Protein AF-A5DNJ7-F1 (afdb_monomer)

Organism: Meyerozyma guilliermondii (strain ATCC 6260 / CBS 566 / DSM 6381 / JCM 1539 / NBRC 10279 / NRRL Y-324) (NCBI:txid294746)

Nearest PDB structures (foldseek):
  6gys-assembly1_C  TM=4.554E-01  e=2.025E-01  Saccharomyces cerevisiae
  6xr1-assembly1_A  TM=2.935E-01  e=6.142E-01  synthetic construct
  8qai-assembly1_A  TM=3.473E-01  e=1.590E+00  synthetic construct
  5a7d-assembly2_E  TM=2.047E-01  e=3.653E+00  Drosophila melanogaster

Radius of gyration: 25.36 Å; Cα contacts (8 Å, |Δi|>4): 643; chains: 1; bounding box: 65×76×76 Å

Secondary structure (DSSP, 8-state):
-------GGGGTS-TTSHHHHHHH-HHHHHHTHHHHHHHHHHHHHHHSS---S----S------GGGTTTTBPPHHHHHHHHHHIIIIIGGG---S-HHHHHHHHHHHEEEETTEEEE-TTGGG-HHHHHHHHHHHHHHHTT--HHHHHTT---HHHHHHHHHHHHTT----THHHHHHHHHHHSHHHHHS--HHHHHHHHHHHHHHHH-TT--TTSHHHHHHHHHHHHHHHHHTTTS-GGGS-TTTS-HHHHHHHHHHHHHHHHHHHHHHHHHTPPPS----TT-TT-SPP-GGG-S-HHHHHHHHHHHHHHHHHHHHHHHHHSSS---HHHHHHHHHHHHHHHHHTS--HHHHH------TT-PPPHHHHHHHHHHHHHHHHHHHHHHHHHHHHHH--SHHHHHHHHHHHHHHHHHHHHHHHHHHH-THHHH-TTTHHHHHHHHHHHHHHHHHHHTTHHHHHHTTS--HHHHHTT---GGGTTHHHHTT-BTTBHHHHHHHHHHHHHHHHHHHHHHTTT-HHHHHHHHHHHHHHHHHHHH-TTTS-HHHHHHHHHHHHHSHHHHHHHHHHHTTS-----HHHHHHHTGGGSSSS---

Foldseek 3Di:
DDDDPDPLVCPQFALLALVNLQVLDPLLCVLCVVVLVVVLVVLCVVVVPPPPPDDPPPPPPLPPLVVLFPAAFAVVLLVVLLVLCVQPVCLLQVQDDDPVLVVVVVQQWDDDPRGIDGDPSVVLVLLSLLVSLLSNVLSVLQQPVVCLVVVLADDPSNVSSVVCVVSVPDSDCVSLVSSVSSLPPVVCLVDLDSSSLSSLVSSLSSQLFFQAHDNQDPVSVVSLLSSVVSLVVVVLLPQLVVDDCVVPPPVRNVSSLLSVLVSLLSQLLNCSNRVHAGPDPDPPDNRLCDPDPPVVDPCNLSSLLSNLSSQVSVLSNVVSVLSPPPDDRPLVSLVVSLVSLLCSCVPRADALCVLFADPDDPSNPRQDPVLVSSLSSNLVSLSSLLSLLSSLSSSLSPDPDLVSNLLSVLSNLLSLLLLLVQLLVCLVPQQSGRHSSCSSRSNSSSLVSNLSRVSSSLSVLVCVVVVVHQPLVSLVSDDHPSSPCVCVQLVDDNVDSLSSSLSVLVSLVSLLVSLLVCCVPGVSSVSSNVSSVSSNVSCCVPPVVSQDPVNVVVVVVVCVVCVVVCVVVVVVPVPDDPPPCVSVNVSVVPVPPPPDDDD

Sequence (599 aa):
MVSQSRNSFSHTMGPTSYMSVFMNDSYSRRMFHQYTQSQLQGYREQWEMPYSKTPCSDSAPTQDESKVVSDLPPLRIVTFLVETFFETLYPFAPFINKSPFMEEMKLALAQTGNRTVVTPQGKQLHSTIALVLIMMRFSFLTLPFQQYYSNSLSGKIQMMMKEIVENQVDIRPSYIGRANILVSAAGCFSNISLRAIQAALLLRTYKSFCPEGNDGGTESSILIGSLIQMARFHGLHRNPDFYKSTIVDVETKHLWRKIWAQLLYLDASQSFNLGSQLMIYEEENFPFSEVPNFAITDEPLIVNNFAVKAQVAQILRNLIKLTTKDGHTKKSMLLESANTIESLMCNKIRVFEQLYIAEFNDVNGAISSDVCDRALEFCLRLDLTYKLYIIYFLLYSSSDDLASKENYFSAAVESGLIILRIGIAFCDTPHLFFGAQLEKVIAQNIFLAVYRTVVSLTSIVPRIIDGTFSLNNAVKKFTSPDSAGLVTWLNVDFDNEQAGLHSLLTKFQSLYFSTTNLASTYFLCYRVSWGMKYVLDYVAENYPSVIEDKMREEQILFSDEFSDIYSTLGEMWNSESVINFDYIFASLGVENLGTGLET

InterPro domains:
  IPR007219 Xylanolytic transcriptional activator, regulatory domain [PF04082] (83-284)

Mean predicted aligned error: 9.53 Å

Solvent-accessible surface area (backbone atoms only — not comparable to full-atom values): 33514 Å² total; per-residue (Å²): 144,77,86,83,79,72,74,71,72,66,76,76,39,24,79,57,10,53,64,33,53,30,71,70,32,72,55,27,42,60,56,42,39,68,58,56,50,52,54,44,48,55,50,48,59,68,68,68,52,78,76,73,92,61,81,82,71,89,71,71,74,72,78,58,74,78,63,65,59,72,79,44,60,37,49,68,56,50,50,49,26,43,49,44,20,64,72,62,47,27,83,81,58,70,59,72,65,64,71,70,47,54,56,52,48,59,56,24,42,42,74,56,90,80,29,28,40,72,30,85,65,18,76,75,38,43,32,58,53,22,38,51,37,44,33,33,39,59,28,58,58,37,53,58,60,70,42,54,76,68,66,70,53,64,68,71,61,38,55,51,52,49,51,37,60,75,67,66,66,72,79,52,74,65,41,48,56,39,20,47,48,41,53,65,35,69,62,35,76,73,52,67,40,74,54,35,51,41,26,49,48,50,51,55,50,46,43,56,25,36,28,82,48,73,66,86,45,71,66,52,55,51,52,51,55,51,48,53,51,46,36,51,75,67,46,43,73,49,71,57,82,80,50,54,63,93,81,47,44,71,68,59,41,52,41,35,40,47,48,42,40,50,50,51,29,50,41,24,53,48,16,40,55,53,25,46,76,68,85,73,81,79,78,75,80,63,48,48,74,57,86,76,70,60,92,79,50,101,50,55,68,57,53,50,53,46,32,52,44,35,54,50,23,52,54,41,45,54,50,46,57,47,71,70,44,99,56,86,60,56,65,67,59,56,50,52,50,47,54,50,52,51,50,45,48,70,75,78,39,82,54,63,72,76,42,35,63,65,88,78,84,63,94,79,79,69,80,54,72,67,55,53,50,31,52,52,51,44,51,49,51,49,52,49,37,49,49,44,22,49,51,24,44,50,52,24,73,69,44,85,52,66,72,62,20,53,51,26,41,30,53,14,50,48,34,41,51,43,43,45,51,51,43,44,51,39,61,78,43,46,44,53,41,68,34,69,37,42,29,47,44,50,46,29,50,46,36,50,48,29,44,56,39,49,65,44,55,57,32,52,57,62,31,42,76,72,65,78,40,56,68,65,63,30,62,75,66,65,78,58,79,68,50,67,63,46,59,68,75,33,52,58,38,85,92,37,68,62,48,27,51,48,40,48,52,51,51,49,48,52,40,27,54,46,20,53,74,39,25,87,68,26,42,42,24,39,57,37,19,54,57,38,47,48,52,52,52,42,43,54,75,75,43,54,89,73,56,54,72,68,62,54,53,52,55,55,59,46,59,65,71,39,45,62,58,51,46,54,50,46,57,68,49,75,72,52,93,81,74,86,47,66,73,65,43,67,61,67,61,62,76,76,74,77,85,80,85,89,131

pLDDT: mean 81.33, std 18.84, range [22.23, 98.44]

Structure (mmCIF, N/CA/C/O backbone):
data_AF-A5DNJ7-F1
#
_entry.id   AF-A5DNJ7-F1
#
loop_
_atom_site.group_PDB
_atom_site.id
_atom_site.type_symbol
_atom_site.label_atom_id
_atom_site.label_alt_id
_atom_site.label_comp_id
_atom_site.label_asym_id
_atom_site.label_entity_id
_atom_site.label_seq_id
_atom_site.pdbx_PDB_ins_code
_atom_site.Cartn_x
_atom_site.Cartn_y
_atom_site.Cartn_z
_atom_site.occupancy
_atom_site.B_iso_or_equiv
_atom_site.auth_seq_id
_atom_site.auth_comp_id
_atom_site.auth_asym_id
_atom_site.auth_atom_id
_atom_site.pdbx_PDB_model_num
ATOM 1 N N . MET A 1 1 ? 30.756 28.419 -23.421 1.00 27.27 1 MET A N 1
ATOM 2 C CA . MET A 1 1 ? 29.364 28.914 -23.442 1.00 27.27 1 MET A CA 1
ATOM 3 C C . MET A 1 1 ? 28.518 27.847 -24.111 1.00 27.27 1 MET A C 1
ATOM 5 O O . MET A 1 1 ? 28.441 27.808 -25.327 1.00 27.27 1 MET A O 1
ATOM 9 N N . VAL A 1 2 ? 28.022 26.903 -23.313 1.00 22.84 2 VAL A N 1
ATOM 10 C CA . VAL A 1 2 ? 27.203 25.760 -23.738 1.00 22.84 2 VAL A CA 1
ATOM 11 C C . VAL A 1 2 ? 25.932 25.824 -22.898 1.00 22.84 2 VAL A C 1
ATOM 13 O O . VAL A 1 2 ? 25.992 26.127 -21.707 1.00 22.84 2 VAL A O 1
ATOM 16 N N . SER A 1 3 ? 24.804 25.654 -23.573 1.00 22.23 3 SER A N 1
ATOM 17 C CA . SER A 1 3 ? 23.439 25.924 -23.136 1.00 22.23 3 SER A CA 1
ATOM 18 C C . SER A 1 3 ? 23.068 25.266 -21.806 1.00 22.23 3 SER A C 1
ATOM 20 O O . SER A 1 3 ? 22.913 24.050 -21.713 1.00 22.23 3 SER A O 1
ATOM 22 N N . GLN A 1 4 ? 22.830 26.108 -20.801 1.00 26.59 4 GLN A N 1
ATOM 23 C CA . GLN A 1 4 ? 21.949 25.807 -19.680 1.00 26.59 4 GLN A CA 1
ATOM 24 C C . GLN A 1 4 ? 20.501 25.738 -20.197 1.00 26.59 4 GLN A C 1
ATOM 26 O O . GLN A 1 4 ? 19.790 26.736 -20.166 1.00 26.59 4 GLN A O 1
ATOM 31 N N . SER A 1 5 ? 20.037 24.574 -20.656 1.00 26.14 5 SER A N 1
ATOM 32 C CA . SER A 1 5 ? 18.604 24.265 -20.588 1.00 26.14 5 SER A CA 1
ATOM 33 C C . SER A 1 5 ? 18.355 23.649 -19.214 1.00 26.14 5 SER A C 1
ATOM 35 O O . SER A 1 5 ? 18.496 22.442 -19.016 1.00 26.14 5 SER A O 1
ATOM 37 N N . ARG A 1 6 ? 18.104 24.509 -18.223 1.00 31.50 6 ARG A N 1
ATOM 38 C CA . ARG A 1 6 ? 17.687 24.096 -16.880 1.00 31.50 6 ARG A CA 1
ATOM 39 C C . ARG A 1 6 ? 16.420 23.244 -17.003 1.00 31.50 6 ARG A C 1
ATOM 41 O O . ARG A 1 6 ? 15.418 23.719 -17.523 1.00 31.50 6 ARG A O 1
ATOM 48 N N . ASN A 1 7 ? 16.476 22.015 -16.493 1.00 33.00 7 ASN A N 1
ATOM 49 C CA . ASN A 1 7 ? 15.302 21.210 -16.169 1.00 33.00 7 ASN A CA 1
ATOM 50 C C . ASN A 1 7 ? 14.519 21.928 -15.059 1.00 33.00 7 ASN A C 1
ATOM 52 O O . ASN A 1 7 ? 14.781 21.727 -13.879 1.00 33.00 7 ASN A O 1
ATOM 56 N N . SER A 1 8 ? 13.581 22.794 -15.426 1.00 31.31 8 SER A N 1
ATOM 57 C CA . SER A 1 8 ? 12.688 23.499 -14.497 1.00 31.31 8 SER A CA 1
ATOM 58 C C . SER A 1 8 ? 11.695 22.566 -13.785 1.00 31.31 8 SER A C 1
ATOM 60 O O . SER A 1 8 ? 11.209 22.884 -12.701 1.00 31.31 8 SER A O 1
ATOM 62 N N . PHE A 1 9 ? 11.462 21.368 -14.329 1.00 33.66 9 PHE A N 1
ATOM 63 C CA . PHE A 1 9 ? 10.543 20.367 -13.777 1.00 33.66 9 PHE A CA 1
ATOM 64 C C . PHE A 1 9 ? 11.023 19.694 -12.481 1.00 33.66 9 PHE A C 1
ATOM 66 O O . PHE A 1 9 ? 10.198 19.179 -11.729 1.00 33.66 9 PHE A O 1
ATOM 73 N N . SER A 1 10 ? 12.326 19.717 -12.168 1.00 33.81 10 SER A N 1
ATOM 74 C CA . SER A 1 10 ? 12.857 19.064 -10.959 1.00 33.81 10 SER A CA 1
ATOM 75 C C . SER A 1 10 ? 12.529 19.800 -9.656 1.00 33.81 10 SER A C 1
ATOM 77 O O . SER A 1 10 ? 12.867 19.309 -8.584 1.00 33.81 10 SER A O 1
ATOM 79 N N . HIS A 1 11 ? 11.924 20.990 -9.722 1.00 36.69 11 HIS A N 1
ATOM 80 C CA . HIS A 1 11 ? 11.698 21.830 -8.545 1.00 36.69 11 HIS A CA 1
ATOM 81 C C . HIS A 1 11 ? 10.353 21.610 -7.838 1.00 36.69 11 HIS A C 1
ATOM 83 O O . HIS A 1 11 ? 10.192 22.097 -6.724 1.00 36.69 11 HIS A O 1
ATOM 89 N N . THR A 1 12 ? 9.394 20.893 -8.434 1.00 48.06 12 THR A N 1
ATOM 90 C CA . THR A 1 12 ? 8.020 20.800 -7.886 1.00 48.06 12 THR A CA 1
ATOM 91 C C . THR A 1 12 ? 7.604 19.430 -7.385 1.00 48.06 12 THR A C 1
ATOM 93 O O . THR A 1 12 ? 6.728 19.343 -6.529 1.00 48.06 12 THR A O 1
ATOM 96 N N . MET A 1 13 ? 8.272 18.373 -7.836 1.00 60.88 13 MET A N 1
ATOM 97 C CA . MET A 1 13 ? 8.133 17.026 -7.292 1.00 60.88 13 MET A CA 1
ATOM 98 C C . MET A 1 13 ? 9.499 16.566 -6.826 1.00 60.88 13 MET A C 1
ATOM 100 O O . MET A 1 13 ? 10.477 16.688 -7.566 1.00 60.88 13 MET A O 1
ATOM 104 N N . GLY A 1 14 ? 9.582 16.024 -5.613 1.00 73.62 14 GLY A N 1
ATOM 105 C CA . GLY A 1 14 ? 10.857 15.495 -5.163 1.00 73.62 14 GLY A CA 1
ATOM 106 C C . GLY A 1 14 ? 11.309 14.306 -6.009 1.00 73.62 14 GLY A C 1
ATOM 107 O O . GLY A 1 14 ? 10.486 13.613 -6.619 1.00 73.62 14 GLY A O 1
ATOM 108 N N . PRO A 1 15 ? 12.623 14.045 -6.047 1.00 81.75 15 PRO A N 1
ATOM 109 C CA . PRO A 1 15 ? 13.228 13.102 -6.983 1.00 81.75 15 PRO A CA 1
ATOM 110 C C . PRO A 1 15 ? 12.655 11.683 -6.867 1.00 81.75 15 PRO A C 1
ATOM 112 O O . PRO A 1 15 ? 12.516 11.005 -7.873 1.00 81.75 15 PRO A O 1
ATOM 115 N N . THR A 1 16 ? 12.250 11.237 -5.678 1.00 87.88 16 THR A N 1
ATOM 116 C CA . THR A 1 16 ? 11.745 9.870 -5.452 1.00 87.88 16 THR A CA 1
ATOM 117 C C . THR A 1 16 ? 10.257 9.677 -5.763 1.00 87.88 16 THR A C 1
ATOM 119 O O . THR A 1 16 ? 9.741 8.570 -5.626 1.00 87.88 16 THR A O 1
ATOM 122 N N . SER A 1 17 ? 9.539 10.720 -6.187 1.00 88.94 17 SER A N 1
ATOM 123 C CA . SER A 1 17 ? 8.137 10.580 -6.592 1.00 88.94 17 SER A CA 1
ATOM 124 C C . SER A 1 17 ? 8.013 9.819 -7.915 1.00 88.94 17 SER A C 1
ATOM 126 O O . SER A 1 17 ? 8.740 10.107 -8.867 1.00 88.94 17 SER A O 1
ATOM 128 N N . TYR A 1 18 ? 7.032 8.916 -8.039 1.00 87.25 18 TYR A N 1
ATOM 129 C CA . TYR A 1 18 ? 6.734 8.258 -9.325 1.00 87.25 18 TYR A CA 1
ATOM 130 C C . TYR A 1 18 ? 6.394 9.271 -10.429 1.00 87.25 18 TYR A C 1
ATOM 132 O O . TYR A 1 18 ? 6.703 9.047 -11.597 1.00 87.25 18 TYR A O 1
ATOM 140 N N . MET A 1 19 ? 5.812 10.417 -10.055 1.00 85.62 19 MET A N 1
ATOM 141 C CA . MET A 1 19 ? 5.542 11.503 -10.991 1.00 85.62 19 MET A CA 1
ATOM 142 C C . MET A 1 19 ? 6.841 12.139 -11.497 1.00 85.62 19 MET A C 1
ATOM 144 O O . MET A 1 19 ? 6.926 12.519 -12.657 1.00 85.62 19 MET A O 1
ATOM 148 N N . SER A 1 20 ? 7.874 12.218 -10.654 1.00 85.00 20 SER A N 1
ATOM 149 C CA . SER A 1 20 ? 9.195 12.697 -11.069 1.00 85.00 20 SER A CA 1
ATOM 150 C C . SER A 1 20 ? 9.829 11.745 -12.083 1.00 85.00 20 SER A C 1
ATOM 152 O O . SER A 1 20 ? 10.338 12.193 -13.107 1.00 85.00 20 SER A O 1
ATOM 154 N N . VAL A 1 21 ? 9.731 10.431 -11.859 1.00 86.44 21 VAL A N 1
ATOM 155 C CA . VAL A 1 21 ? 10.171 9.410 -12.826 1.00 86.44 21 VAL A CA 1
ATOM 156 C C . VAL A 1 21 ? 9.439 9.567 -14.161 1.00 86.44 21 VAL A C 1
ATOM 158 O O . VAL A 1 21 ? 10.077 9.662 -15.207 1.00 86.44 21 VAL A O 1
ATOM 161 N N . PHE A 1 22 ? 8.113 9.685 -14.119 1.00 86.50 22 PHE A N 1
ATOM 162 C CA . PHE A 1 22 ? 7.280 9.904 -15.299 1.00 86.50 22 PHE A CA 1
ATOM 163 C C . PHE A 1 22 ? 7.642 11.191 -16.065 1.00 86.50 22 PHE A C 1
ATOM 165 O O . PHE A 1 22 ? 7.834 11.155 -17.279 1.00 86.50 22 PHE A O 1
ATOM 172 N N . MET A 1 23 ? 7.786 12.321 -15.368 1.00 83.06 23 MET A N 1
ATOM 173 C CA . MET A 1 23 ? 8.052 13.627 -15.986 1.00 83.06 23 MET A CA 1
ATOM 174 C C . MET A 1 23 ? 9.502 13.803 -16.449 1.00 83.06 23 MET A C 1
ATOM 176 O O . MET A 1 23 ? 9.767 14.632 -17.320 1.00 83.06 23 MET A O 1
ATOM 180 N N . ASN A 1 24 ? 10.454 13.053 -15.894 1.00 84.62 24 ASN A N 1
ATOM 181 C CA . ASN A 1 24 ? 11.846 13.082 -16.347 1.00 84.62 24 ASN A CA 1
ATOM 182 C C . ASN A 1 24 ? 12.123 12.079 -17.475 1.00 84.62 24 ASN A C 1
ATOM 184 O O . ASN A 1 24 ? 13.156 12.178 -18.140 1.00 84.62 24 ASN A O 1
ATOM 188 N N . ASP A 1 25 ? 11.203 11.152 -17.745 1.00 89.69 25 ASP A N 1
ATOM 189 C CA . ASP A 1 25 ? 11.321 10.239 -18.870 1.00 89.69 25 ASP A CA 1
ATOM 190 C C . ASP A 1 25 ? 10.784 10.847 -20.173 1.00 89.69 25 ASP A C 1
ATOM 192 O O . ASP A 1 25 ? 9.586 11.079 -20.347 1.00 89.69 25 ASP A O 1
ATOM 196 N N . SER A 1 26 ? 11.679 11.068 -21.137 1.00 90.69 26 SER A N 1
ATOM 197 C CA . SER A 1 26 ? 11.318 11.664 -22.431 1.00 90.69 26 SER A CA 1
ATOM 198 C C . SER A 1 26 ? 10.292 10.847 -23.231 1.00 90.69 26 SER A C 1
ATOM 200 O O . SER A 1 26 ? 9.462 11.437 -23.924 1.00 90.69 26 SER A O 1
ATOM 202 N N . TYR A 1 27 ? 10.317 9.515 -23.118 1.00 92.19 27 TYR A N 1
ATOM 203 C CA . TYR A 1 27 ? 9.394 8.624 -23.824 1.00 92.19 27 TYR A CA 1
ATOM 204 C C . TYR A 1 27 ? 8.007 8.635 -23.178 1.00 92.19 27 TYR A C 1
ATOM 206 O O . TYR A 1 27 ? 7.017 8.858 -23.873 1.00 92.19 27 TYR A O 1
ATOM 214 N N . SER A 1 28 ? 7.935 8.495 -21.851 1.00 90.12 28 SER A N 1
ATOM 215 C CA . SER A 1 28 ? 6.679 8.592 -21.097 1.00 90.12 28 SER A CA 1
ATOM 216 C C . SER A 1 28 ? 5.996 9.942 -21.319 1.00 90.12 28 SER A C 1
ATOM 218 O O . SER A 1 28 ? 4.810 9.999 -21.634 1.00 90.12 28 SER A O 1
ATOM 220 N N . ARG A 1 29 ? 6.750 11.048 -21.265 1.00 88.50 29 ARG A N 1
ATOM 221 C CA . ARG A 1 29 ? 6.215 12.385 -21.567 1.00 88.50 29 ARG A CA 1
ATOM 222 C C . ARG A 1 29 ? 5.607 12.503 -22.958 1.00 88.50 29 ARG A C 1
ATOM 224 O O . ARG A 1 29 ? 4.615 13.207 -23.119 1.00 88.50 29 ARG A O 1
ATOM 231 N N . ARG A 1 30 ? 6.232 11.886 -23.965 1.00 90.12 30 ARG A N 1
ATOM 232 C CA . ARG A 1 30 ? 5.739 11.909 -25.348 1.00 90.12 30 ARG A CA 1
ATOM 233 C C . ARG A 1 30 ? 4.425 11.139 -25.458 1.00 90.12 30 ARG A C 1
ATOM 235 O O . ARG A 1 30 ? 3.471 11.661 -26.020 1.00 90.12 30 ARG A O 1
ATOM 242 N N . MET A 1 31 ? 4.381 9.947 -24.868 1.00 88.56 31 MET A N 1
ATOM 243 C CA . MET A 1 31 ? 3.216 9.061 -24.869 1.00 88.56 31 MET A CA 1
ATOM 244 C C . MET A 1 31 ? 1.999 9.694 -24.183 1.00 88.56 31 MET A C 1
ATOM 246 O O . MET A 1 31 ? 0.885 9.611 -24.683 1.00 88.56 31 MET A O 1
ATOM 250 N N . PHE A 1 32 ? 2.218 10.405 -23.079 1.00 86.81 32 PHE A N 1
ATOM 251 C CA . PHE A 1 32 ? 1.155 11.036 -22.293 1.00 86.81 32 PHE A CA 1
ATOM 252 C C . PHE A 1 32 ? 1.045 12.553 -22.521 1.00 86.81 32 PHE A C 1
ATOM 254 O O . PHE A 1 32 ? 0.513 13.278 -21.674 1.00 86.81 32 PHE A O 1
ATOM 261 N N . HIS A 1 33 ? 1.549 13.062 -23.649 1.00 86.38 33 HIS A N 1
ATOM 262 C CA . HIS A 1 33 ? 1.593 14.501 -23.916 1.00 86.38 33 HIS A CA 1
ATOM 263 C C . HIS A 1 33 ? 0.193 15.123 -23.974 1.00 86.38 33 HIS A C 1
ATOM 265 O O . HIS A 1 33 ? -0.077 16.092 -23.262 1.00 86.38 33 HIS A O 1
ATOM 271 N N . GLN A 1 34 ? -0.703 14.528 -24.768 1.00 80.06 34 GLN A N 1
ATOM 272 C CA . GLN A 1 34 ? -2.084 14.994 -24.927 1.00 80.06 34 GLN A CA 1
ATOM 273 C C . GLN A 1 34 ? -2.839 14.973 -23.594 1.00 80.06 34 GLN A C 1
ATOM 275 O O . GLN A 1 34 ? -3.479 15.954 -23.221 1.00 80.06 34 GLN A O 1
ATOM 280 N N . TYR A 1 35 ? -2.694 13.883 -22.836 1.00 81.00 35 TYR A N 1
ATOM 281 C CA . TYR A 1 35 ? -3.261 13.763 -21.497 1.00 81.00 35 TYR A CA 1
ATOM 282 C C . TYR A 1 35 ? -2.786 14.892 -20.574 1.00 81.00 35 TYR A C 1
ATOM 284 O O . TYR A 1 35 ? -3.595 15.606 -19.984 1.00 81.00 35 TYR A O 1
ATOM 292 N N . THR A 1 36 ? -1.469 15.090 -20.485 1.00 80.00 36 THR A N 1
ATOM 293 C CA . THR A 1 36 ? -0.874 16.113 -19.615 1.00 80.00 36 THR A CA 1
ATOM 294 C C . THR A 1 36 ? -1.352 17.517 -20.000 1.00 80.00 36 THR A C 1
ATOM 296 O O . THR A 1 36 ? -1.623 18.330 -19.119 1.00 80.00 36 THR A O 1
ATOM 299 N N . GLN A 1 37 ? -1.510 17.801 -21.299 1.00 79.38 37 GLN A N 1
ATOM 300 C CA . GLN A 1 37 ? -2.059 19.070 -21.789 1.00 79.38 37 GLN A CA 1
ATOM 301 C C . GLN A 1 37 ? -3.542 19.257 -21.446 1.00 79.38 37 GLN A C 1
ATOM 303 O O . GLN A 1 37 ? -3.926 20.333 -20.995 1.00 79.38 37 GLN A O 1
ATOM 308 N N . SER A 1 38 ? -4.367 18.224 -21.622 1.00 74.88 38 SER A N 1
ATOM 309 C CA . SER A 1 38 ? -5.796 18.277 -21.286 1.00 74.88 38 SER A CA 1
ATOM 310 C C . SER A 1 38 ? -6.010 18.548 -19.796 1.00 74.88 38 SER A C 1
ATOM 312 O O . SER A 1 38 ? -6.807 19.406 -19.420 1.00 74.88 38 SER A O 1
ATOM 314 N N . GLN A 1 39 ? -5.251 17.872 -18.937 1.00 73.50 39 GLN A N 1
ATOM 315 C CA . GLN A 1 39 ? -5.339 18.075 -17.496 1.00 73.50 39 GLN A CA 1
ATOM 316 C C . GLN A 1 39 ? -4.837 19.462 -17.062 1.00 73.50 39 GLN A C 1
ATOM 318 O O . GLN A 1 39 ? -5.455 20.106 -16.216 1.00 73.50 39 GLN A O 1
ATOM 323 N N . LEU A 1 40 ? -3.762 19.956 -17.689 1.00 73.81 40 LEU A N 1
ATOM 324 C CA . LEU A 1 40 ? -3.292 21.335 -17.535 1.00 73.81 40 LEU A CA 1
ATOM 325 C C . LEU A 1 40 ? -4.381 22.359 -17.848 1.00 73.81 40 LEU A C 1
ATOM 327 O O . LEU A 1 40 ? -4.541 23.341 -17.126 1.00 73.81 40 LEU A O 1
ATOM 331 N N . GLN A 1 41 ? -5.091 22.145 -18.953 1.00 74.56 41 GLN A N 1
ATOM 332 C CA . GLN A 1 41 ? -6.150 23.031 -19.402 1.00 74.56 41 GLN A CA 1
ATOM 333 C C . GLN A 1 41 ? -7.336 23.005 -18.434 1.00 74.56 41 GLN A C 1
ATOM 335 O O . GLN A 1 41 ? -7.749 24.068 -17.980 1.00 74.56 41 GLN A O 1
ATOM 340 N N . GLY A 1 42 ? -7.814 21.820 -18.041 1.00 73.00 42 GLY A N 1
ATOM 341 C CA . GLY A 1 42 ? -8.898 21.695 -17.062 1.00 73.00 42 GLY A CA 1
ATOM 342 C C . GLY A 1 42 ? -8.553 22.339 -15.715 1.00 73.00 42 GLY A C 1
ATOM 343 O O . GLY A 1 42 ? -9.393 22.998 -15.105 1.00 73.00 42 GLY A O 1
ATOM 344 N N . TYR A 1 43 ? -7.291 22.236 -15.284 1.00 67.75 43 TYR A N 1
ATOM 345 C CA . TYR A 1 43 ? -6.810 22.957 -14.108 1.00 67.75 43 TYR A CA 1
ATOM 346 C C . TYR A 1 43 ? -6.885 24.480 -14.292 1.00 67.75 43 TYR A C 1
ATOM 348 O O . TYR A 1 43 ? -7.399 25.177 -13.422 1.00 67.75 43 TYR A O 1
ATOM 356 N N . ARG A 1 44 ? -6.411 25.021 -15.423 1.00 69.62 44 ARG A N 1
ATOM 357 C CA . ARG A 1 44 ? -6.499 26.469 -15.695 1.00 69.62 44 ARG A CA 1
ATOM 358 C C . ARG A 1 44 ? -7.945 26.954 -15.694 1.00 69.62 44 ARG A C 1
ATOM 360 O O . ARG A 1 44 ? -8.238 27.950 -15.048 1.00 69.62 44 ARG A O 1
ATOM 367 N N . GLU A 1 45 ? -8.847 26.216 -16.329 1.00 73.31 45 GLU A N 1
ATOM 368 C CA . GLU A 1 45 ? -10.271 26.557 -16.401 1.00 73.31 45 GLU A CA 1
ATOM 369 C C . GLU A 1 45 ? -10.937 26.593 -15.012 1.00 73.31 45 GLU A C 1
ATOM 371 O O . GLU A 1 45 ? -11.747 27.479 -14.743 1.00 73.31 45 GLU A O 1
ATOM 376 N N . GLN A 1 46 ? -10.557 25.697 -14.093 1.00 65.06 46 GLN A N 1
ATOM 377 C CA . GLN A 1 46 ? -11.049 25.713 -12.709 1.00 65.06 46 GLN A CA 1
ATOM 378 C C . GLN A 1 46 ? -10.529 26.907 -11.889 1.00 65.06 46 GLN A C 1
ATOM 380 O O . GLN A 1 46 ? -11.256 27.418 -11.037 1.00 65.06 46 GLN A O 1
ATOM 385 N N . TRP A 1 47 ? -9.302 27.371 -12.144 1.00 58.06 47 TRP A N 1
ATOM 386 C CA . TRP A 1 47 ? -8.663 28.464 -11.392 1.00 58.06 47 TRP A CA 1
ATOM 387 C C . TRP A 1 47 ? -8.860 29.860 -12.006 1.00 58.06 47 TRP A C 1
ATOM 389 O O . TRP A 1 47 ? -8.741 30.858 -11.295 1.00 58.06 47 TRP A O 1
ATOM 399 N N . GLU A 1 48 ? -9.184 29.951 -13.297 1.00 51.72 48 GLU A N 1
ATOM 400 C CA . GLU A 1 48 ? -9.496 31.205 -14.003 1.00 51.72 48 GLU A CA 1
ATOM 401 C C . GLU A 1 48 ? -10.977 31.614 -13.889 1.00 51.72 48 GLU A C 1
ATOM 403 O O . GLU A 1 48 ? -11.359 32.702 -14.330 1.00 51.72 48 GLU A O 1
ATOM 408 N N . MET A 1 49 ? -11.818 30.797 -13.242 1.00 42.84 49 MET A N 1
ATOM 409 C CA . MET A 1 49 ? -13.173 31.194 -12.854 1.00 42.84 49 MET A CA 1
ATOM 410 C C . MET A 1 49 ? -13.101 32.451 -11.967 1.00 42.84 49 MET A C 1
ATOM 412 O O . MET A 1 49 ? -12.455 32.421 -10.914 1.00 42.84 49 MET A O 1
ATOM 416 N N . PRO A 1 50 ? -13.744 33.576 -12.343 1.00 41.41 50 PRO A N 1
ATOM 417 C CA . PRO A 1 50 ? -13.724 34.775 -11.523 1.00 41.41 50 PRO A CA 1
ATOM 418 C C . PRO A 1 50 ? -14.338 34.431 -10.171 1.00 41.41 50 PRO A C 1
ATOM 420 O O . PRO A 1 50 ? -15.515 34.078 -10.109 1.00 41.41 50 PRO A O 1
ATOM 423 N N . TYR A 1 51 ? -13.534 34.533 -9.106 1.00 41.25 51 TYR A N 1
ATOM 424 C CA . TYR A 1 51 ? -13.984 34.408 -7.723 1.00 41.25 51 TYR A CA 1
ATOM 425 C C . TYR A 1 51 ? -15.330 35.119 -7.580 1.00 41.25 51 TYR A C 1
ATOM 427 O O . TYR A 1 51 ? -15.398 36.355 -7.601 1.00 41.25 51 TYR A O 1
ATOM 435 N N . SER A 1 52 ? -16.416 34.356 -7.442 1.00 36.16 52 SER A N 1
ATOM 436 C CA . SER A 1 52 ? -17.669 34.928 -6.983 1.00 36.16 52 SER A CA 1
ATOM 437 C C . SER A 1 52 ? -17.352 35.538 -5.625 1.00 36.16 52 SER A C 1
ATOM 439 O O . SER A 1 52 ? -16.962 34.827 -4.698 1.00 36.16 52 SER A O 1
ATOM 441 N N . LYS A 1 53 ? -17.429 36.870 -5.543 1.00 35.47 53 LYS A N 1
ATOM 442 C CA . LYS A 1 53 ? -17.237 37.662 -4.327 1.00 35.47 53 LYS A CA 1
ATOM 443 C C . LYS A 1 53 ? -18.328 37.318 -3.316 1.00 35.47 53 LYS A C 1
ATOM 445 O O . LYS A 1 53 ? -19.246 38.094 -3.082 1.00 35.47 53 LYS A O 1
ATOM 450 N N . THR A 1 54 ? -18.212 36.164 -2.698 1.00 32.28 54 THR A N 1
ATOM 451 C CA . THR A 1 54 ? -18.848 35.854 -1.433 1.00 32.28 54 THR A CA 1
ATOM 452 C C . THR A 1 54 ? -17.707 35.459 -0.519 1.00 32.28 54 THR A C 1
ATOM 454 O O . THR A 1 54 ? -17.131 34.389 -0.706 1.00 32.28 54 THR A O 1
ATOM 457 N N . PRO A 1 55 ? -17.317 36.330 0.429 1.00 34.69 55 PRO A N 1
ATOM 458 C CA . PRO A 1 55 ? -16.518 35.886 1.556 1.00 34.69 55 PRO A CA 1
ATOM 459 C C . PRO A 1 55 ? -17.244 34.678 2.144 1.00 34.69 55 PRO A C 1
ATOM 461 O O . PRO A 1 55 ? -18.449 34.774 2.389 1.00 34.69 55 PRO A O 1
ATOM 464 N N . CYS A 1 56 ? -16.546 33.556 2.324 1.00 33.97 56 CYS A N 1
ATOM 465 C CA . CYS A 1 56 ? -17.038 32.474 3.165 1.00 33.97 56 CYS A CA 1
ATOM 466 C C . CYS A 1 56 ? -17.488 33.090 4.490 1.00 33.97 56 CYS A C 1
ATOM 468 O O . CYS A 1 56 ? -16.668 33.481 5.320 1.00 33.97 56 CYS A O 1
ATOM 470 N N . SER A 1 57 ? -18.800 33.220 4.686 1.00 31.03 57 SER A N 1
ATOM 471 C CA . SER A 1 57 ? -19.334 33.262 6.031 1.00 31.03 57 SER A CA 1
ATOM 472 C C . SER A 1 57 ? -19.207 31.832 6.538 1.00 31.03 57 SER A C 1
ATOM 474 O O . SER A 1 57 ? -20.063 30.994 6.251 1.00 31.03 57 SER A O 1
ATOM 476 N N . ASP A 1 58 ? -18.111 31.541 7.235 1.00 34.31 58 ASP A N 1
ATOM 477 C CA . ASP A 1 58 ? -17.914 30.288 7.961 1.00 34.31 58 ASP A CA 1
ATOM 478 C C . ASP A 1 58 ? -18.909 30.224 9.125 1.00 34.31 58 ASP A C 1
ATOM 480 O O . ASP A 1 58 ? -18.631 30.512 10.283 1.00 34.31 58 ASP A O 1
ATOM 484 N N . SER A 1 59 ? -20.140 29.901 8.760 1.00 34.72 59 SER A N 1
ATOM 485 C CA . SER A 1 59 ? -21.178 29.334 9.607 1.00 34.72 59 SER A CA 1
ATOM 486 C C . SER A 1 59 ? -22.079 28.477 8.720 1.00 34.72 59 SER A C 1
ATOM 488 O O . SER A 1 59 ? -23.304 28.530 8.793 1.00 34.72 59 SER A O 1
ATOM 490 N N . ALA A 1 60 ? -21.467 27.663 7.852 1.00 30.77 60 ALA A N 1
ATOM 491 C CA . ALA A 1 60 ? -22.153 26.458 7.420 1.00 30.77 60 ALA A CA 1
ATOM 492 C C . ALA A 1 60 ? -22.432 25.657 8.703 1.00 30.77 60 ALA A C 1
ATOM 494 O O . ALA A 1 60 ? -21.491 25.417 9.468 1.00 30.77 60 ALA A O 1
ATOM 495 N N . PRO A 1 61 ? -23.694 25.312 9.008 1.00 33.34 61 PRO A N 1
ATOM 496 C CA . PRO A 1 61 ? -23.985 24.519 10.188 1.00 33.34 61 PRO A CA 1
ATOM 497 C C . PRO A 1 61 ? -23.163 23.238 10.078 1.00 33.34 61 PRO A C 1
ATOM 499 O O . PRO A 1 61 ? -23.200 22.572 9.039 1.00 33.34 61 PRO A O 1
ATOM 502 N N . THR A 1 62 ? -22.395 22.930 11.126 1.00 40.72 62 THR A N 1
ATOM 503 C CA . THR A 1 62 ? -21.801 21.610 11.339 1.00 40.72 62 THR A CA 1
ATOM 504 C C . THR A 1 62 ? -22.838 20.586 10.908 1.00 40.72 62 THR A C 1
ATOM 506 O O . THR A 1 62 ? -23.949 20.593 11.445 1.00 40.72 62 THR A O 1
ATOM 509 N N . GLN A 1 63 ? -22.536 19.786 9.876 1.00 45.16 63 GLN A N 1
ATOM 510 C CA . GLN A 1 63 ? -23.434 18.706 9.482 1.00 45.16 63 GLN A CA 1
ATOM 511 C C . GLN A 1 63 ? -23.764 17.932 10.753 1.00 45.16 63 GLN A C 1
ATOM 513 O O . GLN A 1 63 ? -22.864 17.452 11.437 1.00 45.16 63 GLN A O 1
ATOM 518 N N . ASP A 1 64 ? -25.047 17.947 11.096 1.00 45.56 64 ASP A N 1
ATOM 519 C CA . ASP A 1 64 ? -25.550 17.598 12.413 1.00 45.56 64 ASP A CA 1
ATOM 520 C C . ASP A 1 64 ? -24.966 16.249 12.864 1.00 45.56 64 ASP A C 1
ATOM 522 O O . ASP A 1 64 ? -25.255 15.211 12.260 1.00 45.56 64 ASP A O 1
ATOM 526 N N . GLU A 1 65 ? -24.121 16.262 13.907 1.00 50.12 65 GLU A N 1
ATOM 527 C CA . GLU A 1 65 ? -23.502 15.068 14.509 1.00 50.12 65 GLU A CA 1
ATOM 528 C C . GLU A 1 65 ? -24.566 13.996 14.824 1.00 50.12 65 GLU A C 1
ATOM 530 O O . GLU A 1 65 ? -24.286 12.795 14.810 1.00 50.12 65 GLU A O 1
ATOM 535 N N . SER A 1 66 ? -25.824 14.420 15.017 1.00 48.66 66 SER A N 1
ATOM 536 C CA . SER A 1 66 ? -26.987 13.558 15.229 1.00 48.66 66 SER A CA 1
ATOM 537 C C . SER A 1 66 ? -27.310 12.617 14.053 1.00 48.66 66 SER A C 1
ATOM 539 O O . SER A 1 66 ? -27.861 11.536 14.275 1.00 48.66 66 SER A O 1
ATOM 541 N N . LYS A 1 67 ? -26.929 12.957 12.810 1.00 56.53 67 LYS A N 1
ATOM 542 C CA . LYS A 1 67 ? -27.148 12.112 11.618 1.00 56.53 67 LYS A CA 1
ATOM 543 C C . LYS A 1 67 ? -26.070 11.046 11.420 1.00 56.53 67 LYS A C 1
ATOM 545 O O . LYS A 1 67 ? -26.334 10.043 10.755 1.00 56.53 67 LYS A O 1
ATOM 550 N N . VAL A 1 68 ? -24.890 11.216 12.022 1.00 60.69 68 VAL A N 1
ATOM 551 C CA . VAL A 1 68 ? -23.693 10.389 11.777 1.00 60.69 68 VAL A CA 1
ATOM 552 C C . VAL A 1 68 ? -23.894 8.923 12.193 1.00 60.69 68 VAL A C 1
ATOM 554 O O . VAL A 1 68 ? -23.325 8.026 11.574 1.00 60.69 68 VAL A O 1
ATOM 557 N N . VAL A 1 69 ? -24.754 8.647 13.182 1.00 63.44 69 VAL A N 1
ATOM 558 C CA . VAL A 1 69 ? -24.920 7.297 13.769 1.00 63.44 69 VAL A CA 1
ATOM 559 C C . VAL A 1 69 ? -26.352 6.748 13.652 1.00 63.44 69 VAL A C 1
ATOM 561 O O . VAL A 1 69 ? -26.724 5.789 14.319 1.00 63.44 69 VAL A O 1
ATOM 564 N N . SER A 1 70 ? -27.173 7.332 12.779 1.00 63.34 70 SER A N 1
ATOM 565 C CA . SER A 1 70 ? -28.604 6.998 12.668 1.00 63.34 70 SER A CA 1
ATOM 566 C C . SER A 1 70 ? -28.919 5.627 12.026 1.00 63.34 70 SER A C 1
ATOM 568 O O . SER A 1 70 ? -30.045 5.146 12.161 1.00 63.34 70 SER A O 1
ATOM 570 N N . ASP A 1 71 ? -27.920 4.951 11.437 1.00 73.25 71 ASP A N 1
ATOM 571 C CA . ASP A 1 71 ? -28.089 3.717 10.643 1.00 73.25 71 ASP A CA 1
ATOM 572 C C . ASP A 1 71 ? -27.159 2.563 11.074 1.00 73.25 71 ASP A C 1
ATOM 574 O O . ASP A 1 71 ? -26.571 1.876 10.238 1.00 73.25 71 ASP A O 1
ATOM 578 N N . LEU A 1 72 ? -26.936 2.344 12.371 1.00 88.44 72 LEU A N 1
ATOM 579 C CA . LEU A 1 72 ? -26.140 1.183 12.786 1.00 88.44 72 LEU A CA 1
ATOM 580 C C . LEU A 1 72 ? -26.947 -0.132 12.671 1.00 88.44 72 LEU A C 1
ATOM 582 O O . LEU A 1 72 ? -28.111 -0.165 13.090 1.00 88.44 72 LEU A O 1
ATOM 586 N N . PRO A 1 73 ? -26.333 -1.231 12.178 1.00 92.25 73 PRO A N 1
ATOM 587 C CA . PRO A 1 73 ? -26.934 -2.567 12.205 1.00 92.25 73 PRO A CA 1
ATOM 588 C C . PRO A 1 73 ? -27.301 -3.017 13.630 1.00 92.25 73 PRO A C 1
ATOM 590 O O . PRO A 1 73 ? -26.852 -2.398 14.600 1.00 92.25 73 PRO A O 1
ATOM 593 N N . PRO A 1 74 ? -28.057 -4.118 13.797 1.00 93.19 74 PRO A N 1
ATOM 594 C CA . PRO A 1 74 ? -28.232 -4.768 15.096 1.00 93.19 74 PRO A CA 1
ATOM 595 C C . PRO A 1 74 ? -26.899 -4.956 15.840 1.00 93.19 74 PRO A C 1
ATOM 597 O O . PRO A 1 74 ? -25.896 -5.350 15.243 1.00 93.19 74 PRO A O 1
ATOM 600 N N . LEU A 1 75 ? -26.884 -4.715 17.155 1.00 93.69 75 LEU A N 1
ATOM 601 C CA . LEU A 1 75 ? -25.673 -4.693 17.987 1.00 93.69 75 LEU A CA 1
ATOM 602 C C . LEU A 1 75 ? -24.926 -6.024 17.946 1.00 93.69 75 LEU A C 1
ATOM 604 O O . LEU A 1 75 ? -23.703 -6.060 18.058 1.00 93.69 75 LEU A O 1
ATOM 608 N N . ARG A 1 76 ? -25.652 -7.123 17.734 1.00 94.06 76 ARG A N 1
ATOM 609 C CA . ARG A 1 76 ? -25.075 -8.449 17.517 1.00 94.06 76 ARG A CA 1
ATOM 610 C C . ARG A 1 76 ? -24.198 -8.500 16.263 1.00 94.06 76 ARG A C 1
ATOM 612 O O . ARG A 1 76 ? -23.097 -9.038 16.329 1.00 94.06 76 ARG A O 1
ATOM 619 N N . ILE A 1 77 ? -24.649 -7.910 15.154 1.00 94.94 77 ILE A N 1
ATOM 620 C CA . ILE A 1 77 ? -23.883 -7.818 13.903 1.00 94.94 77 ILE A CA 1
ATOM 621 C C . ILE A 1 77 ? -22.698 -6.864 14.082 1.00 94.94 77 ILE A C 1
ATOM 623 O O . ILE A 1 77 ? -21.586 -7.204 13.690 1.00 94.94 77 ILE A O 1
ATOM 627 N N . VAL A 1 78 ? -22.902 -5.718 14.743 1.00 95.69 78 VAL A N 1
ATOM 628 C CA . VAL A 1 78 ? -21.814 -4.778 15.081 1.00 95.69 78 VAL A CA 1
ATOM 629 C C . VAL A 1 78 ? -20.719 -5.487 15.883 1.00 95.69 78 VAL A C 1
ATOM 631 O O . VAL A 1 78 ? -19.547 -5.436 15.518 1.00 95.69 78 VAL A O 1
ATOM 634 N N . THR A 1 79 ? -21.109 -6.207 16.938 1.00 96.75 79 THR A N 1
ATOM 635 C CA . THR A 1 79 ? -20.190 -6.956 17.806 1.00 96.75 79 THR A CA 1
ATOM 636 C C . THR A 1 79 ? -19.458 -8.036 17.019 1.00 96.75 79 THR A C 1
ATOM 638 O O . THR A 1 79 ? -18.244 -8.141 17.135 1.00 96.75 79 THR A O 1
ATOM 641 N N . PHE A 1 80 ? -20.160 -8.788 16.166 1.00 96.19 80 PHE A N 1
ATOM 642 C CA . PHE A 1 80 ? -19.550 -9.806 15.310 1.00 96.19 80 PHE A CA 1
ATOM 643 C C . PHE A 1 80 ? -18.504 -9.229 14.350 1.00 96.19 80 PHE A C 1
ATOM 645 O O . PHE A 1 80 ? -17.419 -9.791 14.225 1.00 96.19 80 PHE A O 1
ATOM 652 N N . LEU A 1 81 ? -18.787 -8.103 13.692 1.00 96.88 81 LEU A N 1
ATOM 653 C CA . LEU A 1 81 ? -17.828 -7.471 12.782 1.00 96.88 81 LEU A CA 1
ATOM 654 C C . LEU A 1 81 ? -16.602 -6.932 13.532 1.00 96.88 81 LEU A C 1
ATOM 656 O O . LEU A 1 81 ? -15.480 -7.047 13.044 1.00 96.88 81 LEU A O 1
ATOM 660 N N . VAL A 1 82 ? -16.793 -6.383 14.733 1.00 97.81 82 VAL A N 1
ATOM 661 C CA . VAL A 1 82 ? -15.685 -5.950 15.597 1.00 97.81 82 VAL A CA 1
ATOM 662 C C . VAL A 1 82 ? -14.864 -7.149 16.092 1.00 97.81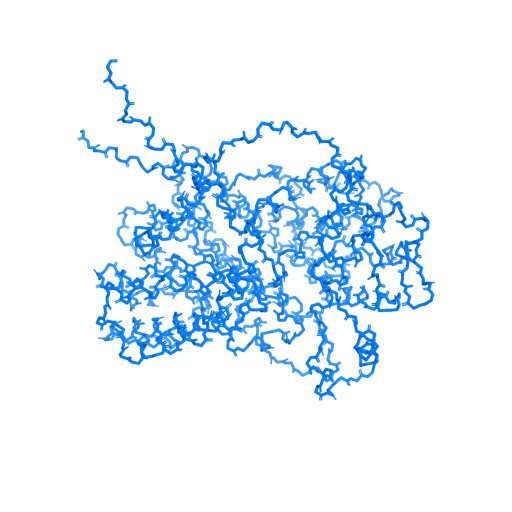 82 VAL A C 1
ATOM 664 O O . VAL A 1 82 ? -13.638 -7.094 16.081 1.00 97.81 82 VAL A O 1
ATOM 667 N N . GLU A 1 83 ? -15.500 -8.257 16.478 1.00 96.44 83 GLU A N 1
ATOM 668 C CA . GLU A 1 83 ? -14.803 -9.506 16.820 1.00 96.44 83 GLU A CA 1
ATOM 669 C C . GLU A 1 83 ? -13.989 -10.028 15.631 1.00 96.44 83 GLU A C 1
ATOM 671 O O . GLU A 1 83 ? -12.802 -10.314 15.787 1.00 96.44 83 GLU A O 1
ATOM 676 N N . THR A 1 84 ? -14.592 -10.032 14.439 1.00 94.19 84 THR A N 1
ATOM 677 C CA . THR A 1 84 ? -13.947 -10.427 13.176 1.00 94.19 84 THR A CA 1
ATOM 678 C C . THR A 1 84 ? -12.714 -9.570 12.889 1.00 94.19 84 THR A C 1
ATOM 680 O O . THR A 1 84 ? -11.692 -10.095 12.449 1.00 94.19 84 THR A O 1
ATOM 683 N N . PHE A 1 85 ? -12.758 -8.268 13.201 1.00 96.81 85 PHE A N 1
ATOM 684 C CA . PHE A 1 85 ? -11.595 -7.389 13.058 1.00 96.81 85 PHE A CA 1
ATOM 685 C C . PHE A 1 85 ? -10.439 -7.885 13.929 1.00 96.81 85 PHE A C 1
ATOM 687 O O . PHE A 1 85 ? -9.329 -8.061 13.434 1.00 96.81 85 PHE A O 1
ATOM 694 N N . PHE A 1 86 ? -10.695 -8.142 15.215 1.00 95.44 86 PHE A N 1
ATOM 695 C CA . PHE A 1 86 ? -9.651 -8.596 16.134 1.00 95.44 86 PHE A CA 1
ATOM 696 C C . PHE A 1 86 ? -9.110 -9.988 15.798 1.00 95.44 86 PHE A C 1
ATOM 698 O O . PHE A 1 86 ? -7.948 -10.267 16.073 1.00 95.44 86 PHE A O 1
ATOM 705 N N . GLU A 1 87 ? -9.942 -10.852 15.222 1.00 91.38 87 GLU A N 1
ATOM 706 C CA . GLU A 1 87 ? -9.567 -12.219 14.855 1.00 91.38 87 GLU A CA 1
ATOM 707 C C . GLU A 1 87 ? -8.780 -12.276 13.539 1.00 91.38 87 GLU A C 1
ATOM 709 O O . GLU A 1 87 ? -7.823 -13.035 13.435 1.00 91.38 87 GLU A O 1
ATOM 714 N N . THR A 1 88 ? -9.151 -11.454 12.552 1.00 89.81 88 THR A N 1
ATOM 715 C CA . THR A 1 88 ? -8.621 -11.553 11.180 1.00 89.81 88 THR A CA 1
ATOM 716 C C . THR A 1 88 ? -7.708 -10.386 10.803 1.00 89.81 88 THR A C 1
ATOM 718 O O . THR A 1 88 ? -6.625 -10.583 10.256 1.00 89.81 88 THR A O 1
ATOM 721 N N . LEU A 1 89 ? -8.136 -9.153 11.079 1.00 94.06 89 LEU A N 1
ATOM 722 C CA . LEU A 1 89 ? -7.513 -7.929 10.557 1.00 94.06 89 LEU A CA 1
ATOM 723 C C . LEU A 1 89 ? -6.572 -7.240 11.545 1.00 94.06 89 LEU A C 1
ATOM 725 O O . LEU A 1 89 ? -5.819 -6.347 11.156 1.00 94.06 89 LEU A O 1
ATOM 729 N N . TYR A 1 90 ? -6.563 -7.655 12.808 1.00 94.69 90 TYR A N 1
ATOM 730 C CA . TYR A 1 90 ? -5.682 -7.089 13.822 1.00 94.69 90 TYR A CA 1
ATOM 731 C C . TYR A 1 90 ? -4.192 -7.089 13.438 1.00 94.69 90 TYR A C 1
ATOM 733 O O . TYR A 1 90 ? -3.552 -6.067 13.689 1.00 94.69 90 TYR A O 1
ATOM 741 N N . PRO A 1 91 ? -3.630 -8.115 12.756 1.00 93.31 91 PRO A N 1
ATOM 742 C CA . PRO A 1 91 ? -2.251 -8.050 12.264 1.00 93.31 91 PRO A CA 1
ATOM 743 C C . PRO A 1 91 ? -1.968 -6.839 11.358 1.00 93.31 91 PRO A C 1
ATOM 745 O O . PRO A 1 91 ? -0.857 -6.312 11.369 1.00 93.31 91 PRO A O 1
ATOM 748 N N . PHE A 1 92 ? -2.966 -6.358 10.604 1.00 94.38 92 PHE A N 1
ATOM 749 C CA . PHE A 1 92 ? -2.840 -5.192 9.722 1.00 94.38 92 PHE A CA 1
ATOM 750 C C . PHE A 1 92 ? -2.884 -3.864 10.484 1.00 94.38 92 PHE A C 1
ATOM 752 O O . PHE A 1 92 ? -2.327 -2.869 10.018 1.00 94.38 92 PHE A O 1
ATOM 759 N N . ALA A 1 93 ? -3.527 -3.838 11.653 1.00 95.31 93 ALA A N 1
ATOM 760 C CA . ALA A 1 93 ? -3.676 -2.644 12.477 1.00 95.31 93 ALA A CA 1
ATOM 761 C C . ALA A 1 93 ? -3.567 -2.943 13.991 1.00 95.31 93 ALA A C 1
ATOM 763 O O . ALA A 1 93 ? -4.536 -2.746 14.735 1.00 95.31 93 ALA A O 1
ATOM 764 N N . PRO A 1 94 ? -2.388 -3.376 14.483 1.00 94.75 94 PRO A N 1
ATOM 765 C CA . PRO A 1 94 ? -2.198 -3.889 15.841 1.00 94.75 94 PRO A CA 1
ATOM 766 C C . PRO A 1 94 ? -2.015 -2.765 16.875 1.00 94.75 94 PRO A C 1
ATOM 768 O O . PRO A 1 94 ? -1.064 -2.749 17.660 1.00 94.75 94 PRO A O 1
ATOM 771 N N . PHE A 1 95 ? -2.914 -1.781 16.848 1.00 93.88 95 PHE A N 1
ATOM 772 C CA . PHE A 1 95 ? -2.796 -0.524 17.594 1.00 93.88 95 PHE A CA 1
ATOM 773 C C . PHE A 1 95 ? -3.838 -0.377 18.704 1.00 93.88 95 PHE A C 1
ATOM 775 O O . PHE A 1 95 ? -3.924 0.692 19.309 1.00 93.88 95 PHE A O 1
ATOM 782 N N . ILE A 1 96 ? -4.654 -1.405 18.963 1.00 95.44 96 ILE A N 1
ATOM 783 C CA . ILE A 1 96 ? -5.825 -1.328 19.847 1.00 95.44 96 ILE A CA 1
ATOM 784 C C . ILE A 1 96 ? -5.931 -2.599 20.689 1.00 95.44 96 ILE A C 1
ATOM 786 O O . ILE A 1 96 ? -6.022 -3.691 20.144 1.00 95.44 96 ILE A O 1
ATOM 790 N N . ASN A 1 97 ? -6.009 -2.465 22.011 1.00 92.62 97 ASN A N 1
ATOM 791 C CA . ASN A 1 97 ? -6.208 -3.620 22.889 1.00 92.62 97 ASN A CA 1
ATOM 792 C C . ASN A 1 97 ? -7.691 -4.021 22.905 1.00 92.62 97 ASN A C 1
ATOM 794 O O . ASN A 1 97 ? -8.561 -3.181 23.169 1.00 92.62 97 ASN A O 1
ATOM 798 N N . LYS A 1 98 ? -7.978 -5.307 22.650 1.00 94.62 98 LYS A N 1
ATOM 799 C CA . LYS A 1 98 ? -9.347 -5.839 22.505 1.00 94.62 98 LYS A CA 1
ATOM 800 C C . LYS A 1 98 ? -10.187 -5.623 23.760 1.00 94.62 98 LYS A C 1
ATOM 802 O O . LYS A 1 98 ? -11.241 -5.003 23.679 1.00 94.62 98 LYS A O 1
ATOM 807 N N . SER A 1 99 ? -9.730 -6.103 24.920 1.00 94.31 99 SER A N 1
ATOM 808 C CA . SER A 1 99 ? -10.554 -6.104 26.140 1.00 94.31 99 SER A CA 1
ATOM 809 C C . SER A 1 99 ? -10.990 -4.692 26.568 1.00 94.31 99 SER A C 1
ATOM 811 O O . SER A 1 99 ? -12.196 -4.468 26.686 1.00 94.31 99 SER A O 1
ATOM 813 N N . PRO A 1 100 ? -10.085 -3.699 26.709 1.00 94.44 100 PRO A N 1
ATOM 814 C CA . PRO A 1 100 ? -10.496 -2.339 27.066 1.00 94.44 100 PRO A CA 1
ATOM 815 C C . PRO A 1 100 ? -11.398 -1.688 26.011 1.00 94.44 100 PRO A C 1
ATOM 817 O O . PRO A 1 100 ? -12.287 -0.911 26.344 1.00 94.44 100 PRO A O 1
ATOM 820 N N . PHE A 1 101 ? -11.179 -1.983 24.725 1.00 96.69 101 PHE A N 1
ATOM 821 C CA . PHE A 1 101 ? -12.024 -1.470 23.647 1.00 96.69 101 PHE A CA 1
ATOM 822 C C . PHE A 1 101 ? -13.441 -2.045 23.673 1.00 96.69 101 PHE A C 1
ATOM 824 O O . PHE A 1 101 ? -14.398 -1.288 23.542 1.00 96.69 101 PHE A O 1
ATOM 831 N N . MET A 1 102 ? -13.591 -3.352 23.889 1.00 97.25 102 MET A N 1
ATOM 832 C CA . MET A 1 102 ? -14.907 -3.990 23.946 1.00 97.25 102 MET A CA 1
ATOM 833 C C . MET A 1 102 ? -15.745 -3.467 25.117 1.00 97.25 102 MET A C 1
ATOM 835 O O . MET A 1 102 ? -16.944 -3.252 24.951 1.00 97.25 102 MET A O 1
ATOM 839 N N . GLU A 1 103 ? -15.134 -3.211 26.278 1.00 96.06 103 GLU A N 1
ATOM 840 C CA . GLU A 1 103 ? -15.836 -2.590 27.409 1.00 96.06 103 GLU A CA 1
ATOM 841 C C . GLU A 1 103 ? -16.273 -1.154 27.098 1.00 96.06 103 GLU A C 1
ATOM 843 O O . GLU A 1 103 ? -17.412 -0.776 27.365 1.00 96.06 103 GLU A O 1
ATOM 848 N N . GLU A 1 104 ? -15.421 -0.363 26.447 1.00 95.06 104 GLU A N 1
ATOM 849 C CA . GLU A 1 104 ? -15.779 0.997 26.040 1.00 95.06 104 GLU A CA 1
ATOM 850 C C . GLU A 1 104 ? -16.882 1.021 24.969 1.00 95.06 104 GLU A C 1
ATOM 852 O O . GLU A 1 104 ? -17.789 1.853 25.024 1.00 95.06 104 GLU A O 1
ATOM 857 N N . MET A 1 105 ? -16.869 0.068 24.033 1.00 96.00 105 MET A N 1
ATOM 858 C CA . MET A 1 105 ? -17.926 -0.103 23.034 1.00 96.00 105 MET A CA 1
ATOM 859 C C . MET A 1 105 ? -19.281 -0.403 23.688 1.00 96.00 105 MET A C 1
ATOM 861 O O . MET A 1 105 ? -20.289 0.173 23.277 1.00 96.00 105 MET A O 1
ATOM 865 N N . LYS A 1 106 ? -19.315 -1.256 24.723 1.00 95.50 106 LYS A N 1
ATOM 866 C CA . LYS A 1 106 ? -20.541 -1.558 25.489 1.00 95.50 106 LYS A CA 1
ATOM 867 C C . LYS A 1 106 ? -21.104 -0.327 26.197 1.00 95.50 106 LYS A C 1
ATOM 869 O O . LYS A 1 106 ? -22.315 -0.218 26.354 1.00 95.50 106 LYS A O 1
ATOM 874 N N . LEU A 1 107 ? -20.242 0.596 26.625 1.00 94.69 107 LEU A N 1
ATOM 875 C CA . LEU A 1 107 ? -20.674 1.874 27.192 1.00 94.69 107 LEU A CA 1
ATOM 876 C C . LEU A 1 107 ? -21.199 2.818 26.108 1.00 94.69 107 LEU A C 1
ATOM 878 O O . LEU A 1 107 ? -22.160 3.547 26.346 1.00 94.69 107 LEU A O 1
ATOM 882 N N . ALA A 1 108 ? -20.585 2.813 24.922 1.00 92.69 108 ALA A N 1
ATOM 883 C CA . ALA A 1 108 ? -20.922 3.725 23.834 1.00 92.69 108 ALA A CA 1
ATOM 884 C C . ALA A 1 108 ? -22.214 3.355 23.085 1.00 92.69 108 ALA A C 1
ATOM 886 O O . ALA A 1 108 ? -22.922 4.249 22.615 1.00 92.69 108 ALA A O 1
ATOM 887 N N . LEU A 1 109 ? -22.525 2.062 22.966 1.00 94.06 109 LEU A N 1
ATOM 888 C CA . LEU A 1 109 ? -23.602 1.543 22.121 1.00 94.06 109 LEU A CA 1
ATOM 889 C C . LEU A 1 109 ? -24.593 0.689 22.917 1.00 94.06 109 LEU A C 1
ATOM 891 O O . LEU A 1 109 ? -24.206 -0.116 23.758 1.00 94.06 109 LEU A O 1
ATOM 895 N N . ALA A 1 110 ? -25.880 0.821 22.601 1.00 92.81 110 ALA A N 1
ATOM 896 C CA . ALA A 1 110 ? -26.941 -0.013 23.157 1.00 92.81 110 ALA A CA 1
ATOM 897 C C . ALA A 1 110 ? -27.911 -0.484 22.069 1.00 92.81 110 ALA A C 1
ATOM 899 O O . ALA A 1 110 ? -28.103 0.179 21.048 1.00 92.81 110 ALA A O 1
ATOM 900 N N . GLN A 1 111 ? -28.557 -1.625 22.305 1.00 91.56 111 GLN A N 1
ATOM 901 C CA . GLN A 1 111 ? -29.613 -2.134 21.435 1.00 91.56 111 GLN A CA 1
ATOM 902 C C . GLN A 1 111 ? -30.954 -1.491 21.809 1.00 91.56 111 GLN A C 1
ATOM 904 O O . GLN A 1 111 ? -31.386 -1.588 22.956 1.00 91.56 111 GLN A O 1
ATOM 909 N N . THR A 1 112 ? -31.643 -0.901 20.829 1.00 85.69 112 THR A N 1
ATOM 910 C CA . THR A 1 112 ? -33.033 -0.440 20.966 1.00 85.69 112 THR A CA 1
ATOM 911 C C . THR A 1 112 ? -33.867 -1.024 19.824 1.00 85.69 112 THR A C 1
ATOM 913 O O . THR A 1 112 ? -33.726 -0.630 18.667 1.00 85.69 112 THR A O 1
ATOM 916 N N . GLY A 1 113 ? -34.740 -1.989 20.126 1.00 84.44 113 GLY A N 1
ATOM 917 C CA . GLY A 1 113 ? -35.507 -2.705 19.097 1.00 84.44 113 GLY A CA 1
ATOM 918 C C . GLY A 1 113 ? -34.592 -3.546 18.201 1.00 84.44 113 GLY A C 1
ATOM 919 O O . GLY A 1 113 ? -33.816 -4.343 18.719 1.00 84.44 113 GLY A O 1
ATOM 920 N N . ASN A 1 114 ? -34.656 -3.354 16.877 1.00 81.31 114 ASN A N 1
ATOM 921 C CA . ASN A 1 114 ? -33.764 -4.010 15.902 1.00 81.31 114 ASN A CA 1
ATOM 922 C C . ASN A 1 114 ? -32.597 -3.115 15.431 1.00 81.31 114 ASN A C 1
ATOM 924 O O . ASN A 1 114 ? -31.987 -3.377 14.401 1.00 81.31 114 ASN A O 1
ATOM 928 N N . ARG A 1 115 ? -32.297 -2.021 16.141 1.00 81.62 115 ARG A N 1
ATOM 929 C CA . ARG A 1 115 ? -31.227 -1.087 15.765 1.00 81.62 115 ARG A CA 1
ATOM 930 C C . ARG A 1 115 ? -30.273 -0.840 16.922 1.00 81.62 115 ARG A C 1
ATOM 932 O O . ARG A 1 115 ? -30.668 -0.885 18.090 1.00 81.62 115 ARG A O 1
ATOM 939 N N . THR A 1 116 ? -29.029 -0.531 16.580 1.00 89.81 116 THR A N 1
ATOM 940 C CA . THR A 1 116 ? -28.059 -0.019 17.549 1.00 89.81 116 THR A CA 1
ATOM 941 C C . THR A 1 116 ? -28.180 1.495 17.633 1.00 89.81 116 THR A C 1
ATOM 943 O O . THR A 1 116 ? -28.267 2.177 16.614 1.00 89.81 116 THR A O 1
ATOM 946 N N . VAL A 1 117 ? -28.171 2.023 18.852 1.00 89.88 117 VAL A N 1
ATOM 947 C CA . VAL A 1 117 ? -28.188 3.461 19.127 1.00 89.88 117 VAL A CA 1
ATOM 948 C C . VAL A 1 117 ? -26.987 3.850 19.980 1.00 89.88 117 VAL A C 1
ATOM 950 O O . VAL A 1 117 ? -26.474 3.049 20.764 1.00 89.88 117 VAL A O 1
ATOM 953 N N . VAL A 1 118 ? -26.555 5.101 19.846 1.00 90.38 118 VAL A N 1
ATOM 954 C CA . VAL A 1 118 ? -25.522 5.686 20.708 1.00 90.38 118 VAL A CA 1
ATOM 955 C C . VAL A 1 118 ? -26.131 6.024 22.063 1.00 90.38 118 VAL A C 1
ATOM 957 O O . VAL A 1 118 ? -27.163 6.695 22.139 1.00 90.38 118 VAL A O 1
ATOM 960 N N . THR A 1 119 ? -25.493 5.577 23.140 1.00 91.25 119 THR A N 1
ATOM 961 C CA . THR A 1 119 ? -25.927 5.894 24.505 1.00 91.25 119 THR A CA 1
ATOM 962 C C . THR A 1 119 ? -25.644 7.367 24.839 1.00 91.25 119 THR A C 1
ATOM 964 O O . THR A 1 119 ? -24.824 8.013 24.182 1.00 91.25 119 THR A O 1
ATOM 967 N N . PRO A 1 120 ? -26.256 7.938 25.894 1.00 87.69 120 PRO A N 1
ATOM 968 C CA . PRO A 1 120 ? -25.908 9.284 26.352 1.00 87.69 120 PRO A CA 1
ATOM 969 C C . PRO A 1 120 ? -24.411 9.460 26.649 1.00 87.69 120 PRO A C 1
ATOM 971 O O . PRO A 1 120 ? -23.856 10.511 26.346 1.00 87.69 120 PRO A O 1
ATOM 974 N N . GLN A 1 121 ? -23.755 8.425 27.185 1.00 87.69 121 GLN A N 1
ATOM 975 C CA . GLN A 1 121 ? -22.310 8.413 27.423 1.00 87.69 121 GLN A CA 1
ATOM 976 C C . GLN A 1 121 ? -21.520 8.297 26.111 1.00 87.69 121 GLN A C 1
ATOM 978 O O . GLN A 1 121 ? -20.522 8.990 25.926 1.00 87.69 121 GLN A O 1
ATOM 983 N N . GLY A 1 122 ? -21.998 7.482 25.168 1.00 85.12 122 GLY A N 1
ATOM 984 C CA . GLY A 1 122 ? -21.403 7.310 23.844 1.00 85.12 122 GLY A CA 1
ATOM 985 C C . GLY A 1 122 ? -21.297 8.602 23.039 1.00 85.12 122 GLY A C 1
ATOM 986 O O . GLY A 1 122 ? -20.348 8.758 22.278 1.00 85.12 122 GLY A O 1
ATOM 987 N N . LYS A 1 123 ? -22.185 9.579 23.272 1.00 84.81 123 LYS A N 1
ATOM 988 C CA . LYS A 1 123 ? -22.104 10.918 22.657 1.00 84.81 123 LYS A CA 1
ATOM 989 C C . LYS A 1 123 ? -20.825 11.687 23.000 1.00 84.81 123 LYS A C 1
ATOM 991 O O . LYS A 1 123 ? -20.533 12.676 22.352 1.00 84.81 123 LYS A O 1
ATOM 996 N N . GLN A 1 124 ? -20.076 11.273 24.021 1.00 85.25 124 GLN A N 1
ATOM 997 C CA . GLN A 1 124 ? -18.770 11.856 24.353 1.00 85.25 124 GLN A CA 1
ATOM 998 C C . GLN A 1 124 ? -17.598 10.990 23.861 1.00 85.25 124 GLN A C 1
ATOM 1000 O O . GLN A 1 124 ? -16.445 11.407 23.928 1.00 85.25 124 GLN A O 1
ATOM 1005 N N . LEU A 1 125 ? -17.877 9.788 23.348 1.00 88.75 125 LEU A N 1
ATOM 1006 C CA . LEU A 1 125 ? -16.894 8.783 22.941 1.00 88.75 125 LEU A CA 1
ATOM 1007 C C . LEU A 1 125 ? -16.740 8.740 21.412 1.00 88.75 125 LEU A C 1
ATOM 1009 O O . LEU A 1 125 ? -16.745 7.670 20.801 1.00 88.75 125 LEU A O 1
ATOM 1013 N N . HIS A 1 126 ? -16.592 9.910 20.780 1.00 88.62 126 HIS A N 1
ATOM 1014 C CA . HIS A 1 126 ? -16.509 10.044 19.318 1.00 88.62 126 HIS A CA 1
ATOM 1015 C C . HIS A 1 126 ? -15.413 9.175 18.694 1.00 88.62 126 HIS A C 1
ATOM 1017 O O . HIS A 1 126 ? -15.677 8.463 17.727 1.00 88.62 126 HIS A O 1
ATOM 1023 N N . SER A 1 127 ? -14.214 9.158 19.285 1.00 91.50 127 SER A N 1
ATOM 1024 C CA . SER A 1 127 ? -13.099 8.326 18.816 1.00 91.50 127 SER A CA 1
ATOM 1025 C C . SER A 1 127 ? -13.440 6.833 18.819 1.00 91.50 127 SER A C 1
ATOM 1027 O O . SER A 1 127 ? -13.057 6.103 17.909 1.00 91.50 127 SER A O 1
ATOM 1029 N N . THR A 1 128 ? -14.190 6.374 19.819 1.00 93.81 128 THR A N 1
ATOM 1030 C CA . THR A 1 128 ? -14.587 4.967 19.952 1.00 93.81 128 THR A CA 1
ATOM 1031 C C . THR A 1 128 ? -15.666 4.604 18.944 1.00 93.81 128 THR A C 1
ATOM 1033 O O . THR A 1 128 ? -15.575 3.558 18.306 1.00 93.81 128 THR A O 1
ATOM 1036 N N . ILE A 1 129 ? -16.632 5.493 18.705 1.00 93.25 129 ILE A N 1
ATOM 1037 C CA . ILE A 1 129 ? -17.620 5.309 17.634 1.00 93.25 129 ILE A CA 1
ATOM 1038 C C . ILE A 1 129 ? -16.925 5.282 16.266 1.00 93.25 129 ILE A C 1
ATOM 1040 O O . ILE A 1 129 ? -17.210 4.399 15.461 1.00 93.25 129 ILE A O 1
ATOM 1044 N N . ALA A 1 130 ? -15.973 6.186 16.013 1.00 93.50 130 ALA A N 1
ATOM 1045 C CA . ALA A 1 130 ? -15.197 6.197 14.775 1.00 93.50 130 ALA A CA 1
ATOM 1046 C C . ALA A 1 130 ? -14.442 4.875 14.563 1.00 93.50 130 ALA A C 1
ATOM 1048 O O . ALA A 1 130 ? -14.514 4.297 13.480 1.00 93.50 130 ALA A O 1
ATOM 1049 N N . LEU A 1 131 ? -13.787 4.355 15.607 1.00 96.12 131 LEU A N 1
ATOM 1050 C CA . LEU A 1 131 ? -13.138 3.043 15.574 1.00 96.12 131 LEU A CA 1
ATOM 1051 C C . LEU A 1 131 ? -14.117 1.925 15.210 1.00 96.12 131 LEU A C 1
ATOM 1053 O O . LEU A 1 131 ? -13.805 1.130 14.328 1.00 96.12 131 LEU A O 1
ATOM 1057 N N . VAL A 1 132 ? -15.304 1.884 15.825 1.00 96.75 132 VAL A N 1
ATOM 1058 C CA . VAL A 1 132 ? -16.333 0.881 15.500 1.00 96.75 132 VAL A CA 1
ATOM 1059 C C . VAL A 1 132 ? -16.749 0.977 14.030 1.00 96.75 132 VAL A C 1
ATOM 1061 O O . VAL A 1 132 ? -16.791 -0.043 13.347 1.00 96.75 132 VAL A O 1
ATOM 1064 N N . LEU A 1 133 ? -17.012 2.182 13.513 1.00 95.56 133 LEU A N 1
ATOM 1065 C CA . LEU A 1 133 ? -17.389 2.384 12.107 1.00 95.56 133 LEU A CA 1
ATOM 1066 C C . LEU A 1 133 ? -16.306 1.878 11.142 1.00 95.56 133 LEU A C 1
ATOM 1068 O O . LEU A 1 133 ? -16.627 1.195 10.168 1.00 95.56 133 LEU A O 1
ATOM 1072 N N . ILE A 1 134 ? -15.034 2.174 11.430 1.00 96.69 134 ILE A N 1
ATOM 1073 C CA . ILE A 1 134 ? -13.908 1.740 10.595 1.00 96.69 134 ILE A CA 1
ATOM 1074 C C . ILE A 1 134 ? -13.717 0.224 10.693 1.00 96.69 134 ILE A C 1
ATOM 1076 O O . ILE A 1 134 ? -13.633 -0.432 9.659 1.00 96.69 134 ILE A O 1
ATOM 1080 N N . MET A 1 135 ? -13.705 -0.349 11.903 1.00 97.94 135 MET A N 1
ATOM 1081 C CA . MET A 1 135 ? -13.569 -1.798 12.112 1.00 97.94 135 MET A CA 1
ATOM 1082 C C . MET A 1 135 ? -14.684 -2.576 11.418 1.00 97.94 135 MET A C 1
ATOM 1084 O O . MET A 1 135 ? -14.405 -3.567 10.753 1.00 97.94 135 MET A O 1
ATOM 1088 N N . MET A 1 136 ? -15.936 -2.114 11.517 1.00 96.94 136 MET A N 1
ATOM 1089 C CA . MET A 1 136 ? -17.058 -2.758 10.836 1.00 96.94 136 MET A CA 1
ATOM 1090 C C . MET A 1 136 ? -16.860 -2.792 9.326 1.00 96.94 136 MET A C 1
ATOM 1092 O O . MET A 1 136 ? -17.033 -3.847 8.724 1.00 96.94 136 MET A O 1
ATOM 1096 N N . ARG A 1 137 ? -16.494 -1.660 8.710 1.00 95.50 137 ARG A N 1
ATOM 1097 C CA . ARG A 1 137 ? -16.257 -1.609 7.264 1.00 95.50 137 ARG A CA 1
ATOM 1098 C C . ARG A 1 137 ? -15.079 -2.492 6.874 1.00 95.50 137 ARG A C 1
ATOM 1100 O O . ARG A 1 137 ? -15.190 -3.236 5.907 1.00 95.50 137 ARG A O 1
ATOM 1107 N N . PHE A 1 138 ? -13.984 -2.435 7.629 1.00 95.50 138 PHE A N 1
ATOM 1108 C CA . PHE A 1 138 ? -12.787 -3.215 7.340 1.00 95.50 138 PHE A CA 1
ATOM 1109 C C . PHE A 1 138 ? -13.091 -4.720 7.389 1.00 95.50 138 PHE A C 1
ATOM 1111 O O . PHE A 1 138 ? -12.807 -5.424 6.426 1.00 95.50 138 PHE A O 1
ATOM 1118 N N . SER A 1 139 ? -13.774 -5.194 8.435 1.00 96.25 139 SER A N 1
ATOM 1119 C CA . SER A 1 139 ? -14.215 -6.593 8.552 1.00 96.25 139 SER A CA 1
ATOM 1120 C C . SER A 1 139 ? -15.256 -6.988 7.515 1.00 96.25 139 SER A C 1
ATOM 1122 O O . SER A 1 139 ? -15.278 -8.126 7.060 1.00 96.25 139 SER A O 1
ATOM 1124 N N . PHE A 1 140 ? -16.135 -6.067 7.119 1.00 95.19 140 PHE A N 1
ATOM 1125 C CA . PHE A 1 140 ? -17.137 -6.354 6.096 1.00 95.19 140 PHE A CA 1
ATOM 1126 C C . PHE A 1 140 ? -16.488 -6.715 4.749 1.00 95.19 140 PHE A C 1
ATOM 1128 O O . PHE A 1 140 ? -17.016 -7.553 4.019 1.00 95.19 140 PHE A O 1
ATOM 1135 N N . LEU A 1 141 ? -15.316 -6.141 4.442 1.00 92.88 141 LEU A N 1
ATOM 1136 C CA . LEU A 1 141 ? -14.545 -6.476 3.240 1.00 92.88 141 LEU A CA 1
ATOM 1137 C C . LEU A 1 141 ? -14.020 -7.916 3.238 1.00 92.88 141 LEU A C 1
ATOM 1139 O O . LEU A 1 141 ? -13.783 -8.444 2.154 1.00 92.88 141 LEU A O 1
ATOM 1143 N N . THR A 1 142 ? -13.868 -8.545 4.408 1.00 92.44 142 THR A N 1
ATOM 1144 C CA . THR A 1 142 ? -13.330 -9.906 4.537 1.00 92.44 142 THR A CA 1
ATOM 1145 C C . THR A 1 142 ? -14.402 -10.979 4.678 1.00 92.44 142 THR A C 1
ATOM 1147 O O . THR A 1 142 ? -14.081 -12.155 4.847 1.00 92.44 142 THR A O 1
ATOM 1150 N N . LEU A 1 143 ? -15.685 -10.609 4.625 1.00 91.12 143 LEU A N 1
ATOM 1151 C CA . LEU A 1 143 ? -16.763 -11.575 4.795 1.00 91.12 143 LEU A CA 1
ATOM 1152 C C . LEU A 1 143 ? -16.842 -12.557 3.614 1.00 91.12 143 LEU A C 1
ATOM 1154 O O . LEU A 1 143 ? -16.839 -12.140 2.451 1.00 91.12 143 LEU A O 1
ATOM 1158 N N . PRO A 1 144 ? -17.011 -13.863 3.883 1.00 88.12 144 PRO A N 1
ATOM 1159 C CA . PRO A 1 144 ? -16.993 -14.904 2.861 1.00 88.12 144 PRO A CA 1
ATOM 1160 C C . PRO A 1 144 ? -18.349 -15.050 2.143 1.00 88.12 144 PRO A C 1
ATOM 1162 O O . PRO A 1 144 ? -18.948 -16.126 2.128 1.00 88.12 144 PRO A O 1
ATOM 1165 N N . PHE A 1 145 ? -18.854 -13.977 1.522 1.00 86.19 145 PHE A N 1
ATOM 1166 C CA . PHE A 1 145 ? -20.145 -13.988 0.814 1.00 86.19 145 PHE A CA 1
ATOM 1167 C C . PHE A 1 145 ? -20.227 -15.076 -0.264 1.00 86.19 145 PHE A C 1
ATOM 1169 O O . PHE A 1 145 ? -21.249 -15.746 -0.380 1.00 86.19 145 PHE A O 1
ATOM 1176 N N . GLN A 1 146 ? -19.150 -15.307 -1.017 1.00 83.38 146 GLN A N 1
ATOM 1177 C CA . GLN A 1 146 ? -19.130 -16.344 -2.051 1.00 83.38 146 GLN A CA 1
ATOM 1178 C C . GLN A 1 146 ? -19.336 -17.748 -1.461 1.00 83.38 146 GLN A C 1
ATOM 1180 O O . GLN A 1 146 ? -20.151 -18.508 -1.974 1.00 83.38 146 GLN A O 1
ATOM 1185 N N . GLN A 1 147 ? -18.660 -18.054 -0.347 1.00 83.25 147 GLN A N 1
ATOM 1186 C CA . GLN A 1 147 ? -18.791 -19.335 0.359 1.00 83.25 147 GLN A CA 1
ATOM 1187 C C . GLN A 1 147 ? -20.179 -19.500 1.001 1.00 83.25 147 GLN A C 1
ATOM 1189 O O . GLN A 1 147 ? -20.693 -20.611 1.134 1.00 83.25 147 GLN A O 1
ATOM 1194 N N . TYR A 1 148 ? -20.801 -18.388 1.407 1.00 86.25 148 TYR A N 1
ATOM 1195 C CA . TYR A 1 148 ? -22.177 -18.387 1.894 1.00 86.25 148 TYR A CA 1
ATOM 1196 C C . TYR A 1 148 ? -23.155 -18.794 0.785 1.00 86.25 148 TYR A C 1
ATOM 1198 O O . TYR A 1 148 ? -23.934 -19.725 0.976 1.00 86.25 148 TYR A O 1
ATOM 1206 N N . TYR A 1 149 ? -23.081 -18.157 -0.389 1.00 86.19 149 TYR A N 1
ATOM 1207 C CA . TYR A 1 149 ? -23.980 -18.462 -1.508 1.00 86.19 149 TYR A CA 1
ATOM 1208 C C . TYR A 1 149 ? -23.728 -19.839 -2.139 1.00 86.19 149 TYR A C 1
ATOM 1210 O O . TYR A 1 149 ? -24.664 -20.447 -2.655 1.00 86.19 149 TYR A O 1
ATOM 1218 N N . SER A 1 150 ? -22.505 -20.372 -2.055 1.00 85.06 150 SER A N 1
ATOM 1219 C CA . SER A 1 150 ? -22.190 -21.745 -2.473 1.00 85.06 150 SER A CA 1
ATOM 1220 C C . SER A 1 150 ? -22.547 -22.812 -1.428 1.00 85.06 150 SER A C 1
ATOM 1222 O O . SER A 1 150 ? -22.279 -23.990 -1.658 1.00 85.06 150 SER A O 1
ATOM 1224 N N . ASN A 1 151 ? -23.150 -22.433 -0.292 1.00 84.69 151 ASN A N 1
ATOM 1225 C CA . ASN A 1 151 ? -23.477 -23.319 0.832 1.00 84.69 151 ASN A CA 1
ATOM 1226 C C . ASN A 1 151 ? -22.271 -24.102 1.389 1.00 84.69 151 ASN A C 1
ATOM 1228 O O . ASN A 1 151 ? -22.437 -25.199 1.918 1.00 84.69 151 ASN A O 1
ATOM 1232 N N . SER A 1 152 ? -21.058 -23.546 1.290 1.00 82.38 152 SER A N 1
ATOM 1233 C CA . SER A 1 152 ? -19.835 -24.184 1.797 1.00 82.38 152 SER A CA 1
ATOM 1234 C C . SER A 1 152 ? -19.454 -23.745 3.216 1.00 82.38 152 SER A C 1
ATOM 1236 O O . SER A 1 152 ? -18.492 -24.261 3.776 1.00 82.38 152 SER A O 1
ATOM 1238 N N . LEU A 1 153 ? -20.184 -22.794 3.809 1.00 83.31 153 LEU A N 1
ATOM 1239 C CA . LEU A 1 153 ? -19.996 -22.369 5.201 1.00 83.31 153 LEU A CA 1
ATOM 1240 C C . LEU A 1 153 ? -20.779 -23.247 6.178 1.00 83.31 153 LEU A C 1
ATOM 1242 O O . LEU A 1 153 ? -21.881 -23.700 5.878 1.00 83.31 153 LEU A O 1
ATOM 1246 N N . SER A 1 154 ? -20.254 -23.391 7.395 1.00 80.75 154 SER A N 1
ATOM 1247 C CA . SER A 1 154 ? -20.934 -24.068 8.502 1.00 80.75 154 SER A CA 1
ATOM 1248 C C . SER A 1 154 ? -20.782 -23.306 9.829 1.00 80.75 154 SER A C 1
ATOM 1250 O O . SER A 1 154 ? -20.000 -22.358 9.950 1.00 80.75 154 SER A O 1
ATOM 1252 N N . GLY A 1 155 ? -21.570 -23.684 10.839 1.00 86.19 155 GLY A N 1
ATOM 1253 C CA . GLY A 1 155 ? -21.416 -23.199 12.216 1.00 86.19 155 GLY A CA 1
ATOM 1254 C C . GLY A 1 155 ? -21.811 -21.731 12.452 1.00 86.19 155 GLY A C 1
ATOM 1255 O O . GLY A 1 155 ? -22.734 -21.201 11.829 1.00 86.19 155 GLY A O 1
ATOM 1256 N N . LYS A 1 156 ? -21.119 -21.069 13.399 1.00 85.25 156 LYS A N 1
ATOM 1257 C CA . LYS A 1 156 ? -21.416 -19.688 13.847 1.00 85.25 156 LYS A CA 1
ATOM 1258 C C . LYS A 1 156 ? -21.354 -18.686 12.689 1.00 85.25 156 LYS A C 1
ATOM 1260 O O . LYS A 1 156 ? -22.209 -17.808 12.609 1.00 85.25 156 LYS A O 1
ATOM 1265 N N . ILE A 1 157 ? -20.379 -18.831 11.789 1.00 85.50 157 ILE A N 1
ATOM 1266 C CA . ILE A 1 157 ? -20.176 -17.917 10.656 1.00 85.50 157 ILE A CA 1
ATOM 1267 C C . ILE A 1 157 ? -21.366 -17.990 9.694 1.00 85.50 157 ILE A C 1
ATOM 1269 O O . ILE A 1 157 ? -21.907 -16.952 9.328 1.00 85.50 157 ILE A O 1
ATOM 1273 N N . GLN A 1 158 ? -21.843 -19.191 9.349 1.00 88.44 158 GLN A N 1
ATOM 1274 C CA . GLN A 1 158 ? -23.013 -19.354 8.479 1.00 88.44 158 GLN A CA 1
ATOM 1275 C C . GLN A 1 158 ? -24.266 -18.686 9.066 1.00 88.44 158 GLN A C 1
ATOM 1277 O O . GLN A 1 158 ? -24.990 -17.994 8.350 1.00 88.44 158 GLN A O 1
ATOM 1282 N N . MET A 1 159 ? -24.507 -18.851 10.373 1.00 89.69 159 MET A N 1
ATOM 1283 C CA . MET A 1 159 ? -25.636 -18.208 11.054 1.00 89.69 159 MET A CA 1
ATOM 1284 C C . MET A 1 159 ? -25.540 -16.679 11.018 1.00 89.69 159 MET A C 1
ATOM 1286 O O . MET A 1 159 ? -26.537 -16.017 10.744 1.00 89.69 159 MET A O 1
ATOM 1290 N N . MET A 1 160 ? -24.353 -16.119 11.267 1.00 92.38 160 MET A N 1
ATOM 1291 C CA . MET A 1 160 ? -24.145 -14.669 11.220 1.00 92.38 160 MET A CA 1
ATOM 1292 C C . MET A 1 160 ? -24.267 -14.119 9.794 1.00 92.38 160 MET A C 1
ATOM 1294 O O . MET A 1 160 ? -24.886 -13.077 9.604 1.00 92.38 160 MET A O 1
ATOM 1298 N N . MET A 1 161 ? -23.748 -14.828 8.785 1.00 92.50 161 MET A N 1
ATOM 1299 C CA . MET A 1 161 ? -23.907 -14.448 7.376 1.00 92.50 161 MET A CA 1
ATOM 1300 C C . MET A 1 161 ? -25.376 -14.451 6.955 1.00 92.50 161 MET A C 1
ATOM 1302 O O . MET A 1 161 ? -25.828 -13.513 6.301 1.00 92.50 161 MET A O 1
ATOM 1306 N N . LYS A 1 162 ? -26.143 -15.457 7.392 1.00 92.25 162 LYS A N 1
ATOM 1307 C CA . LYS A 1 162 ? -27.592 -15.493 7.190 1.00 92.25 162 LYS A CA 1
ATOM 1308 C C . LYS A 1 162 ? -28.272 -14.270 7.808 1.00 92.25 162 LYS A C 1
ATOM 1310 O O . LYS A 1 162 ? -29.041 -13.606 7.125 1.00 92.25 162 LYS A O 1
ATOM 1315 N N . GLU A 1 163 ? -27.940 -13.931 9.054 1.00 92.19 163 GLU A N 1
ATOM 1316 C CA . GLU A 1 163 ? -28.505 -12.763 9.742 1.00 92.19 163 GLU A CA 1
ATOM 1317 C C . GLU A 1 163 ? -28.156 -11.441 9.027 1.00 92.19 163 GLU A C 1
ATOM 1319 O O . GLU A 1 163 ? -29.017 -10.572 8.895 1.00 92.19 163 GLU A O 1
ATOM 1324 N N . ILE A 1 164 ? -26.927 -11.299 8.517 1.00 92.81 164 ILE A N 1
ATOM 1325 C CA . ILE A 1 164 ? -26.482 -10.140 7.721 1.00 92.81 164 ILE A CA 1
ATOM 1326 C C . ILE A 1 164 ? -27.310 -10.003 6.438 1.00 92.81 164 ILE A C 1
ATOM 1328 O O . ILE A 1 164 ? -27.791 -8.910 6.138 1.00 92.81 164 ILE A O 1
ATOM 1332 N N . VAL A 1 165 ? -27.511 -11.103 5.706 1.00 91.56 165 VAL A N 1
ATOM 1333 C CA . VAL A 1 165 ? -28.270 -11.113 4.445 1.00 91.56 165 VAL A CA 1
ATOM 1334 C C . VAL A 1 165 ? -29.762 -10.864 4.687 1.00 91.56 165 VAL A C 1
ATOM 1336 O O . VAL A 1 165 ? -30.360 -10.041 3.998 1.00 91.56 165 VAL A O 1
ATOM 1339 N N . GLU A 1 166 ? -30.364 -11.506 5.691 1.00 91.00 166 GLU A N 1
ATOM 1340 C CA . GLU A 1 166 ? -31.785 -11.332 6.034 1.00 91.00 166 GLU A CA 1
ATOM 1341 C C . GLU A 1 166 ? -32.106 -9.906 6.502 1.00 91.00 166 GLU A C 1
ATOM 1343 O O . GLU A 1 166 ? -33.153 -9.363 6.150 1.00 91.00 166 GLU A O 1
ATOM 1348 N N . ASN A 1 167 ? -31.193 -9.271 7.247 1.00 87.12 167 ASN A N 1
ATOM 1349 C CA . ASN A 1 167 ? -31.332 -7.873 7.664 1.00 87.12 167 ASN A CA 1
ATOM 1350 C C . ASN A 1 167 ? -30.866 -6.867 6.594 1.00 87.12 167 ASN A C 1
ATOM 1352 O O . ASN A 1 167 ? -30.880 -5.667 6.867 1.00 87.12 167 ASN A O 1
ATOM 1356 N N . GLN A 1 168 ? -30.455 -7.329 5.403 1.00 88.50 168 GLN A N 1
ATOM 1357 C CA . GLN A 1 168 ? -29.944 -6.497 4.304 1.00 88.50 168 GLN A CA 1
ATOM 1358 C C . GLN A 1 168 ? -28.839 -5.533 4.765 1.00 88.50 168 GLN A C 1
ATOM 1360 O O . GLN A 1 168 ? -28.805 -4.359 4.393 1.00 88.50 168 GLN A O 1
ATOM 1365 N N . VAL A 1 169 ? -27.951 -6.019 5.635 1.00 89.31 169 VAL A N 1
ATOM 1366 C CA . VAL A 1 169 ? -26.877 -5.200 6.190 1.00 89.31 169 VAL A CA 1
ATOM 1367 C C . VAL A 1 169 ? -25.794 -5.009 5.141 1.00 89.31 169 VAL A C 1
ATOM 1369 O O . VAL A 1 169 ? -25.110 -5.956 4.756 1.00 89.31 169 VAL A O 1
ATOM 1372 N N . ASP A 1 170 ? -25.602 -3.756 4.745 1.00 88.00 170 ASP A N 1
ATOM 1373 C CA . ASP A 1 170 ? -24.520 -3.325 3.871 1.00 88.00 170 ASP A CA 1
ATOM 1374 C C . ASP A 1 170 ? -23.717 -2.203 4.540 1.00 88.00 170 ASP A C 1
ATOM 1376 O O . ASP A 1 170 ? -24.213 -1.093 4.772 1.00 88.00 170 ASP A O 1
ATOM 1380 N N . ILE A 1 171 ? -22.458 -2.497 4.871 1.00 90.81 171 ILE A N 1
ATOM 1381 C CA . ILE A 1 171 ? -21.546 -1.521 5.470 1.00 90.81 171 ILE A CA 1
ATOM 1382 C C . ILE A 1 171 ? -20.850 -0.757 4.346 1.00 90.81 171 ILE A C 1
ATOM 1384 O O . ILE A 1 171 ? -19.744 -1.099 3.923 1.00 90.81 171 ILE A O 1
ATOM 1388 N N . ARG A 1 172 ? -21.515 0.286 3.849 1.00 88.25 172 ARG A N 1
ATOM 1389 C CA . ARG A 1 172 ? -21.052 1.104 2.716 1.00 88.25 172 ARG A CA 1
ATOM 1390 C C . ARG A 1 172 ? -19.826 1.976 3.049 1.00 88.25 172 ARG A C 1
ATOM 1392 O O . ARG A 1 172 ? -19.621 2.321 4.216 1.00 88.25 172 ARG A O 1
ATOM 1399 N N . PRO A 1 173 ? -19.061 2.445 2.040 1.00 86.69 173 PRO A N 1
ATOM 1400 C CA . PRO A 1 173 ? -17.961 3.401 2.238 1.00 86.69 173 PRO A CA 1
ATOM 1401 C C . PRO A 1 173 ? -18.357 4.686 2.987 1.00 86.69 173 PRO A C 1
ATOM 1403 O O . PRO A 1 173 ? -17.531 5.296 3.661 1.00 86.69 173 PRO A O 1
ATOM 1406 N N . SER A 1 174 ? -19.637 5.076 2.968 1.00 85.75 174 SER A N 1
ATOM 1407 C CA . SER A 1 174 ? -20.156 6.217 3.736 1.00 85.75 174 SER A CA 1
ATOM 1408 C C . SER A 1 174 ? -19.918 6.109 5.251 1.00 85.75 174 SER A C 1
ATOM 1410 O O . SER A 1 174 ? -19.868 7.132 5.930 1.00 85.75 174 SER A O 1
ATOM 1412 N N . TYR A 1 175 ? -19.744 4.898 5.798 1.00 90.56 175 TYR A N 1
ATOM 1413 C CA . TYR A 1 175 ? -19.363 4.691 7.204 1.00 90.56 175 TYR A CA 1
ATOM 1414 C C . TYR A 1 175 ? -17.971 5.261 7.501 1.00 90.56 175 TYR A C 1
ATOM 1416 O O . TYR A 1 175 ? -17.744 5.798 8.583 1.00 90.56 175 TYR A O 1
ATOM 1424 N N . ILE A 1 176 ? -17.067 5.219 6.522 1.00 90.81 176 ILE A N 1
ATOM 1425 C CA . ILE A 1 176 ? -15.730 5.809 6.618 1.00 90.81 176 ILE A CA 1
ATOM 1426 C C . ILE A 1 176 ? -15.810 7.330 6.540 1.00 90.81 176 ILE A C 1
ATOM 1428 O O . ILE A 1 176 ? -15.146 8.001 7.321 1.00 90.81 176 ILE A O 1
ATOM 1432 N N . GLY A 1 177 ? -16.671 7.882 5.678 1.00 87.38 177 GLY A N 1
ATOM 1433 C CA . GLY A 1 177 ? -16.948 9.324 5.656 1.00 87.38 177 GLY A CA 1
ATOM 1434 C C . GLY A 1 177 ? -17.464 9.829 7.009 1.00 87.38 177 GLY A C 1
ATOM 1435 O O . GLY A 1 177 ? -16.946 10.799 7.556 1.00 87.38 177 GLY A O 1
ATOM 1436 N N . ARG A 1 178 ? -18.410 9.098 7.612 1.00 88.56 178 ARG A N 1
ATOM 1437 C CA . ARG A 1 178 ? -18.927 9.351 8.970 1.00 88.56 178 ARG A CA 1
ATOM 1438 C C . ARG A 1 178 ? -17.826 9.266 10.035 1.00 88.56 178 ARG A C 1
ATOM 1440 O O . ARG A 1 178 ? -17.729 10.147 10.884 1.00 88.56 178 ARG A O 1
ATOM 1447 N N . ALA A 1 179 ? -16.968 8.248 9.970 1.00 90.44 179 ALA A N 1
ATOM 1448 C CA . ALA A 1 179 ? -15.826 8.121 10.871 1.00 90.44 179 ALA A CA 1
ATOM 1449 C C . ALA A 1 179 ? -14.820 9.270 10.700 1.00 90.44 179 ALA A C 1
ATOM 1451 O O . ALA A 1 179 ? -14.312 9.781 11.693 1.00 90.44 179 ALA A O 1
ATOM 1452 N N . ASN A 1 180 ? -14.569 9.715 9.465 1.00 88.12 180 ASN A N 1
ATOM 1453 C CA . ASN A 1 180 ? -13.678 10.837 9.174 1.00 88.12 180 ASN A CA 1
ATOM 1454 C C . ASN A 1 180 ? -14.206 12.144 9.774 1.00 88.12 180 ASN A C 1
ATOM 1456 O O . ASN A 1 180 ? -13.429 12.894 10.353 1.00 88.12 180 ASN A O 1
ATOM 1460 N N . ILE A 1 181 ? -15.523 12.380 9.710 1.00 86.31 181 ILE A N 1
ATOM 1461 C CA . ILE A 1 181 ? -16.166 13.521 10.379 1.00 86.31 181 ILE A CA 1
ATOM 1462 C C . ILE A 1 181 ? -15.940 13.441 11.890 1.00 86.31 181 ILE A C 1
ATOM 1464 O O . ILE A 1 181 ? -15.536 14.432 12.479 1.00 86.31 181 ILE A O 1
ATOM 1468 N N . LEU A 1 182 ? -16.127 12.275 12.517 1.00 86.94 182 LEU A N 1
ATOM 1469 C CA . LEU A 1 182 ? -15.909 12.112 13.963 1.00 86.94 182 LEU A CA 1
ATOM 1470 C C . LEU A 1 182 ? -14.443 12.298 14.375 1.00 86.94 182 LEU A C 1
ATOM 1472 O O . LEU A 1 182 ? -14.180 12.860 15.433 1.00 86.94 182 LEU A O 1
ATOM 1476 N N . VAL A 1 183 ? -13.501 11.837 13.549 1.00 85.19 183 VAL A N 1
ATOM 1477 C CA . VAL A 1 183 ? -12.056 12.028 13.763 1.00 85.19 183 VAL A CA 1
ATOM 1478 C C . VAL A 1 183 ? -11.644 13.485 13.535 1.00 85.19 183 VAL A C 1
ATOM 1480 O O . VAL A 1 183 ? -10.759 13.982 14.225 1.00 85.19 183 VAL A O 1
ATOM 1483 N N . SER A 1 184 ? -12.274 14.167 12.577 1.00 77.31 184 SER A N 1
ATOM 1484 C CA . SER A 1 184 ? -11.947 15.546 12.196 1.00 77.31 184 SER A CA 1
ATOM 1485 C C . SER A 1 184 ? -12.702 16.596 13.009 1.00 77.31 184 SER A C 1
ATOM 1487 O O . SER A 1 184 ? -12.273 17.749 13.062 1.00 77.31 184 SER A O 1
ATOM 1489 N N . ALA A 1 185 ? -13.816 16.221 13.644 1.00 68.62 185 ALA A N 1
ATOM 1490 C CA . ALA A 1 185 ? -14.578 17.089 14.524 1.00 68.62 185 ALA A CA 1
ATOM 1491 C C . ALA A 1 185 ? -13.642 17.678 15.585 1.00 68.62 185 ALA A C 1
ATOM 1493 O O . ALA A 1 185 ? -12.788 16.980 16.143 1.00 68.62 185 ALA A O 1
ATOM 1494 N N . ALA A 1 186 ? -13.814 18.974 15.865 1.00 45.09 186 ALA A N 1
ATOM 1495 C CA . ALA A 1 186 ? -12.897 19.787 16.667 1.00 45.09 186 ALA A CA 1
ATOM 1496 C C . ALA A 1 186 ? -12.500 19.157 18.023 1.00 45.09 186 ALA A C 1
ATOM 1498 O O . ALA A 1 186 ? -11.431 19.466 18.544 1.00 45.09 186 ALA A O 1
ATOM 1499 N N . GLY A 1 187 ? -13.299 18.223 18.555 1.00 52.00 187 GLY A N 1
ATOM 1500 C CA . GLY A 1 187 ? -13.029 17.471 19.782 1.00 52.00 187 GLY A CA 1
ATOM 1501 C C . GLY A 1 187 ? -11.784 16.567 19.769 1.00 52.00 187 GLY A C 1
ATOM 1502 O O . GLY A 1 187 ? -11.125 16.452 20.804 1.00 52.00 187 GLY A O 1
ATOM 1503 N N . CYS A 1 188 ? -11.417 15.944 18.641 1.00 56.00 188 CYS A N 1
ATOM 1504 C CA . CYS A 1 188 ? -10.242 15.054 18.581 1.00 56.00 188 CYS A CA 1
ATOM 1505 C C . CYS A 1 188 ? -8.913 15.823 18.545 1.00 56.00 188 CYS A C 1
ATOM 1507 O O . CYS A 1 188 ? -7.906 15.334 19.062 1.00 56.00 188 CYS A O 1
ATOM 1509 N N . PHE A 1 189 ? -8.919 17.036 17.983 1.00 63.12 189 PHE A N 1
ATOM 1510 C CA . PHE A 1 189 ? -7.758 17.928 17.965 1.00 63.12 189 PHE A CA 1
ATOM 1511 C C . PHE A 1 189 ? -7.678 18.829 19.201 1.00 63.12 189 PHE A C 1
ATOM 1513 O O . PHE A 1 189 ? -6.578 19.217 19.587 1.00 63.12 189 PHE A O 1
ATOM 1520 N N . SER A 1 190 ? -8.806 19.127 19.861 1.00 63.66 190 SER A N 1
ATOM 1521 C CA . SER A 1 190 ? -8.809 19.905 21.104 1.00 63.66 190 SER A CA 1
ATOM 1522 C C . SER A 1 190 ? -8.409 19.076 22.329 1.00 63.66 190 SER A C 1
ATOM 1524 O O . SER A 1 190 ? -7.750 19.603 23.219 1.00 63.66 190 SER A O 1
ATOM 1526 N N . ASN A 1 191 ? -8.782 17.788 22.380 1.00 71.19 191 ASN A N 1
ATOM 1527 C CA . ASN A 1 191 ? -8.454 16.861 23.469 1.00 71.19 191 ASN A CA 1
ATOM 1528 C C . ASN A 1 191 ? -7.789 15.591 22.919 1.00 71.19 191 ASN A C 1
ATOM 1530 O O . ASN A 1 191 ? -8.439 14.574 22.659 1.00 71.19 191 ASN A O 1
ATOM 1534 N N . ILE A 1 192 ? -6.466 15.650 22.762 1.00 85.00 192 ILE A N 1
ATOM 1535 C CA . ILE A 1 192 ? -5.669 14.557 22.201 1.00 85.00 192 ILE A CA 1
ATOM 1536 C C . ILE A 1 192 ? -5.626 13.388 23.194 1.00 85.00 192 ILE A C 1
ATOM 1538 O O . ILE A 1 192 ? -4.854 13.379 24.151 1.00 85.00 192 ILE A O 1
ATOM 1542 N N . SER A 1 193 ? -6.463 12.382 22.949 1.00 89.75 193 SER A N 1
ATOM 1543 C CA . SER A 1 193 ? -6.488 11.116 23.687 1.00 89.75 193 SER A CA 1
ATOM 1544 C C . SER A 1 193 ? -5.841 9.991 22.880 1.00 89.75 193 SER A C 1
ATOM 1546 O O . SER A 1 193 ? -5.815 10.030 21.647 1.00 89.75 193 SER A O 1
ATOM 1548 N N . LEU A 1 194 ? -5.388 8.931 23.559 1.00 92.19 194 LEU A N 1
ATOM 1549 C CA . LEU A 1 194 ? -4.900 7.722 22.888 1.00 92.19 194 LEU A CA 1
ATOM 1550 C C . LEU A 1 194 ? -5.946 7.144 21.921 1.00 92.19 194 LEU A C 1
ATOM 1552 O O . LEU A 1 194 ? -5.597 6.725 20.822 1.00 92.19 194 LEU A O 1
ATOM 1556 N N . ARG A 1 195 ? -7.236 7.189 22.288 1.00 92.75 195 ARG A N 1
ATOM 1557 C CA . ARG A 1 195 ? -8.339 6.754 21.417 1.00 92.75 195 ARG A CA 1
ATOM 1558 C C . ARG A 1 195 ? -8.442 7.581 20.143 1.00 92.75 195 ARG A C 1
ATOM 1560 O O . ARG A 1 195 ? -8.662 7.010 19.082 1.00 92.75 195 ARG A O 1
ATOM 1567 N N . ALA A 1 196 ? -8.268 8.901 20.228 1.00 92.12 196 ALA A N 1
ATOM 1568 C CA . ALA A 1 196 ? -8.275 9.763 19.047 1.00 92.12 196 ALA A CA 1
ATOM 1569 C C . ALA A 1 196 ? -7.115 9.417 18.096 1.00 92.12 196 ALA A C 1
ATOM 1571 O O . ALA A 1 196 ? -7.323 9.301 16.890 1.00 92.12 196 ALA A O 1
ATOM 1572 N N . ILE A 1 197 ? -5.919 9.160 18.642 1.00 94.88 197 ILE A N 1
ATOM 1573 C CA . ILE A 1 197 ? -4.755 8.710 17.859 1.00 94.88 197 ILE A CA 1
ATOM 1574 C C . ILE A 1 197 ? -5.037 7.355 17.199 1.00 94.88 197 ILE A C 1
ATOM 1576 O O . ILE A 1 197 ? -4.793 7.194 16.006 1.00 94.88 197 ILE A O 1
ATOM 1580 N N . GLN A 1 198 ? -5.586 6.393 17.946 1.00 96.06 198 GLN A N 1
ATOM 1581 C CA . GLN A 1 198 ? -5.961 5.076 17.421 1.00 96.06 198 GLN A CA 1
ATOM 1582 C C . GLN A 1 198 ? -6.998 5.174 16.298 1.00 96.06 198 GLN A C 1
ATOM 1584 O O . GLN A 1 198 ? -6.850 4.496 15.286 1.00 96.06 198 GLN A O 1
ATOM 1589 N N . ALA A 1 199 ? -8.019 6.022 16.451 1.00 95.00 199 ALA A N 1
ATOM 1590 C CA . ALA A 1 199 ? -9.058 6.230 15.445 1.00 95.00 199 ALA A CA 1
ATOM 1591 C C . ALA A 1 199 ? -8.487 6.804 14.144 1.00 95.00 199 ALA A C 1
ATOM 1593 O O . ALA A 1 199 ? -8.711 6.245 13.070 1.00 95.00 199 ALA A O 1
ATOM 1594 N N . ALA A 1 200 ? -7.689 7.868 14.244 1.00 94.06 200 ALA A N 1
ATOM 1595 C CA . ALA A 1 200 ? -7.034 8.478 13.093 1.00 94.06 200 ALA A CA 1
ATOM 1596 C C . ALA A 1 200 ? -6.030 7.521 12.420 1.00 94.06 200 ALA A C 1
ATOM 1598 O O . ALA A 1 200 ? -5.971 7.447 11.191 1.00 94.06 200 ALA A O 1
ATOM 1599 N N . LEU A 1 201 ? -5.278 6.736 13.201 1.00 96.25 201 LEU A N 1
ATOM 1600 C CA . LEU A 1 201 ? -4.315 5.771 12.669 1.00 96.25 201 LEU A CA 1
ATOM 1601 C C . LEU A 1 201 ? -5.015 4.587 11.994 1.00 96.25 201 LEU A C 1
ATOM 1603 O O . LEU A 1 201 ? -4.581 4.150 10.926 1.00 96.25 201 LEU A O 1
ATOM 1607 N N . LEU A 1 202 ? -6.112 4.085 12.567 1.00 96.75 202 LEU A N 1
ATOM 1608 C CA . LEU A 1 202 ? -6.910 3.029 11.949 1.00 96.75 202 LEU A CA 1
ATOM 1609 C C . LEU A 1 202 ? -7.571 3.526 10.658 1.00 96.75 202 LEU A C 1
ATOM 1611 O O . LEU A 1 202 ? -7.562 2.802 9.668 1.00 96.75 202 LEU A O 1
ATOM 1615 N N . LEU A 1 203 ? -8.063 4.770 10.628 1.00 94.31 203 LEU A N 1
ATOM 1616 C CA . LEU A 1 203 ? -8.586 5.398 9.412 1.00 94.31 203 LEU A CA 1
ATOM 1617 C C . LEU A 1 203 ? -7.511 5.486 8.323 1.00 94.31 203 LEU A C 1
ATOM 1619 O O . LEU A 1 203 ? -7.756 5.112 7.176 1.00 94.31 203 LEU A O 1
ATOM 1623 N N . ARG A 1 204 ? -6.302 5.938 8.683 1.00 94.06 204 ARG A N 1
ATOM 1624 C CA . ARG A 1 204 ? -5.161 5.985 7.761 1.00 94.06 204 ARG A CA 1
ATOM 1625 C C . ARG A 1 204 ? -4.803 4.596 7.240 1.00 94.06 204 ARG A C 1
ATOM 1627 O O . ARG A 1 204 ? -4.543 4.458 6.048 1.00 94.06 204 ARG A O 1
ATOM 1634 N N . THR A 1 205 ? -4.798 3.598 8.119 1.00 95.44 205 THR A N 1
ATOM 1635 C CA . THR A 1 205 ? -4.485 2.209 7.768 1.00 95.44 205 THR A CA 1
ATOM 1636 C C . THR A 1 205 ? -5.543 1.646 6.827 1.00 95.44 205 THR A C 1
ATOM 1638 O O . THR A 1 205 ? -5.199 1.127 5.775 1.00 95.44 205 THR A O 1
ATOM 1641 N N . TYR A 1 206 ? -6.828 1.839 7.129 1.00 94.88 206 TYR A N 1
ATOM 1642 C CA . TYR A 1 206 ? -7.929 1.443 6.254 1.00 94.88 206 TYR A CA 1
ATOM 1643 C C . TYR A 1 206 ? -7.774 2.010 4.837 1.00 94.88 206 TYR A C 1
ATOM 1645 O O . TYR A 1 206 ? -7.870 1.265 3.866 1.00 94.88 206 TYR A O 1
ATOM 1653 N N . LYS A 1 207 ? -7.454 3.306 4.707 1.00 91.56 207 LYS A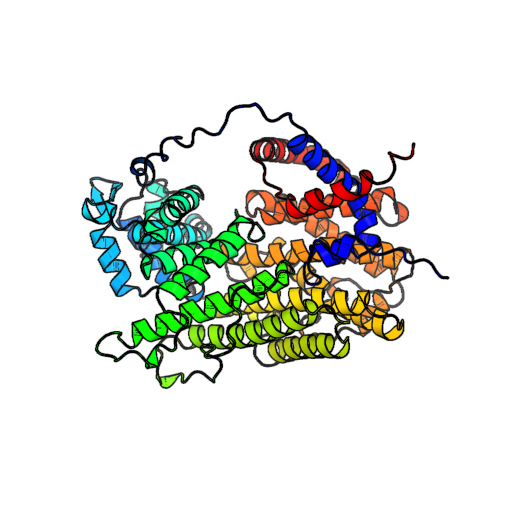 N 1
ATOM 1654 C CA . LYS A 1 207 ? -7.230 3.952 3.401 1.00 91.56 207 LYS A CA 1
ATOM 1655 C C . LYS A 1 207 ? -6.076 3.328 2.592 1.00 91.56 207 LYS A C 1
ATOM 1657 O O . LYS A 1 207 ? -6.095 3.413 1.368 1.00 91.56 207 LYS A O 1
ATOM 1662 N N . SER A 1 208 ? -5.122 2.652 3.247 1.00 91.56 208 SER A N 1
ATOM 1663 C CA . SER A 1 208 ? -4.044 1.903 2.571 1.00 91.56 208 SER A CA 1
ATOM 1664 C C . SER A 1 208 ? -4.504 0.575 1.961 1.00 91.56 208 SER A C 1
ATOM 1666 O O . SER A 1 208 ? -3.810 0.031 1.109 1.00 91.56 208 SER A O 1
ATOM 1668 N N . PHE A 1 209 ? -5.638 0.031 2.410 1.00 93.19 209 PHE A N 1
ATOM 1669 C CA . PHE A 1 209 ? -6.113 -1.306 2.037 1.00 93.19 209 PHE A CA 1
ATOM 1670 C C . PHE A 1 209 ? -7.506 -1.303 1.394 1.00 93.19 209 PHE A C 1
ATOM 1672 O O . PHE A 1 209 ? -7.963 -2.344 0.932 1.00 93.19 209 PHE A O 1
ATOM 1679 N N . CYS A 1 210 ? -8.215 -0.171 1.375 1.00 89.44 210 CYS A N 1
ATOM 1680 C CA . CYS A 1 210 ? -9.585 -0.148 0.884 1.00 89.44 210 CYS A CA 1
ATOM 1681 C C . CYS A 1 210 ? -9.652 -0.209 -0.653 1.00 89.44 210 CYS A C 1
ATOM 1683 O O . CYS A 1 210 ? -8.918 0.517 -1.328 1.00 89.44 210 CYS A O 1
ATOM 1685 N N . PRO A 1 211 ? -10.557 -1.026 -1.220 1.00 87.88 211 PRO A N 1
ATOM 1686 C CA . PRO A 1 211 ? -10.695 -1.165 -2.667 1.00 87.88 211 PRO A CA 1
ATOM 1687 C C . PRO A 1 211 ? -11.334 0.065 -3.331 1.00 87.88 211 PRO A C 1
ATOM 1689 O O . PRO A 1 211 ? -11.127 0.297 -4.518 1.00 87.88 211 PRO A O 1
ATOM 1692 N N . GLU A 1 212 ? -12.096 0.871 -2.588 1.00 83.06 212 GLU A N 1
ATOM 1693 C CA . GLU A 1 212 ? -12.775 2.067 -3.107 1.00 83.06 212 GLU A CA 1
ATOM 1694 C C . GLU A 1 212 ? -11.922 3.350 -3.124 1.00 83.06 212 GLU A C 1
ATOM 1696 O O . GLU A 1 212 ? -12.390 4.386 -3.591 1.00 83.06 212 GLU A O 1
ATOM 1701 N N . GLY A 1 213 ? -10.718 3.333 -2.546 1.00 75.44 213 GLY A N 1
ATOM 1702 C CA . GLY A 1 213 ? -9.973 4.552 -2.228 1.00 75.44 213 GLY A CA 1
ATOM 1703 C C . GLY A 1 213 ? -8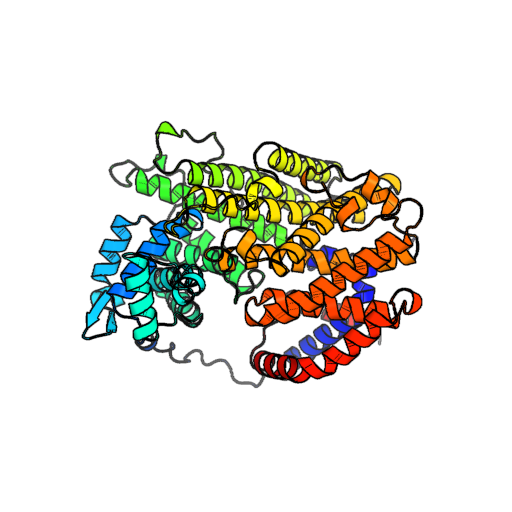.724 4.793 -3.070 1.00 75.44 213 GLY A C 1
ATOM 1704 O O . GLY A 1 213 ? -8.190 3.910 -3.739 1.00 75.44 213 GLY A O 1
ATOM 1705 N N . ASN A 1 214 ? -8.195 6.012 -2.964 1.00 72.88 214 ASN A N 1
ATOM 1706 C CA . ASN A 1 214 ? -6.877 6.387 -3.472 1.00 72.88 214 ASN A CA 1
ATOM 1707 C C . ASN A 1 214 ? -5.975 6.806 -2.304 1.00 72.88 214 ASN A C 1
ATOM 1709 O O . ASN A 1 214 ? -6.185 7.858 -1.704 1.00 72.88 214 ASN A O 1
ATOM 1713 N N . ASP A 1 215 ? -4.944 6.013 -2.005 1.00 66.19 215 ASP A N 1
ATOM 1714 C CA . ASP A 1 215 ? -4.033 6.272 -0.878 1.00 66.19 215 ASP A CA 1
ATOM 1715 C C . ASP A 1 215 ? -3.048 7.442 -1.128 1.00 66.19 215 ASP A C 1
ATOM 1717 O O . ASP A 1 215 ? -2.302 7.850 -0.242 1.00 66.19 215 ASP A O 1
ATOM 1721 N N . GLY A 1 216 ? -3.009 7.995 -2.349 1.00 60.47 216 GLY A N 1
ATOM 1722 C CA . GLY A 1 216 ? -1.997 8.970 -2.781 1.00 60.47 216 GLY A CA 1
ATOM 1723 C C . GLY A 1 216 ? -2.348 10.457 -2.643 1.00 60.47 216 GLY A C 1
ATOM 1724 O O . GLY A 1 216 ? -1.612 11.274 -3.190 1.00 60.47 216 GLY A O 1
ATOM 1725 N N . GLY A 1 217 ? -3.463 10.822 -2.004 1.00 67.69 217 GLY A N 1
ATOM 1726 C CA . GLY A 1 217 ? -3.965 12.206 -1.983 1.00 67.69 217 GLY A CA 1
ATOM 1727 C C . GLY A 1 217 ? -3.425 13.100 -0.855 1.00 67.69 217 GLY A C 1
ATOM 1728 O O . GLY A 1 217 ? -2.964 12.616 0.180 1.00 67.69 217 GLY A O 1
ATOM 1729 N N . THR A 1 218 ? -3.575 14.422 -1.020 1.00 71.19 218 THR A N 1
ATOM 1730 C CA . THR A 1 218 ? -3.244 15.475 -0.032 1.00 71.19 218 THR A CA 1
ATOM 1731 C C . THR A 1 218 ? -3.858 15.215 1.345 1.00 71.19 218 THR A C 1
ATOM 1733 O O . THR A 1 218 ? -3.211 15.431 2.369 1.00 71.19 218 THR A O 1
ATOM 1736 N N . GLU A 1 219 ? -5.078 14.675 1.383 1.00 76.19 219 GLU A N 1
ATOM 1737 C CA . GLU A 1 219 ? -5.773 14.314 2.623 1.00 76.19 219 GLU A CA 1
ATOM 1738 C C . GLU A 1 219 ? -4.969 13.309 3.469 1.00 76.19 219 GLU A C 1
ATOM 1740 O O . GLU A 1 219 ? -4.906 13.436 4.691 1.00 76.19 219 GLU A O 1
ATOM 1745 N N . SER A 1 220 ? -4.288 12.343 2.836 1.00 81.69 220 SER A N 1
ATOM 1746 C CA . SER A 1 220 ? -3.440 11.382 3.550 1.00 81.69 220 SER A CA 1
ATOM 1747 C C . SER A 1 220 ? -2.222 12.061 4.183 1.00 81.69 220 SER A C 1
ATOM 1749 O O . SER A 1 220 ? -1.828 11.698 5.290 1.00 81.69 220 SER A O 1
ATOM 1751 N N . SER A 1 221 ? -1.613 13.035 3.500 1.00 85.38 221 SER A N 1
ATOM 1752 C CA . SER A 1 221 ? -0.484 13.817 4.032 1.00 85.38 221 SER A CA 1
ATOM 1753 C C . SER A 1 221 ? -0.897 14.667 5.223 1.00 85.38 221 SER A C 1
ATOM 1755 O O . SER A 1 221 ? -0.207 14.665 6.240 1.00 85.38 221 SER A O 1
ATOM 1757 N N . ILE A 1 222 ? -2.052 15.332 5.128 1.00 86.81 222 ILE A N 1
ATOM 1758 C CA . ILE A 1 222 ? -2.616 16.107 6.237 1.00 86.81 222 ILE A CA 1
ATOM 1759 C C . ILE A 1 222 ? -2.876 15.185 7.432 1.00 86.81 222 ILE A C 1
ATOM 1761 O O . ILE A 1 222 ? -2.425 15.477 8.537 1.00 86.81 222 ILE A O 1
ATOM 1765 N N . LEU A 1 223 ? -3.520 14.034 7.209 1.00 88.31 223 LEU A N 1
ATOM 1766 C CA . LEU A 1 223 ? -3.829 13.080 8.273 1.00 88.31 223 LEU A CA 1
ATOM 1767 C C . LEU A 1 223 ? -2.567 12.536 8.963 1.00 88.31 223 LEU A C 1
ATOM 1769 O O . LEU A 1 223 ? -2.540 12.468 10.192 1.00 88.31 223 LEU A O 1
ATOM 1773 N N . ILE A 1 224 ? -1.517 12.175 8.212 1.00 91.56 224 ILE A N 1
ATOM 1774 C CA . ILE A 1 224 ? -0.244 11.726 8.803 1.00 91.56 224 ILE A CA 1
ATOM 1775 C C . ILE A 1 224 ? 0.420 12.867 9.587 1.00 91.56 224 ILE A C 1
ATOM 1777 O O . ILE A 1 224 ? 0.843 12.648 10.723 1.00 91.56 224 ILE A O 1
ATOM 1781 N N . GLY A 1 225 ? 0.468 14.085 9.039 1.00 91.75 225 GLY A N 1
ATOM 1782 C CA . GLY A 1 225 ? 1.018 15.248 9.742 1.00 91.75 225 GLY A CA 1
ATOM 1783 C C . GLY A 1 225 ? 0.301 15.517 11.068 1.00 91.75 225 GLY A C 1
ATOM 1784 O O . GLY A 1 225 ? 0.944 15.664 12.110 1.00 91.75 225 GLY A O 1
ATOM 1785 N N . SER A 1 226 ? -1.031 15.482 11.056 1.00 90.56 226 SER A N 1
ATOM 1786 C CA . SER A 1 226 ? -1.863 15.592 12.254 1.00 90.56 226 SER A CA 1
ATOM 1787 C C . SER A 1 226 ? -1.600 14.464 13.256 1.00 90.56 226 SER A C 1
ATOM 1789 O O . SER A 1 226 ? -1.405 14.734 14.440 1.00 90.56 226 SER A O 1
ATOM 1791 N N . LEU A 1 227 ? -1.520 13.211 12.798 1.00 93.12 227 LEU A N 1
ATOM 1792 C CA . LEU A 1 227 ? -1.213 12.046 13.636 1.00 93.12 227 LEU A CA 1
ATOM 1793 C C . LEU A 1 227 ? 0.133 12.173 14.354 1.00 93.12 227 LEU A C 1
ATOM 1795 O O . LEU A 1 227 ? 0.223 11.885 15.549 1.00 93.12 227 LEU A O 1
ATOM 1799 N N . ILE A 1 228 ? 1.171 12.623 13.647 1.00 94.12 228 ILE A N 1
ATOM 1800 C CA . ILE A 1 228 ? 2.507 12.826 14.218 1.00 94.12 228 ILE A CA 1
ATOM 1801 C C . ILE A 1 228 ? 2.453 13.877 15.327 1.00 94.12 228 ILE A C 1
ATOM 1803 O O . ILE A 1 228 ? 3.007 13.659 16.406 1.00 94.12 228 ILE A O 1
ATOM 1807 N N . GLN A 1 229 ? 1.753 14.992 15.103 1.00 92.25 229 GLN A N 1
ATOM 1808 C CA . GLN A 1 229 ? 1.600 16.024 16.130 1.00 92.25 229 GLN A CA 1
ATOM 1809 C C . GLN A 1 229 ? 0.803 15.514 17.332 1.00 92.25 229 GLN A C 1
ATOM 1811 O O . GLN A 1 229 ? 1.232 15.703 18.470 1.00 92.25 229 GLN A O 1
ATOM 1816 N N . MET A 1 230 ? -0.296 14.789 17.108 1.00 92.06 230 MET A N 1
ATOM 1817 C CA . MET A 1 230 ? -1.072 14.171 18.186 1.00 92.06 230 MET A CA 1
ATOM 1818 C C . MET A 1 230 ? -0.217 13.209 19.023 1.00 92.06 230 MET A C 1
ATOM 1820 O O . MET A 1 230 ? -0.214 13.280 20.252 1.00 92.06 230 MET A O 1
ATOM 1824 N N . ALA A 1 231 ? 0.572 12.351 18.374 1.00 93.19 231 ALA A N 1
ATOM 1825 C CA . ALA A 1 231 ? 1.489 11.437 19.047 1.00 93.19 231 ALA A CA 1
ATOM 1826 C C . ALA A 1 231 ? 2.588 12.175 19.832 1.00 93.19 231 ALA A C 1
ATOM 1828 O O . ALA A 1 231 ? 2.951 11.751 20.936 1.00 93.19 231 ALA A O 1
ATOM 1829 N N . ARG A 1 232 ? 3.096 13.301 19.307 1.00 92.38 232 ARG A N 1
ATOM 1830 C CA . ARG A 1 232 ? 4.052 14.161 20.017 1.00 92.38 232 ARG A CA 1
ATOM 1831 C C . ARG A 1 232 ? 3.435 14.783 21.269 1.00 92.38 232 ARG A C 1
ATOM 1833 O O . ARG A 1 232 ? 4.006 14.619 22.346 1.00 92.38 232 ARG A O 1
ATOM 1840 N N . PHE A 1 233 ? 2.258 15.399 21.160 1.00 91.12 233 PHE A N 1
ATOM 1841 C CA . PHE A 1 233 ? 1.548 15.992 22.300 1.00 91.12 233 PHE A CA 1
ATOM 1842 C C . PHE A 1 233 ? 1.185 14.965 23.376 1.00 91.12 233 PHE A C 1
ATOM 1844 O O . PHE A 1 233 ? 1.342 15.240 24.562 1.00 91.12 233 PHE A O 1
ATOM 1851 N N . HIS A 1 234 ? 0.772 13.762 22.974 1.00 90.75 234 HIS A N 1
ATOM 1852 C CA . HIS A 1 234 ? 0.482 12.672 23.905 1.00 90.75 234 HIS A CA 1
ATOM 1853 C C . HIS A 1 234 ? 1.754 12.069 24.542 1.00 90.75 234 HIS A C 1
ATOM 1855 O O . HIS A 1 234 ? 1.684 11.389 25.563 1.00 90.75 234 HIS A O 1
ATOM 1861 N N . GLY A 1 235 ? 2.936 12.299 23.960 1.00 90.81 235 GLY A N 1
ATOM 1862 C CA . GLY A 1 235 ? 4.208 11.780 24.472 1.00 90.81 235 GLY A CA 1
ATOM 1863 C C . GLY A 1 235 ? 4.600 10.389 23.960 1.00 90.81 235 GLY A C 1
ATOM 1864 O O . GLY A 1 235 ? 5.549 9.814 24.485 1.00 90.81 235 GLY A O 1
ATOM 1865 N N . LEU A 1 236 ? 3.937 9.863 22.921 1.00 91.56 236 LEU A N 1
ATOM 1866 C CA . LEU A 1 236 ? 4.211 8.524 22.363 1.00 91.56 236 LEU A CA 1
ATOM 1867 C C . LEU A 1 236 ? 5.604 8.392 21.724 1.00 91.56 236 LEU A C 1
ATOM 1869 O O . LEU A 1 236 ? 6.135 7.294 21.625 1.00 91.56 236 LEU A O 1
ATOM 1873 N N . HIS A 1 237 ? 6.192 9.514 21.307 1.00 90.94 237 HIS A N 1
ATOM 1874 C CA . HIS A 1 237 ? 7.544 9.601 20.746 1.00 90.94 237 HIS A CA 1
ATOM 1875 C C . HIS A 1 237 ? 8.663 9.363 21.772 1.00 90.94 237 HIS A C 1
ATOM 1877 O O . HIS A 1 237 ? 9.822 9.193 21.401 1.00 90.94 237 HIS A O 1
ATOM 1883 N N . ARG A 1 238 ? 8.345 9.406 23.071 1.00 88.94 238 ARG A N 1
ATOM 1884 C CA . ARG A 1 238 ? 9.322 9.226 24.149 1.00 88.94 238 ARG A CA 1
ATOM 1885 C C . ARG A 1 238 ? 9.487 7.747 24.457 1.00 88.94 238 ARG A C 1
ATOM 1887 O O . ARG A 1 238 ? 8.549 6.971 24.301 1.00 88.94 238 ARG A O 1
ATOM 1894 N N . ASN A 1 239 ? 10.654 7.364 24.975 1.00 85.00 239 ASN A N 1
ATOM 1895 C CA . ASN A 1 239 ? 10.849 5.996 25.440 1.00 85.00 239 ASN A CA 1
ATOM 1896 C C . ASN A 1 239 ? 9.861 5.690 26.592 1.00 85.00 239 ASN A C 1
ATOM 1898 O O . ASN A 1 239 ? 9.927 6.341 27.643 1.00 85.00 239 ASN A O 1
ATOM 1902 N N . PRO A 1 240 ? 8.952 4.709 26.429 1.00 86.12 240 PRO A N 1
ATOM 1903 C CA . PRO A 1 240 ? 7.943 4.402 27.436 1.00 86.12 240 PRO A CA 1
ATOM 1904 C C . PRO A 1 240 ? 8.533 3.818 28.732 1.00 86.12 240 PRO A C 1
ATOM 1906 O O . PRO A 1 240 ? 7.855 3.797 29.761 1.00 86.12 240 PRO A O 1
ATOM 1909 N N . ASP A 1 241 ? 9.793 3.375 28.733 1.00 85.25 241 ASP A N 1
ATOM 1910 C CA . ASP A 1 241 ? 10.464 2.873 29.937 1.00 85.25 241 ASP A CA 1
ATOM 1911 C C . ASP A 1 241 ? 10.776 3.972 30.958 1.00 85.25 241 ASP A C 1
ATOM 1913 O O . ASP A 1 241 ? 10.926 3.675 32.142 1.00 85.25 241 ASP A O 1
ATOM 1917 N N . PHE A 1 242 ? 10.764 5.244 30.547 1.00 85.94 242 PHE A N 1
ATOM 1918 C CA . PHE A 1 242 ? 10.881 6.375 31.471 1.00 85.94 242 PHE A CA 1
ATOM 1919 C C . PHE A 1 242 ? 9.656 6.543 32.382 1.00 85.94 242 PHE A C 1
ATOM 1921 O O . PHE A 1 242 ? 9.744 7.193 33.425 1.00 85.94 242 PHE A O 1
ATOM 1928 N N . TYR A 1 243 ? 8.515 5.942 32.031 1.00 85.81 243 TYR A N 1
ATOM 1929 C CA . TYR A 1 243 ? 7.316 5.953 32.864 1.00 85.81 243 TYR A CA 1
ATOM 1930 C C . TYR A 1 243 ? 7.344 4.781 33.845 1.00 85.81 243 TYR A C 1
ATOM 1932 O O . TYR A 1 243 ? 7.604 3.637 33.472 1.00 85.81 243 TYR A O 1
ATOM 1940 N N . LYS A 1 244 ? 7.035 5.032 35.120 1.00 85.50 244 LYS A N 1
ATOM 1941 C CA . LYS A 1 244 ? 6.900 3.956 36.114 1.00 85.50 244 LYS A CA 1
ATOM 1942 C C . LYS A 1 244 ? 5.724 3.045 35.746 1.00 85.50 244 LYS A C 1
ATOM 1944 O O . LYS A 1 244 ? 4.685 3.534 35.305 1.00 85.50 244 LYS A O 1
ATOM 1949 N N . SER A 1 245 ? 5.864 1.739 35.986 1.00 82.12 245 SER A N 1
ATOM 1950 C CA . SER A 1 245 ? 4.812 0.739 35.720 1.00 82.12 245 SER A CA 1
ATOM 1951 C C . SER A 1 245 ? 3.515 0.981 36.499 1.00 82.12 245 SER A C 1
ATOM 1953 O O . SER A 1 245 ? 2.459 0.519 36.092 1.00 82.12 245 SER A O 1
ATOM 1955 N N . THR A 1 246 ? 3.576 1.740 37.594 1.00 81.69 246 THR A N 1
ATOM 1956 C CA . THR A 1 246 ? 2.404 2.177 38.366 1.00 81.69 246 THR A CA 1
ATOM 1957 C C . THR A 1 246 ? 1.559 3.232 37.649 1.00 81.69 246 THR A C 1
ATOM 1959 O O . THR A 1 246 ? 0.433 3.476 38.062 1.00 81.69 246 THR A O 1
ATOM 1962 N N . ILE A 1 247 ? 2.118 3.910 36.640 1.00 83.62 247 ILE A N 1
ATOM 1963 C CA . ILE A 1 247 ? 1.446 4.966 35.865 1.00 83.62 247 ILE A CA 1
ATOM 1964 C C . ILE A 1 247 ? 0.997 4.413 34.513 1.00 83.62 247 ILE A C 1
ATOM 1966 O O . ILE A 1 247 ? -0.119 4.678 34.082 1.00 83.62 247 ILE A O 1
ATOM 1970 N N . VAL A 1 248 ? 1.878 3.662 33.848 1.00 85.19 248 VAL A N 1
ATOM 1971 C CA . VAL A 1 248 ? 1.617 3.053 32.542 1.00 85.19 248 VAL A CA 1
ATOM 1972 C C . VAL A 1 248 ? 2.033 1.592 32.612 1.00 85.19 248 VAL A C 1
ATOM 1974 O O . VAL A 1 248 ? 3.214 1.291 32.811 1.00 85.19 248 VAL A O 1
ATOM 1977 N N . ASP A 1 249 ? 1.066 0.693 32.464 1.00 87.38 249 ASP A N 1
ATOM 1978 C CA . ASP A 1 249 ? 1.296 -0.747 32.475 1.00 87.38 249 ASP A CA 1
ATOM 1979 C C . ASP A 1 249 ? 2.104 -1.209 31.244 1.00 87.38 249 ASP A C 1
ATOM 1981 O O . ASP A 1 249 ? 2.291 -0.481 30.266 1.00 87.38 249 ASP A O 1
ATOM 1985 N N . VAL A 1 250 ? 2.624 -2.436 31.303 1.00 86.19 250 VAL A N 1
ATOM 1986 C CA . VAL A 1 250 ? 3.525 -2.984 30.276 1.00 86.19 250 VAL A CA 1
ATOM 1987 C C . VAL A 1 250 ? 2.839 -3.123 28.911 1.00 86.19 250 VAL A C 1
ATOM 1989 O O . VAL A 1 250 ? 3.474 -2.853 27.889 1.00 86.19 250 VAL A O 1
ATOM 1992 N N . GLU A 1 251 ? 1.557 -3.489 28.882 1.00 85.19 251 GLU A N 1
ATOM 1993 C CA . GLU A 1 251 ? 0.779 -3.662 27.651 1.00 85.19 251 GLU A CA 1
ATOM 1994 C C . GLU A 1 251 ? 0.588 -2.308 26.957 1.00 85.19 251 GLU A C 1
ATOM 1996 O O . GLU A 1 251 ? 0.880 -2.165 25.767 1.00 85.19 251 GLU A O 1
ATOM 2001 N N . THR A 1 252 ? 0.223 -1.274 27.718 1.00 88.06 252 THR A N 1
ATOM 2002 C CA . THR A 1 252 ? 0.098 0.099 27.212 1.00 88.06 252 THR A CA 1
ATOM 2003 C C . THR A 1 252 ? 1.436 0.640 26.701 1.00 88.06 252 THR A C 1
ATOM 2005 O O . THR A 1 252 ? 1.490 1.250 25.632 1.00 88.06 252 THR A O 1
ATOM 2008 N N . LYS A 1 253 ? 2.550 0.373 27.395 1.00 89.12 253 LYS A N 1
ATOM 2009 C CA . LYS A 1 253 ? 3.888 0.746 26.899 1.00 89.12 253 LYS A CA 1
ATOM 2010 C C . LYS A 1 253 ? 4.219 0.072 25.570 1.00 89.12 253 LYS A C 1
ATOM 2012 O O . LYS A 1 253 ? 4.791 0.704 24.683 1.00 89.12 253 LYS A O 1
ATOM 2017 N N . HIS A 1 254 ? 3.894 -1.211 25.423 1.00 88.12 254 HIS A N 1
ATOM 2018 C CA . HIS A 1 254 ? 4.119 -1.942 24.179 1.00 88.12 254 HIS A CA 1
ATOM 2019 C C . HIS A 1 254 ? 3.250 -1.394 23.037 1.00 88.12 254 HIS A C 1
ATOM 2021 O O . HIS A 1 254 ? 3.741 -1.170 21.931 1.00 88.12 254 HIS A O 1
ATOM 2027 N N . LEU A 1 255 ? 1.991 -1.068 23.330 1.00 91.56 255 LEU A N 1
ATOM 2028 C CA . LEU A 1 255 ? 1.076 -0.411 22.405 1.00 91.56 255 LEU A CA 1
ATOM 2029 C C . LEU A 1 255 ? 1.617 0.936 21.901 1.00 91.56 255 LEU A C 1
ATOM 2031 O O . LEU A 1 255 ? 1.571 1.211 20.702 1.00 91.56 255 LEU A O 1
ATOM 2035 N N . TRP A 1 256 ? 2.189 1.754 22.792 1.00 92.69 256 TRP A N 1
ATOM 2036 C CA . TRP A 1 256 ? 2.816 3.029 22.422 1.00 92.69 256 TRP A CA 1
ATOM 2037 C C . TRP A 1 256 ? 3.977 2.829 21.445 1.00 92.69 256 TRP A C 1
ATOM 2039 O O . TRP A 1 256 ? 4.067 3.553 20.453 1.00 92.69 256 TRP A O 1
ATOM 2049 N N . ARG A 1 257 ? 4.817 1.805 21.669 1.00 92.12 257 ARG A N 1
ATOM 2050 C CA . ARG A 1 257 ? 5.904 1.444 20.742 1.00 92.12 257 ARG A CA 1
ATOM 2051 C C . ARG A 1 257 ? 5.365 1.062 19.364 1.00 92.12 257 ARG A C 1
ATOM 2053 O O . ARG A 1 257 ? 5.897 1.554 18.374 1.00 92.12 257 ARG A O 1
ATOM 2060 N N . LYS A 1 258 ? 4.310 0.234 19.292 1.00 93.44 258 LYS A N 1
ATOM 2061 C CA . LYS A 1 258 ? 3.664 -0.167 18.023 1.00 93.44 258 LYS A CA 1
ATOM 2062 C C . LYS A 1 258 ? 3.134 1.047 17.252 1.00 93.44 258 LYS A C 1
ATOM 2064 O O . LYS A 1 258 ? 3.409 1.190 16.063 1.00 93.44 258 LYS A O 1
ATOM 2069 N N . ILE A 1 259 ? 2.432 1.954 17.937 1.00 95.88 259 ILE A N 1
ATOM 2070 C CA . ILE A 1 259 ? 1.889 3.179 17.328 1.00 95.88 259 ILE A CA 1
ATOM 2071 C C . ILE A 1 259 ? 3.016 4.070 16.792 1.00 95.88 259 ILE A C 1
ATOM 2073 O O . ILE A 1 259 ? 2.977 4.472 15.630 1.00 95.88 259 ILE A O 1
ATOM 2077 N N . TRP A 1 260 ? 4.038 4.359 17.603 1.00 95.19 260 TR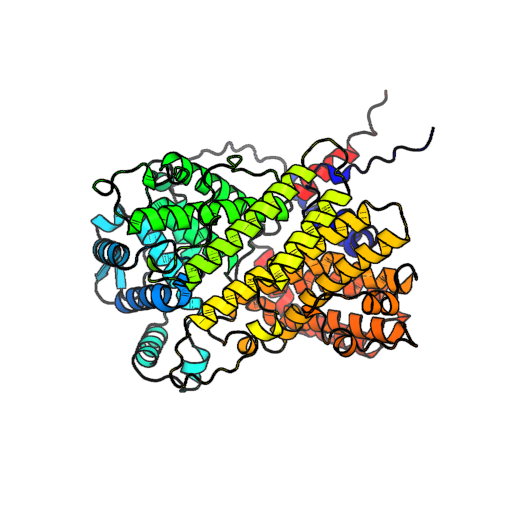P A N 1
ATOM 2078 C CA . TRP A 1 260 ? 5.134 5.233 17.179 1.00 95.19 260 TRP A CA 1
ATOM 2079 C C . TRP A 1 260 ? 5.966 4.626 16.040 1.00 95.19 260 TRP A C 1
ATOM 2081 O O . TRP A 1 260 ? 6.281 5.320 15.074 1.00 95.19 260 TRP A O 1
ATOM 2091 N N . ALA A 1 261 ? 6.250 3.320 16.091 1.00 93.88 261 ALA A N 1
ATOM 2092 C CA . ALA A 1 261 ? 6.938 2.608 15.014 1.00 93.88 261 ALA A CA 1
ATOM 2093 C C . ALA A 1 261 ? 6.160 2.660 13.690 1.00 93.88 261 ALA A C 1
ATOM 2095 O O . ALA A 1 261 ? 6.754 2.886 12.634 1.00 93.88 261 ALA A O 1
ATOM 2096 N N . GLN A 1 262 ? 4.830 2.514 13.734 1.00 96.06 262 GLN A N 1
ATOM 2097 C CA . GLN A 1 262 ? 4.005 2.653 12.536 1.00 96.06 262 GLN A CA 1
ATOM 2098 C C . GLN A 1 262 ? 4.070 4.073 11.965 1.00 96.06 262 GLN A C 1
ATOM 2100 O O . GLN A 1 262 ? 4.176 4.224 10.751 1.00 96.06 262 GLN A O 1
ATOM 2105 N N . LEU A 1 263 ? 4.033 5.111 12.808 1.00 96.12 263 LEU A N 1
ATOM 2106 C CA . LEU A 1 263 ? 4.133 6.502 12.348 1.00 96.12 263 LEU A CA 1
ATOM 2107 C C . LEU A 1 263 ? 5.489 6.799 11.698 1.00 96.12 263 LEU A C 1
ATOM 2109 O O . LEU A 1 263 ? 5.524 7.452 10.660 1.00 96.12 263 LEU A O 1
ATOM 2113 N N . LEU A 1 264 ? 6.583 6.266 12.250 1.00 95.44 264 LEU A N 1
ATOM 2114 C CA . LEU A 1 264 ? 7.918 6.365 11.651 1.00 95.44 264 LEU A CA 1
ATOM 2115 C C . LEU A 1 264 ? 7.977 5.725 10.256 1.00 95.44 264 LEU A C 1
ATOM 2117 O O . LEU A 1 264 ? 8.559 6.306 9.338 1.00 95.44 264 LEU A O 1
ATOM 2121 N N . TYR A 1 265 ? 7.365 4.549 10.086 1.00 95.69 265 TYR A N 1
ATOM 2122 C CA . TYR A 1 265 ? 7.271 3.887 8.784 1.00 95.69 265 TYR A CA 1
ATOM 2123 C C . TYR A 1 265 ? 6.386 4.662 7.799 1.00 95.69 265 TYR A C 1
ATOM 2125 O O . TYR A 1 265 ? 6.780 4.846 6.648 1.00 95.69 265 TYR A O 1
ATOM 2133 N N . LEU A 1 266 ? 5.220 5.144 8.240 1.00 95.44 266 LEU A N 1
ATOM 2134 C CA . LEU A 1 266 ? 4.300 5.909 7.395 1.00 95.44 266 LEU A CA 1
ATOM 2135 C C . LEU A 1 266 ? 4.919 7.227 6.916 1.00 95.44 266 LEU A C 1
ATOM 2137 O O . LEU A 1 266 ? 4.828 7.515 5.727 1.00 95.44 266 LEU A O 1
ATOM 2141 N N . ASP A 1 267 ? 5.586 7.977 7.801 1.00 95.38 267 ASP A N 1
ATOM 2142 C CA . ASP A 1 267 ? 6.333 9.195 7.453 1.00 95.38 267 ASP A CA 1
ATOM 2143 C C . ASP A 1 267 ? 7.399 8.885 6.393 1.00 95.38 267 ASP A C 1
ATOM 2145 O O . ASP A 1 267 ? 7.393 9.454 5.306 1.00 95.38 267 ASP A O 1
ATOM 2149 N N . ALA A 1 268 ? 8.256 7.891 6.650 1.00 95.19 268 ALA A N 1
ATOM 2150 C CA . ALA A 1 268 ? 9.326 7.515 5.731 1.00 95.19 268 ALA A CA 1
ATOM 2151 C C . ALA A 1 268 ? 8.809 7.040 4.360 1.00 95.19 268 ALA A C 1
ATOM 2153 O O . ALA A 1 268 ? 9.319 7.460 3.320 1.00 95.19 268 ALA A O 1
ATOM 2154 N N . SER A 1 269 ? 7.794 6.173 4.340 1.00 95.06 269 SER A N 1
ATOM 2155 C CA . SER A 1 269 ? 7.228 5.653 3.091 1.00 95.06 269 SER A CA 1
ATOM 2156 C C . SER A 1 269 ? 6.501 6.746 2.308 1.00 95.06 269 SER A C 1
ATOM 2158 O O . SER A 1 269 ? 6.675 6.843 1.092 1.00 95.06 269 SER A O 1
ATOM 2160 N N . GLN A 1 270 ? 5.738 7.613 2.979 1.00 92.31 270 GLN A N 1
ATOM 2161 C CA . GLN A 1 270 ? 5.050 8.725 2.328 1.00 92.31 270 GLN A CA 1
ATOM 2162 C C . GLN A 1 270 ? 6.034 9.746 1.756 1.00 92.31 270 GLN A C 1
ATOM 2164 O O . GLN A 1 270 ? 5.904 10.111 0.587 1.00 92.31 270 GLN A O 1
ATOM 2169 N N . SER A 1 271 ? 7.033 10.160 2.536 1.00 91.94 271 SER A N 1
ATOM 2170 C CA . SER A 1 271 ? 8.064 11.091 2.079 1.00 91.94 271 SER A CA 1
ATOM 2171 C C . SER A 1 271 ? 8.823 10.545 0.873 1.00 91.94 271 SER A C 1
ATOM 2173 O O . SER A 1 271 ? 9.043 11.280 -0.085 1.00 91.94 271 SER A O 1
ATOM 2175 N N . PHE A 1 272 ? 9.128 9.242 0.844 1.00 93.50 272 PHE A N 1
ATOM 2176 C CA . PHE A 1 272 ? 9.698 8.611 -0.346 1.00 93.50 272 PHE A CA 1
ATOM 2177 C C . PHE A 1 272 ? 8.729 8.689 -1.533 1.00 93.50 272 PHE A C 1
ATOM 2179 O O . PHE A 1 272 ? 9.095 9.178 -2.599 1.00 93.50 272 PHE A O 1
ATOM 2186 N N . ASN A 1 273 ? 7.480 8.250 -1.351 1.00 90.94 273 ASN A N 1
ATOM 2187 C CA . ASN A 1 273 ? 6.495 8.145 -2.430 1.00 90.94 273 ASN A CA 1
ATOM 2188 C C . ASN A 1 273 ? 6.128 9.500 -3.057 1.00 90.94 273 ASN A C 1
ATOM 2190 O O . ASN A 1 273 ? 5.801 9.548 -4.242 1.00 90.94 273 ASN A O 1
ATOM 2194 N N . LEU A 1 274 ? 6.157 10.578 -2.269 1.00 87.50 274 LEU A N 1
ATOM 2195 C CA . LEU A 1 274 ? 5.857 11.942 -2.716 1.00 87.50 274 LEU A CA 1
ATOM 2196 C C . LEU A 1 274 ? 7.116 12.752 -3.058 1.00 87.50 274 LEU A C 1
ATOM 2198 O O . LEU A 1 274 ? 7.010 13.840 -3.621 1.00 87.50 274 LEU A O 1
ATOM 2202 N N . GLY A 1 275 ? 8.304 12.249 -2.715 1.00 87.50 275 GLY A N 1
ATOM 2203 C CA . GLY A 1 275 ? 9.539 13.030 -2.765 1.00 87.50 275 GLY A CA 1
ATOM 2204 C C . GLY A 1 275 ? 9.549 14.212 -1.788 1.00 87.50 275 GLY A C 1
ATOM 2205 O O . GLY A 1 275 ? 10.248 15.197 -2.006 1.00 87.50 275 GLY A O 1
ATOM 2206 N N . SER A 1 276 ? 8.757 14.167 -0.719 1.00 87.38 276 SER A N 1
ATOM 2207 C CA . SER A 1 276 ? 8.711 15.244 0.268 1.00 87.38 276 SER A CA 1
ATOM 2208 C C . SER A 1 276 ? 9.757 15.052 1.367 1.00 87.38 276 SER A C 1
ATOM 2210 O O . SER A 1 276 ? 10.356 13.988 1.525 1.00 87.38 276 SER A O 1
ATOM 2212 N N . GLN A 1 277 ? 9.970 16.094 2.169 1.00 88.19 277 GLN A N 1
ATOM 2213 C CA . GLN A 1 277 ? 10.786 15.983 3.376 1.00 88.19 277 GLN A CA 1
ATOM 2214 C C . GLN A 1 277 ? 10.107 15.080 4.419 1.00 88.19 277 GLN A C 1
ATOM 2216 O O . GLN A 1 277 ? 8.896 14.848 4.369 1.00 88.19 277 GLN A O 1
ATOM 2221 N N . LEU A 1 278 ? 10.904 14.561 5.353 1.00 91.50 278 LEU A N 1
ATOM 2222 C CA . LEU A 1 278 ? 10.418 13.846 6.537 1.00 91.50 278 LEU A CA 1
ATOM 2223 C C . LEU A 1 278 ? 9.775 14.833 7.517 1.00 91.50 278 LEU A C 1
ATOM 2225 O O . LEU A 1 278 ? 10.318 15.916 7.723 1.00 91.50 278 LEU A O 1
ATOM 2229 N N . MET A 1 279 ? 8.671 14.451 8.160 1.00 91.75 279 MET A N 1
ATOM 2230 C CA . MET A 1 279 ? 8.046 15.241 9.231 1.00 91.75 279 MET A CA 1
ATOM 2231 C C . MET A 1 279 ? 8.603 14.892 10.619 1.00 91.75 279 MET A C 1
ATOM 2233 O O . MET A 1 279 ? 8.614 15.725 11.537 1.00 91.75 279 MET A O 1
ATOM 2237 N N . ILE A 1 280 ? 9.058 13.650 10.796 1.00 92.19 280 ILE A N 1
ATOM 2238 C CA . ILE A 1 280 ? 9.772 13.207 11.993 1.00 92.19 280 ILE A CA 1
ATOM 2239 C C . ILE A 1 280 ? 11.262 13.344 11.699 1.00 92.19 280 ILE A C 1
ATOM 2241 O O . ILE A 1 280 ? 11.780 12.641 10.834 1.00 92.19 280 ILE A O 1
ATOM 2245 N N . TYR A 1 281 ? 11.974 14.216 12.413 1.00 85.88 281 TYR A N 1
ATOM 2246 C CA . TYR A 1 281 ? 13.421 14.416 12.229 1.00 85.88 281 TYR A CA 1
ATOM 2247 C C . TYR A 1 281 ? 14.248 13.663 13.269 1.00 85.88 281 TYR A C 1
ATOM 2249 O O . TYR A 1 281 ? 15.426 13.403 13.046 1.00 85.88 281 TYR A O 1
ATOM 2257 N N . GLU A 1 282 ? 13.620 13.288 14.381 1.00 80.38 282 GLU A N 1
ATOM 2258 C CA . GLU A 1 282 ? 14.233 12.563 15.479 1.00 80.38 282 GLU A CA 1
ATOM 2259 C C . GLU A 1 282 ? 14.773 11.205 14.989 1.00 80.38 282 GLU A C 1
ATOM 2261 O O . GLU A 1 282 ? 14.097 10.458 14.270 1.00 80.38 282 GLU A O 1
ATOM 2266 N N . GLU A 1 283 ? 16.025 10.906 15.343 1.00 70.00 283 GLU A N 1
ATOM 2267 C CA . GLU A 1 283 ? 16.699 9.632 15.038 1.00 70.00 283 GLU A CA 1
ATOM 2268 C C . GLU A 1 283 ? 16.839 8.735 16.275 1.00 70.00 283 GLU A C 1
ATOM 2270 O O . GLU A 1 283 ? 17.079 7.535 16.156 1.00 70.00 283 GLU A O 1
ATOM 2275 N N . GLU A 1 284 ? 16.663 9.302 17.468 1.00 66.62 284 GLU A N 1
ATOM 2276 C CA . GLU A 1 284 ? 16.799 8.585 18.730 1.00 66.62 284 GLU A CA 1
ATOM 2277 C C . GLU A 1 284 ? 15.543 7.757 19.043 1.00 66.62 284 GLU A C 1
ATOM 2279 O O . GLU A 1 284 ? 14.417 8.169 18.764 1.00 66.62 284 GLU A O 1
ATOM 2284 N N . ASN A 1 285 ? 15.733 6.609 19.701 1.00 69.50 285 ASN A N 1
ATOM 2285 C CA . ASN A 1 285 ? 14.658 5.761 20.238 1.00 69.50 285 ASN A CA 1
ATOM 2286 C C . ASN A 1 285 ? 13.719 5.147 19.188 1.00 69.50 285 ASN A C 1
ATOM 2288 O O . ASN A 1 285 ? 12.511 5.047 19.411 1.00 69.50 285 ASN A O 1
ATOM 2292 N N . PHE A 1 286 ? 14.261 4.695 18.056 1.00 80.81 286 PHE A N 1
ATOM 2293 C CA . PHE A 1 286 ? 13.481 3.980 17.049 1.00 80.81 286 PHE A CA 1
ATOM 2294 C C . PHE A 1 286 ? 13.010 2.618 17.619 1.00 80.81 286 PHE A C 1
ATOM 2296 O O . PHE A 1 286 ? 13.847 1.737 17.860 1.00 80.81 286 PHE A O 1
ATOM 2303 N N . PRO A 1 287 ? 11.698 2.403 17.861 1.00 84.00 287 PRO A N 1
ATOM 2304 C CA . PRO A 1 287 ? 11.225 1.177 18.497 1.00 84.00 287 PRO A CA 1
ATOM 2305 C C . PRO A 1 287 ? 11.463 -0.039 17.600 1.00 84.00 287 PRO A C 1
ATOM 2307 O O . PRO A 1 287 ? 11.348 0.061 16.383 1.00 84.00 287 PRO A O 1
ATOM 2310 N N . PHE A 1 288 ? 11.750 -1.194 18.206 1.00 82.50 288 PHE A N 1
ATOM 2311 C CA . PHE A 1 288 ? 12.008 -2.455 17.490 1.00 82.50 288 PHE A CA 1
ATOM 2312 C C . PHE A 1 288 ? 13.248 -2.442 16.573 1.00 82.50 288 PHE A C 1
ATOM 2314 O O . PHE A 1 288 ? 13.359 -3.283 15.686 1.00 82.50 288 PHE A O 1
ATOM 2321 N N . SER A 1 289 ? 14.188 -1.510 16.786 1.00 70.69 289 SER A N 1
ATOM 2322 C CA . SER A 1 289 ? 15.480 -1.510 16.073 1.00 70.69 289 SER A CA 1
ATOM 2323 C C . SER A 1 289 ? 16.414 -2.629 16.530 1.00 70.69 289 SER A C 1
ATOM 2325 O O . SER A 1 289 ? 17.252 -3.090 15.762 1.00 70.69 289 SER A O 1
ATOM 2327 N N . GLU A 1 290 ? 16.276 -3.062 17.782 1.00 66.06 290 GLU A N 1
ATOM 2328 C CA . GLU A 1 290 ? 16.976 -4.224 18.325 1.00 66.06 290 GLU A CA 1
ATOM 2329 C C . GLU A 1 290 ? 16.128 -5.486 18.141 1.00 66.06 290 GLU A C 1
ATOM 2331 O O . GLU A 1 290 ? 14.896 -5.414 18.081 1.00 66.06 290 GLU A O 1
ATOM 2336 N N . VAL A 1 291 ? 16.792 -6.646 18.060 1.00 57.09 291 VAL A N 1
ATOM 2337 C CA . VAL A 1 291 ? 16.127 -7.945 17.890 1.00 57.09 291 VAL A CA 1
ATOM 2338 C C . VAL A 1 291 ? 15.071 -8.110 18.987 1.00 57.09 291 VAL A C 1
ATOM 2340 O O . VAL A 1 291 ? 15.411 -8.037 20.171 1.00 57.09 291 VAL A O 1
ATOM 2343 N N . PRO A 1 292 ? 13.796 -8.326 18.627 1.00 57.72 292 PRO A N 1
ATOM 2344 C CA . PRO A 1 292 ? 12.754 -8.406 19.625 1.00 57.72 292 PRO A CA 1
ATOM 2345 C C . PRO A 1 292 ? 12.981 -9.604 20.543 1.00 57.72 292 PRO A C 1
ATOM 2347 O O . PRO A 1 292 ? 13.203 -10.726 20.090 1.00 57.72 292 PRO A O 1
ATOM 2350 N N . ASN A 1 293 ? 12.909 -9.373 21.855 1.00 55.94 293 ASN A N 1
ATOM 2351 C CA . ASN A 1 293 ? 12.905 -10.466 22.814 1.00 55.94 293 ASN A CA 1
ATOM 2352 C C . ASN A 1 293 ? 11.533 -11.156 22.772 1.00 55.94 293 ASN A C 1
ATOM 2354 O O . ASN A 1 293 ? 10.593 -10.750 23.458 1.00 55.94 293 ASN A O 1
ATOM 2358 N N . PHE A 1 294 ? 11.424 -12.191 21.938 1.00 56.97 294 PHE A N 1
ATOM 2359 C CA . PHE A 1 294 ? 10.192 -12.952 21.724 1.00 56.97 294 PHE A CA 1
ATOM 2360 C C . PHE A 1 294 ? 9.657 -13.633 22.994 1.00 56.97 294 PHE A C 1
ATOM 2362 O O . PHE A 1 294 ? 8.489 -13.997 23.032 1.00 56.97 294 PHE A O 1
ATOM 2369 N N . ALA A 1 295 ? 10.460 -13.754 24.057 1.00 52.50 295 ALA A N 1
ATOM 2370 C CA . ALA A 1 295 ? 10.026 -14.333 25.329 1.00 52.50 295 ALA A CA 1
ATOM 2371 C C . ALA A 1 295 ? 9.028 -13.454 26.114 1.00 52.50 295 ALA A C 1
ATOM 2373 O O . ALA A 1 295 ? 8.510 -13.893 27.136 1.00 52.50 295 ALA A O 1
ATOM 2374 N N . ILE A 1 29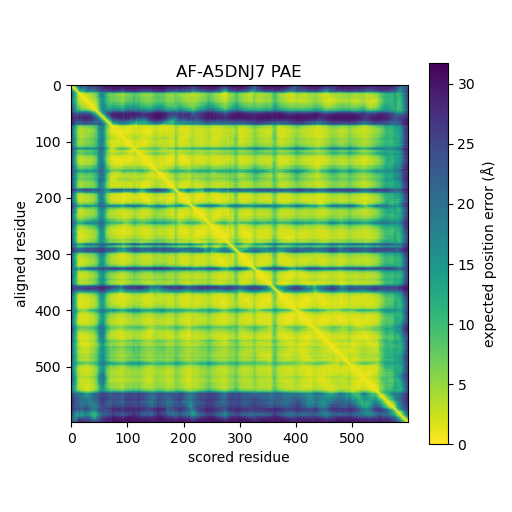6 ? 8.790 -12.209 25.677 1.00 55.28 296 ILE A N 1
ATOM 2375 C CA . ILE A 1 296 ? 7.995 -11.206 26.410 1.00 55.28 296 ILE A CA 1
ATOM 2376 C C . ILE A 1 296 ? 6.643 -10.926 25.718 1.00 55.28 296 ILE A C 1
ATOM 2378 O O . ILE A 1 296 ? 5.848 -10.138 26.224 1.00 55.28 296 ILE A O 1
ATOM 2382 N N . THR A 1 297 ? 6.352 -11.535 24.561 1.00 65.44 297 THR A N 1
ATOM 2383 C CA . THR A 1 297 ? 5.166 -11.182 23.762 1.00 65.44 297 THR A CA 1
ATOM 2384 C C . THR A 1 297 ? 4.379 -12.395 23.278 1.00 65.44 297 THR A C 1
ATOM 2386 O O . THR A 1 297 ? 4.943 -13.330 22.715 1.00 65.44 297 THR A O 1
ATOM 2389 N N . ASP A 1 298 ? 3.056 -12.322 23.424 1.00 72.25 298 ASP A N 1
ATOM 2390 C CA . ASP A 1 298 ? 2.106 -13.287 22.858 1.00 72.25 298 ASP A CA 1
ATOM 2391 C C . ASP A 1 298 ? 1.867 -13.060 21.345 1.00 72.25 298 ASP A C 1
ATOM 2393 O O . ASP A 1 298 ? 1.133 -13.809 20.704 1.00 72.25 298 ASP A O 1
ATOM 2397 N N . GLU A 1 299 ? 2.497 -12.035 20.746 1.00 83.19 299 GLU A N 1
ATOM 2398 C CA . GLU A 1 299 ? 2.299 -11.598 19.354 1.00 83.19 299 GLU A CA 1
ATOM 2399 C C . GLU A 1 299 ? 3.609 -11.627 18.512 1.00 83.19 299 GLU A C 1
ATOM 2401 O O . GLU A 1 299 ? 3.984 -10.613 17.909 1.00 83.19 299 GLU A O 1
ATOM 2406 N N . PRO A 1 300 ? 4.348 -12.753 18.421 1.00 84.38 300 PRO A N 1
ATOM 2407 C CA . PRO A 1 300 ? 5.695 -12.777 17.832 1.00 84.38 300 PRO A CA 1
ATOM 2408 C C . PRO A 1 300 ? 5.742 -12.357 16.352 1.00 84.38 300 PRO A C 1
ATOM 2410 O O . PRO A 1 300 ? 6.672 -11.658 15.946 1.00 84.38 300 PRO A O 1
ATOM 2413 N N . LEU A 1 301 ? 4.730 -12.722 15.555 1.00 86.44 301 LEU A N 1
ATOM 2414 C CA . LEU A 1 301 ? 4.643 -12.357 14.132 1.00 86.44 301 LEU A CA 1
ATOM 2415 C C . LEU A 1 301 ? 4.464 -10.843 13.938 1.00 86.44 301 LEU A C 1
ATOM 2417 O O . LEU A 1 301 ? 5.162 -10.225 13.136 1.00 86.44 301 LEU A O 1
ATOM 2421 N N . ILE A 1 302 ? 3.600 -10.218 14.744 1.00 89.56 302 ILE A N 1
ATOM 2422 C CA . ILE A 1 302 ? 3.364 -8.766 14.708 1.00 89.56 302 ILE A CA 1
ATOM 2423 C C . ILE A 1 302 ? 4.653 -8.021 15.052 1.00 89.56 302 ILE A C 1
ATOM 2425 O O . ILE A 1 302 ? 5.043 -7.080 14.359 1.00 89.56 302 ILE A O 1
ATOM 2429 N N . VAL A 1 303 ? 5.344 -8.456 16.105 1.00 89.31 303 VAL A N 1
ATOM 2430 C CA . VAL A 1 303 ? 6.598 -7.835 16.532 1.00 89.31 303 VAL A CA 1
ATOM 2431 C C . VAL A 1 303 ? 7.695 -7.996 15.472 1.00 89.31 303 VAL A C 1
ATOM 2433 O O . VAL A 1 303 ? 8.425 -7.039 15.205 1.00 89.31 303 VAL A O 1
ATOM 2436 N N . ASN A 1 304 ? 7.775 -9.153 14.809 1.00 88.88 304 ASN A N 1
ATOM 2437 C CA . ASN A 1 304 ? 8.674 -9.350 13.673 1.00 88.88 304 ASN A CA 1
ATOM 2438 C C . ASN A 1 304 ? 8.346 -8.391 12.511 1.00 88.88 304 ASN A C 1
ATOM 2440 O O . ASN A 1 304 ? 9.248 -7.741 11.982 1.00 88.88 304 ASN A O 1
ATOM 2444 N N . ASN A 1 305 ? 7.064 -8.215 12.168 1.00 90.94 305 ASN A N 1
ATOM 2445 C CA . ASN A 1 305 ? 6.635 -7.274 11.127 1.00 90.94 305 ASN A CA 1
ATOM 2446 C C . ASN A 1 305 ? 7.080 -5.831 11.430 1.00 90.94 305 ASN A C 1
ATOM 2448 O O . ASN A 1 305 ? 7.602 -5.144 10.548 1.00 90.94 305 ASN A O 1
ATOM 2452 N N . PHE A 1 306 ? 6.945 -5.381 12.683 1.00 92.31 306 PHE A N 1
ATOM 2453 C CA . PHE A 1 306 ? 7.447 -4.068 13.102 1.00 92.31 306 PHE A CA 1
ATOM 2454 C C . PHE A 1 306 ? 8.966 -3.952 13.009 1.00 92.31 306 PHE A C 1
ATOM 2456 O O . PHE A 1 306 ? 9.452 -2.913 12.571 1.00 92.31 306 PHE A O 1
ATOM 2463 N N . ALA A 1 307 ? 9.714 -4.992 13.379 1.00 91.12 307 ALA A N 1
ATOM 2464 C CA . ALA A 1 307 ? 11.173 -4.980 13.292 1.00 91.12 307 ALA A CA 1
ATOM 2465 C C . ALA A 1 307 ? 11.671 -4.867 11.838 1.00 91.12 307 ALA A C 1
ATOM 2467 O O . ALA A 1 307 ? 12.648 -4.166 11.562 1.00 91.12 307 ALA A O 1
ATOM 2468 N N . VAL A 1 308 ? 10.990 -5.510 10.882 1.00 92.25 308 VAL A N 1
ATOM 2469 C CA . VAL A 1 308 ? 11.311 -5.354 9.453 1.00 92.25 308 VAL A CA 1
ATOM 2470 C C . VAL A 1 308 ? 10.913 -3.958 8.962 1.00 92.25 308 VAL A C 1
ATOM 2472 O O . VAL A 1 308 ? 11.733 -3.272 8.352 1.00 92.25 308 VAL A O 1
ATOM 2475 N N . LYS A 1 309 ? 9.703 -3.474 9.283 1.00 93.81 309 LYS A N 1
ATOM 2476 C CA . LYS A 1 309 ? 9.267 -2.103 8.944 1.00 93.81 309 LYS A CA 1
ATOM 2477 C C . LYS A 1 309 ? 10.187 -1.029 9.523 1.00 93.81 309 LYS A C 1
ATOM 2479 O O . LYS A 1 309 ? 10.406 -0.012 8.870 1.00 93.81 309 LYS A O 1
ATOM 2484 N N . ALA A 1 310 ? 10.741 -1.254 10.713 1.00 92.31 310 ALA A N 1
ATOM 2485 C CA . ALA A 1 310 ? 11.704 -0.365 11.349 1.00 92.31 310 ALA A CA 1
ATOM 2486 C C . ALA A 1 310 ? 12.981 -0.219 10.512 1.00 92.31 310 ALA A C 1
ATOM 2488 O O . ALA A 1 310 ? 13.391 0.898 10.197 1.00 92.31 310 ALA A O 1
ATOM 2489 N N . GLN A 1 311 ? 13.560 -1.343 10.082 1.00 92.31 311 GLN A N 1
ATOM 2490 C CA . GLN A 1 311 ? 14.728 -1.353 9.195 1.00 92.31 311 GLN A CA 1
ATOM 2491 C C . GLN A 1 311 ? 14.422 -0.671 7.857 1.00 92.31 311 GLN A C 1
ATOM 2493 O O . GLN A 1 311 ? 15.191 0.180 7.411 1.00 92.31 311 GLN A O 1
ATOM 2498 N N . VAL A 1 312 ? 13.266 -0.968 7.250 1.00 94.50 312 VAL A N 1
ATOM 2499 C CA . VAL A 1 312 ? 12.819 -0.299 6.016 1.00 94.50 312 VAL A CA 1
ATOM 2500 C C . VAL A 1 312 ? 12.728 1.212 6.219 1.00 94.50 312 VAL A C 1
ATOM 2502 O O . VAL A 1 312 ? 13.295 1.976 5.443 1.00 94.50 312 VAL A O 1
ATOM 2505 N N . ALA A 1 313 ? 12.059 1.660 7.279 1.00 94.75 313 ALA A N 1
ATOM 2506 C CA . ALA A 1 313 ? 11.909 3.076 7.582 1.00 94.75 313 ALA A CA 1
ATOM 2507 C C . ALA A 1 313 ? 13.265 3.778 7.748 1.00 94.75 313 ALA A C 1
ATOM 2509 O O . ALA A 1 313 ? 13.436 4.882 7.237 1.00 94.75 313 ALA A O 1
ATOM 2510 N N . GLN A 1 314 ? 14.247 3.150 8.399 1.00 92.44 314 GLN A N 1
ATOM 2511 C CA . GLN A 1 314 ? 15.599 3.705 8.524 1.00 92.44 314 GLN A CA 1
ATOM 2512 C C . GLN A 1 314 ? 16.287 3.867 7.162 1.00 92.44 314 GLN A C 1
ATOM 2514 O O . GLN A 1 314 ? 16.815 4.944 6.873 1.00 92.44 314 GLN A O 1
ATOM 2519 N N . ILE A 1 315 ? 16.223 2.845 6.302 1.00 93.19 315 ILE A N 1
ATOM 2520 C CA . ILE A 1 315 ? 16.790 2.901 4.946 1.00 93.19 315 ILE A CA 1
ATOM 2521 C C . ILE A 1 315 ? 16.158 4.052 4.151 1.00 93.19 315 ILE A C 1
ATOM 2523 O O . ILE A 1 315 ? 16.869 4.883 3.583 1.00 93.19 315 ILE A O 1
ATOM 2527 N N . LEU A 1 316 ? 14.826 4.160 4.164 1.00 94.56 316 LEU A N 1
ATOM 2528 C CA . LEU A 1 316 ? 14.104 5.209 3.439 1.00 94.56 316 LEU A CA 1
ATOM 2529 C C . LEU A 1 316 ? 14.413 6.607 3.971 1.00 94.56 316 LEU A C 1
ATOM 2531 O O . LEU A 1 316 ? 14.626 7.527 3.185 1.00 94.56 316 LEU A O 1
ATOM 2535 N N . ARG A 1 317 ? 14.490 6.778 5.294 1.00 92.62 317 ARG A N 1
ATOM 2536 C CA . ARG A 1 317 ? 14.841 8.064 5.915 1.00 92.62 317 ARG A CA 1
ATOM 2537 C C . ARG A 1 317 ? 16.236 8.521 5.504 1.00 92.62 317 ARG A C 1
ATOM 2539 O O . ARG A 1 317 ? 16.421 9.700 5.200 1.00 92.62 317 ARG A O 1
ATOM 2546 N N . ASN A 1 318 ? 17.199 7.602 5.462 1.00 90.25 318 ASN A N 1
ATOM 2547 C CA . ASN A 1 318 ? 18.553 7.890 4.994 1.00 90.25 318 ASN A CA 1
ATOM 2548 C C . ASN A 1 318 ? 18.549 8.295 3.518 1.00 90.25 318 ASN A C 1
ATOM 2550 O O . ASN A 1 318 ? 19.152 9.306 3.160 1.00 90.25 318 ASN A O 1
ATOM 2554 N N . LEU A 1 319 ? 17.804 7.570 2.682 1.00 90.38 319 LEU A N 1
ATOM 2555 C CA . LEU A 1 319 ? 17.667 7.875 1.262 1.00 90.38 319 LEU A CA 1
ATOM 2556 C C . LEU A 1 319 ? 17.059 9.261 1.026 1.00 90.38 319 LEU A C 1
ATOM 2558 O O . LEU A 1 319 ? 17.636 10.060 0.290 1.00 90.38 319 LEU A O 1
ATOM 2562 N N . ILE A 1 320 ? 15.954 9.592 1.698 1.00 90.38 320 ILE A N 1
ATOM 2563 C CA . ILE A 1 320 ? 15.299 10.901 1.565 1.00 90.38 320 ILE A CA 1
ATOM 2564 C C . ILE A 1 320 ? 16.286 12.021 1.911 1.00 90.38 320 ILE A C 1
ATOM 2566 O O . ILE A 1 320 ? 16.475 12.933 1.109 1.00 90.38 320 ILE A O 1
ATOM 2570 N N . LYS A 1 321 ? 17.015 11.902 3.031 1.00 87.06 321 LYS A N 1
ATOM 2571 C CA . LYS A 1 321 ? 18.049 12.873 3.440 1.00 87.06 321 LYS A CA 1
ATOM 2572 C C . LYS A 1 321 ? 19.175 13.031 2.418 1.00 87.06 321 LYS A C 1
ATOM 2574 O O . LYS A 1 321 ? 19.739 14.118 2.304 1.00 87.06 321 LYS A O 1
ATOM 2579 N N . LEU A 1 322 ? 19.538 11.964 1.705 1.00 84.06 322 LEU A N 1
ATOM 2580 C CA . LEU A 1 322 ? 20.538 12.014 0.634 1.00 84.06 322 LEU A CA 1
ATOM 2581 C C . LEU A 1 322 ? 20.016 12.748 -0.605 1.00 84.06 322 LEU A C 1
ATOM 2583 O O . LEU A 1 322 ? 20.797 13.408 -1.291 1.00 84.06 322 LEU A O 1
ATOM 2587 N N . THR A 1 323 ? 18.716 12.642 -0.878 1.00 80.06 323 THR A N 1
ATOM 2588 C CA . THR A 1 323 ? 18.068 13.263 -2.042 1.00 80.06 323 THR A CA 1
ATOM 2589 C C . THR A 1 323 ? 17.601 14.704 -1.817 1.00 80.06 323 THR A C 1
ATOM 2591 O O . THR A 1 323 ? 17.424 15.428 -2.788 1.00 80.06 323 THR A O 1
ATOM 2594 N N . THR A 1 324 ? 17.421 15.143 -0.565 1.00 73.75 324 THR A N 1
ATOM 2595 C CA . THR A 1 324 ? 16.958 16.505 -0.231 1.00 73.75 324 THR A CA 1
ATOM 2596 C C . THR A 1 324 ? 18.079 17.507 0.050 1.00 73.75 324 THR A C 1
ATOM 2598 O O . THR A 1 324 ? 17.798 18.691 0.194 1.00 73.75 324 THR A O 1
ATOM 2601 N N . LYS A 1 325 ? 19.338 17.074 0.205 1.00 65.94 325 LYS A N 1
ATOM 2602 C CA . LYS A 1 325 ? 20.466 18.004 0.396 1.00 65.94 325 LYS A CA 1
ATOM 2603 C C . LYS A 1 325 ? 20.769 18.699 -0.933 1.00 65.94 325 LYS A C 1
ATOM 2605 O O . LYS A 1 325 ? 20.966 18.003 -1.919 1.00 65.94 325 LYS A O 1
ATOM 2610 N N . ASP A 1 326 ? 20.905 20.029 -0.930 1.00 56.50 326 ASP A N 1
ATOM 2611 C CA . ASP A 1 326 ? 21.193 20.905 -2.092 1.00 56.50 326 ASP A CA 1
ATOM 2612 C C . ASP A 1 326 ? 22.530 20.627 -2.831 1.00 56.50 326 ASP A C 1
ATOM 2614 O O . ASP A 1 326 ? 23.016 21.444 -3.612 1.00 56.50 326 ASP A O 1
ATOM 2618 N N . GLY A 1 327 ? 23.169 19.484 -2.579 1.00 53.38 327 GLY A N 1
ATOM 2619 C CA . GLY A 1 327 ? 24.377 19.030 -3.255 1.00 53.38 327 GLY A CA 1
ATOM 2620 C C . GLY A 1 327 ? 24.103 17.852 -4.186 1.00 53.38 327 GLY A C 1
ATOM 2621 O O . GLY A 1 327 ? 23.110 17.145 -4.057 1.00 53.38 327 GLY A O 1
ATOM 2622 N N . HIS A 1 328 ? 25.033 17.593 -5.107 1.00 59.59 328 HIS A N 1
ATOM 2623 C CA . HIS A 1 328 ? 25.005 16.399 -5.950 1.00 59.59 328 HIS A CA 1
ATOM 2624 C C . HIS A 1 328 ? 24.926 15.131 -5.081 1.00 59.59 328 HIS A C 1
ATOM 2626 O O . HIS A 1 328 ? 25.913 14.746 -4.444 1.00 59.59 328 HIS A O 1
ATOM 2632 N N . THR A 1 329 ? 23.763 14.472 -5.045 1.00 67.81 329 THR A N 1
ATOM 2633 C CA . THR A 1 329 ? 23.616 13.162 -4.405 1.00 67.81 329 THR A CA 1
ATOM 2634 C C . THR A 1 329 ? 24.627 12.206 -5.032 1.00 67.81 329 THR A C 1
ATOM 2636 O O . THR A 1 329 ? 24.618 11.964 -6.241 1.00 67.81 329 THR A O 1
ATOM 2639 N N . LYS A 1 330 ? 25.544 11.667 -4.223 1.00 78.69 330 LYS A N 1
ATOM 2640 C CA . LYS A 1 330 ? 26.546 10.716 -4.715 1.00 78.69 330 LYS A CA 1
ATOM 2641 C C . LYS A 1 330 ? 25.836 9.439 -5.168 1.00 78.69 330 LYS A C 1
ATOM 2643 O O . LYS A 1 330 ? 25.256 8.743 -4.338 1.00 78.69 330 LYS A O 1
ATOM 2648 N N . LYS A 1 331 ? 25.936 9.110 -6.461 1.00 84.38 331 LYS A N 1
ATOM 2649 C CA . LYS A 1 331 ? 25.371 7.891 -7.081 1.00 84.38 331 LYS A CA 1
ATOM 2650 C C . LYS A 1 331 ? 25.690 6.623 -6.279 1.00 84.38 331 LYS A C 1
ATOM 2652 O O . LYS A 1 331 ? 24.821 5.782 -6.087 1.00 84.38 331 LYS A O 1
ATOM 2657 N N . SER A 1 332 ? 26.906 6.533 -5.736 1.00 87.12 332 SER A N 1
ATOM 2658 C CA . SER A 1 332 ? 27.347 5.414 -4.894 1.00 87.12 332 SER A CA 1
ATOM 2659 C C . SER A 1 332 ? 26.464 5.189 -3.661 1.00 87.12 332 SER A C 1
ATOM 2661 O O . SER A 1 332 ? 26.214 4.046 -3.310 1.00 87.12 332 SER A O 1
ATOM 2663 N N . MET A 1 333 ? 25.955 6.255 -3.034 1.00 87.62 333 MET A N 1
ATOM 2664 C CA . MET A 1 333 ? 25.114 6.164 -1.831 1.00 87.62 333 MET A CA 1
ATOM 2665 C C . MET A 1 333 ? 23.686 5.704 -2.164 1.00 87.62 333 MET A C 1
ATOM 2667 O O . MET A 1 333 ? 23.053 4.996 -1.383 1.00 87.62 333 MET A O 1
ATOM 2671 N N . LEU A 1 334 ? 23.167 6.105 -3.332 1.00 90.06 334 LEU A N 1
ATOM 2672 C CA . LEU A 1 334 ? 21.877 5.615 -3.830 1.00 90.06 334 LEU A CA 1
ATOM 2673 C C . LEU A 1 334 ? 21.962 4.125 -4.168 1.00 90.06 334 LEU A C 1
ATOM 2675 O O . LEU A 1 334 ? 21.073 3.365 -3.794 1.00 90.06 334 LEU A O 1
ATOM 2679 N N . LEU A 1 335 ? 23.058 3.706 -4.807 1.00 93.06 335 LEU A N 1
ATOM 2680 C CA . LEU A 1 335 ? 23.321 2.297 -5.093 1.00 93.06 335 LEU A CA 1
ATOM 2681 C C . LEU A 1 335 ? 23.473 1.470 -3.808 1.00 93.06 335 LEU A C 1
ATOM 2683 O O . LEU A 1 335 ? 22.894 0.398 -3.700 1.00 93.06 335 LEU A O 1
ATOM 2687 N N . GLU A 1 336 ? 24.186 1.982 -2.802 1.00 93.81 336 GLU A N 1
ATOM 2688 C CA . GLU A 1 336 ? 24.289 1.336 -1.487 1.00 93.81 336 GLU A CA 1
ATOM 2689 C C . GLU A 1 336 ? 22.913 1.160 -0.823 1.00 93.81 336 GLU A C 1
ATOM 2691 O O . GLU A 1 336 ? 22.622 0.107 -0.252 1.00 93.81 336 GLU A O 1
ATOM 2696 N N . SER A 1 337 ? 22.032 2.157 -0.955 1.00 93.31 337 SER A N 1
ATOM 2697 C CA . SER A 1 337 ? 20.659 2.069 -0.448 1.00 93.31 337 SER A CA 1
ATOM 2698 C C . SER A 1 337 ? 19.848 0.995 -1.185 1.00 93.31 337 SER A C 1
ATOM 2700 O O . SER A 1 337 ? 19.153 0.220 -0.530 1.00 93.31 337 SER A O 1
ATOM 2702 N N . ALA A 1 338 ? 19.970 0.901 -2.516 1.00 95.31 338 ALA A N 1
ATOM 2703 C CA . ALA A 1 338 ? 19.338 -0.158 -3.310 1.00 95.31 338 ALA A CA 1
ATOM 2704 C C . ALA A 1 338 ? 19.817 -1.550 -2.867 1.00 95.31 338 ALA A C 1
ATOM 2706 O O . ALA A 1 338 ? 19.000 -2.385 -2.483 1.00 95.31 338 ALA A O 1
ATOM 2707 N N . ASN A 1 339 ? 21.135 -1.750 -2.779 1.00 96.12 339 ASN A N 1
ATOM 2708 C CA . ASN A 1 339 ? 21.736 -3.010 -2.332 1.00 96.12 339 ASN A CA 1
ATOM 2709 C C . ASN A 1 339 ? 21.294 -3.391 -0.907 1.00 96.12 339 ASN A C 1
ATOM 2711 O O . ASN A 1 339 ? 21.128 -4.567 -0.586 1.00 96.12 339 ASN A O 1
ATOM 2715 N N . THR A 1 340 ? 21.093 -2.401 -0.030 1.00 96.62 340 THR A N 1
ATOM 2716 C CA . THR A 1 340 ? 20.600 -2.637 1.335 1.00 96.62 340 THR A CA 1
ATOM 2717 C C . THR A 1 340 ? 19.148 -3.122 1.327 1.00 96.62 340 THR A C 1
ATOM 2719 O O . THR A 1 340 ? 18.817 -4.050 2.067 1.00 96.62 340 THR A O 1
ATOM 2722 N N . ILE A 1 341 ? 18.288 -2.546 0.475 1.00 96.88 341 ILE A N 1
ATOM 2723 C CA . ILE A 1 341 ? 16.906 -3.019 0.291 1.00 96.88 341 ILE A CA 1
ATOM 2724 C C . ILE A 1 341 ? 16.900 -4.443 -0.273 1.00 96.88 341 ILE A C 1
ATOM 2726 O O . ILE A 1 341 ? 16.190 -5.295 0.255 1.00 96.88 341 ILE A O 1
ATOM 2730 N N . GLU A 1 342 ? 17.713 -4.730 -1.288 1.00 96.56 342 GLU A N 1
ATOM 2731 C CA . GLU A 1 342 ? 17.816 -6.070 -1.879 1.00 96.56 342 GLU A CA 1
ATOM 2732 C C . GLU A 1 342 ? 18.299 -7.107 -0.865 1.00 96.56 342 GLU A C 1
ATOM 2734 O O . GLU A 1 342 ? 17.705 -8.177 -0.737 1.00 96.56 342 GLU A O 1
ATOM 2739 N N . SER A 1 343 ? 19.330 -6.775 -0.084 1.00 96.12 343 SER A N 1
ATOM 2740 C CA . SER A 1 343 ? 19.826 -7.629 0.996 1.00 96.12 343 SER A CA 1
ATOM 2741 C C . SER A 1 343 ? 18.744 -7.891 2.046 1.00 96.12 343 SER A C 1
ATOM 2743 O O . SER A 1 343 ? 18.561 -9.033 2.473 1.00 96.12 343 SER A O 1
ATOM 2745 N N . LEU A 1 344 ? 17.973 -6.870 2.436 1.00 95.44 344 LEU A N 1
ATOM 2746 C CA . LEU A 1 344 ? 16.843 -7.039 3.349 1.00 95.44 344 LEU A CA 1
ATOM 2747 C C . LEU A 1 344 ? 15.776 -7.967 2.747 1.00 95.44 344 LEU A C 1
ATOM 2749 O O . LEU A 1 344 ? 15.329 -8.899 3.416 1.00 95.44 344 LEU A O 1
ATOM 2753 N N . MET A 1 345 ? 15.411 -7.754 1.480 1.00 95.81 345 MET A N 1
ATOM 2754 C CA . MET A 1 345 ? 14.442 -8.579 0.756 1.00 95.81 345 MET A CA 1
ATOM 2755 C C . MET A 1 345 ? 14.908 -10.022 0.557 1.00 95.81 345 MET A C 1
ATOM 2757 O O . MET A 1 345 ? 14.062 -10.903 0.491 1.00 95.81 345 MET A O 1
ATOM 2761 N N . CYS A 1 346 ? 16.210 -10.287 0.454 1.00 93.88 346 CYS A N 1
ATOM 2762 C CA . CYS A 1 346 ? 16.736 -11.648 0.321 1.00 93.88 346 CYS A CA 1
ATOM 2763 C C . CYS A 1 346 ? 16.849 -12.366 1.673 1.00 93.88 346 CYS A C 1
ATOM 2765 O O . CYS A 1 346 ? 16.646 -13.573 1.749 1.00 93.88 346 CYS A O 1
ATOM 2767 N N . ASN A 1 347 ? 17.181 -11.634 2.741 1.00 93.50 347 ASN A N 1
ATOM 2768 C CA . ASN A 1 347 ? 17.531 -12.231 4.033 1.00 93.50 347 ASN A CA 1
ATOM 2769 C C . ASN A 1 347 ? 16.380 -12.268 5.046 1.00 93.50 347 ASN A C 1
ATOM 2771 O O . ASN A 1 347 ? 16.439 -13.044 6.001 1.00 93.50 347 ASN A O 1
ATOM 2775 N N . LYS A 1 348 ? 15.385 -11.381 4.916 1.00 93.19 348 LYS A N 1
ATOM 2776 C CA . LYS A 1 348 ? 14.329 -11.179 5.928 1.00 93.19 348 LYS A CA 1
ATOM 2777 C C . LYS A 1 348 ? 12.910 -11.316 5.393 1.00 93.19 348 LYS A C 1
ATOM 2779 O O . LYS A 1 348 ? 11.991 -11.327 6.203 1.00 93.19 348 LYS A O 1
ATOM 2784 N N . ILE A 1 349 ? 12.739 -11.383 4.074 1.00 94.44 349 ILE A N 1
ATOM 2785 C CA . ILE A 1 349 ? 11.433 -11.432 3.420 1.00 94.44 349 ILE A CA 1
ATOM 2786 C C . ILE A 1 349 ? 11.431 -12.608 2.433 1.00 94.44 349 ILE A C 1
ATOM 2788 O O . ILE A 1 349 ? 12.316 -12.718 1.590 1.00 94.44 349 ILE A O 1
ATOM 2792 N N . ARG A 1 350 ? 10.440 -13.490 2.515 1.00 94.56 350 ARG A N 1
ATOM 2793 C CA . ARG A 1 350 ? 10.193 -14.595 1.581 1.00 94.56 350 ARG A CA 1
ATOM 2794 C C . ARG A 1 350 ? 9.994 -14.064 0.161 1.00 94.56 350 ARG A C 1
ATOM 2796 O O . ARG A 1 350 ? 9.530 -12.940 -0.030 1.00 94.56 350 ARG A O 1
ATOM 2803 N N . VAL A 1 351 ? 10.349 -14.862 -0.842 1.00 95.44 351 VAL A N 1
ATOM 2804 C CA . VAL A 1 351 ? 10.093 -14.533 -2.259 1.00 95.44 351 VAL A CA 1
ATOM 2805 C C . VAL A 1 351 ? 8.597 -14.588 -2.561 1.00 95.44 351 VAL A C 1
ATOM 2807 O O . VAL A 1 351 ? 7.855 -15.275 -1.858 1.00 95.44 351 VAL A O 1
ATOM 2810 N N . PHE A 1 352 ? 8.136 -13.893 -3.604 1.00 94.94 352 PHE A N 1
ATOM 2811 C CA . PHE A 1 352 ? 6.698 -13.794 -3.881 1.00 94.94 352 PHE A CA 1
ATOM 2812 C C . PHE A 1 352 ? 6.025 -15.162 -4.041 1.00 94.94 352 PHE A C 1
ATOM 2814 O O . PHE A 1 352 ? 4.957 -15.377 -3.476 1.00 94.94 352 PHE A O 1
ATOM 2821 N N . GLU A 1 353 ? 6.674 -16.102 -4.729 1.00 89.94 353 GLU A N 1
ATOM 2822 C CA . GLU A 1 353 ? 6.172 -17.469 -4.925 1.00 89.94 353 GLU A CA 1
ATOM 2823 C C . GLU A 1 353 ? 5.854 -18.176 -3.592 1.00 89.94 353 GLU A C 1
ATOM 2825 O O . GLU A 1 353 ? 4.825 -18.823 -3.452 1.00 89.94 353 GLU A O 1
ATOM 2830 N N . GLN A 1 354 ? 6.665 -17.968 -2.554 1.00 90.06 354 GLN A N 1
ATOM 2831 C CA . GLN A 1 354 ? 6.427 -18.548 -1.224 1.00 90.06 354 GLN A CA 1
ATOM 2832 C C . GLN A 1 354 ? 5.328 -17.822 -0.432 1.00 90.06 354 GLN A C 1
ATOM 2834 O O . GLN A 1 354 ? 4.829 -18.347 0.564 1.00 90.06 354 GLN A O 1
ATOM 2839 N N . LEU A 1 355 ? 4.975 -16.599 -0.831 1.00 90.19 355 LEU A N 1
ATOM 2840 C CA . LEU A 1 355 ? 4.031 -15.756 -0.105 1.00 90.19 355 LEU A CA 1
ATOM 2841 C C . LEU A 1 355 ? 2.587 -15.992 -0.544 1.00 90.19 355 LEU A C 1
ATOM 2843 O O . LEU A 1 355 ? 1.729 -16.132 0.324 1.00 90.19 355 LEU A O 1
ATOM 2847 N N . TYR A 1 356 ? 2.322 -16.067 -1.853 1.00 81.81 356 TYR A N 1
ATOM 2848 C CA . TYR A 1 356 ? 0.954 -16.159 -2.384 1.00 81.81 356 TYR A CA 1
ATOM 2849 C C . TYR A 1 356 ? 0.555 -17.553 -2.902 1.00 81.81 356 TYR A C 1
ATOM 2851 O O . TYR A 1 356 ? -0.582 -17.719 -3.332 1.00 81.81 356 TYR A O 1
ATOM 2859 N N . ILE A 1 357 ? 1.431 -18.574 -2.869 1.00 71.25 357 ILE A N 1
ATOM 2860 C CA . ILE A 1 357 ? 0.995 -19.942 -3.203 1.00 71.25 357 ILE A CA 1
ATOM 2861 C C . ILE A 1 357 ? -0.005 -20.439 -2.151 1.00 71.25 357 ILE A C 1
ATOM 2863 O O . ILE A 1 357 ? 0.273 -20.529 -0.946 1.00 71.25 357 ILE A O 1
ATOM 2867 N N . ALA A 1 358 ? -1.193 -20.762 -2.652 1.00 56.69 358 ALA A N 1
ATOM 2868 C CA . ALA A 1 358 ? -2.336 -21.222 -1.895 1.00 56.69 358 ALA A CA 1
ATOM 2869 C C . ALA A 1 358 ? -2.329 -22.746 -1.701 1.00 56.69 358 ALA A C 1
ATOM 2871 O O . ALA A 1 358 ? -3.105 -23.465 -2.322 1.00 56.69 358 ALA A O 1
ATOM 2872 N N . GLU A 1 359 ? -1.518 -23.257 -0.776 1.00 54.34 359 GLU A N 1
ATOM 2873 C CA . GLU A 1 359 ? -1.835 -24.544 -0.142 1.00 54.34 359 GLU A CA 1
ATOM 2874 C C . GLU A 1 359 ? -2.868 -24.301 0.971 1.00 54.34 359 GLU A C 1
ATOM 2876 O O . GLU A 1 359 ? -2.545 -24.277 2.156 1.00 54.34 359 GLU A O 1
ATOM 2881 N N . PHE A 1 360 ? -4.127 -24.042 0.599 1.00 53.75 360 PHE A N 1
ATOM 2882 C CA . PHE A 1 360 ? -5.218 -23.866 1.563 1.00 53.75 360 PHE A CA 1
ATOM 2883 C C . PHE A 1 360 ? -6.164 -25.060 1.539 1.00 53.75 360 PHE A C 1
ATOM 2885 O O . PHE A 1 360 ? -7.057 -25.143 0.703 1.00 53.75 360 PHE A O 1
ATOM 2892 N N . ASN A 1 361 ? -6.011 -25.934 2.529 1.00 42.03 361 ASN A N 1
ATOM 2893 C CA . ASN A 1 361 ? -7.074 -26.814 2.999 1.00 42.03 361 ASN A CA 1
ATOM 2894 C C . ASN A 1 361 ? -7.266 -26.566 4.500 1.00 42.03 361 ASN A C 1
ATOM 2896 O O . ASN A 1 361 ? -6.840 -27.379 5.316 1.00 42.03 361 ASN A O 1
ATOM 2900 N N . ASP A 1 362 ? -7.898 -25.449 4.875 1.00 49.88 362 ASP A N 1
ATOM 2901 C CA . ASP A 1 362 ? -8.614 -25.414 6.154 1.00 49.88 362 ASP A CA 1
ATOM 2902 C C . ASP A 1 362 ? -10.108 -25.595 5.870 1.00 49.88 362 ASP A C 1
ATOM 2904 O O . ASP A 1 362 ? -10.769 -24.753 5.259 1.00 49.88 362 ASP A O 1
ATOM 2908 N N . VAL A 1 363 ? -10.621 -26.751 6.288 1.00 50.00 363 VAL A N 1
ATOM 2909 C CA . VAL A 1 363 ? -11.981 -27.258 6.037 1.00 50.00 363 VAL A CA 1
ATOM 2910 C C . VAL A 1 363 ? -13.054 -26.358 6.676 1.00 50.00 363 VAL A C 1
ATOM 2912 O O . VAL A 1 363 ? -14.232 -26.465 6.346 1.00 50.00 363 VAL A O 1
ATOM 2915 N N . ASN A 1 364 ? -12.655 -25.433 7.557 1.00 52.34 364 ASN A N 1
ATOM 2916 C CA . ASN A 1 364 ? -13.564 -24.633 8.378 1.00 52.34 364 ASN A CA 1
ATOM 2917 C C . ASN A 1 364 ? -13.718 -23.161 7.948 1.00 52.34 364 ASN A C 1
ATOM 2919 O O . ASN A 1 364 ? -14.475 -22.428 8.584 1.00 52.34 364 ASN A O 1
ATOM 2923 N N . GLY A 1 365 ? -13.030 -22.707 6.894 1.00 55.59 365 GLY A N 1
ATOM 2924 C CA . GLY A 1 365 ? -13.201 -21.349 6.352 1.00 55.59 365 GLY A CA 1
ATOM 2925 C C . GLY A 1 365 ? -12.677 -20.199 7.230 1.00 55.59 365 GLY A C 1
ATOM 2926 O O . GLY A 1 365 ? -12.986 -19.042 6.940 1.00 55.59 365 GLY A O 1
ATOM 2927 N N . ALA A 1 366 ? -11.896 -20.481 8.279 1.00 60.03 366 ALA A N 1
ATOM 2928 C CA . ALA A 1 366 ? -11.207 -19.468 9.083 1.00 60.03 366 ALA A CA 1
ATOM 2929 C C . ALA A 1 366 ? -9.844 -19.102 8.463 1.00 60.03 366 ALA A C 1
ATOM 2931 O O . ALA A 1 366 ? -9.133 -19.972 7.963 1.00 60.03 366 ALA A O 1
ATOM 2932 N N . ILE A 1 367 ? -9.464 -17.820 8.506 1.00 68.19 367 ILE A N 1
ATOM 2933 C CA . ILE A 1 367 ? -8.121 -17.376 8.104 1.00 68.19 367 ILE A CA 1
ATOM 2934 C C . ILE A 1 367 ? -7.137 -17.701 9.229 1.00 68.19 367 ILE A C 1
ATOM 2936 O O . ILE A 1 367 ? -7.328 -17.273 10.368 1.00 68.19 367 ILE A O 1
ATOM 2940 N N . SER A 1 368 ? -6.065 -18.432 8.917 1.00 73.94 368 SER A N 1
ATOM 2941 C CA . SER A 1 368 ? -4.983 -18.653 9.876 1.00 73.94 368 SER A CA 1
ATOM 2942 C C . SER A 1 368 ? -4.119 -17.395 10.031 1.00 73.94 368 SER A C 1
ATOM 2944 O O . SER A 1 368 ? -3.942 -16.613 9.097 1.00 73.94 368 SER A O 1
ATOM 2946 N N . SER A 1 369 ? -3.537 -17.196 11.215 1.00 72.06 369 SER A N 1
ATOM 2947 C CA . SER A 1 369 ? -2.649 -16.055 11.484 1.00 72.06 369 SER A CA 1
ATOM 2948 C C . SER A 1 369 ? -1.424 -16.009 10.558 1.00 72.06 369 SER A C 1
ATOM 2950 O O . SER A 1 369 ? -0.970 -14.920 10.211 1.00 72.06 369 SER A O 1
ATOM 2952 N N . ASP A 1 370 ? -0.936 -17.172 10.110 1.00 82.19 370 ASP A N 1
ATOM 2953 C CA . ASP A 1 370 ? 0.141 -17.298 9.115 1.00 82.19 370 ASP A CA 1
ATOM 2954 C C . ASP A 1 370 ? -0.211 -16.616 7.786 1.00 82.19 370 ASP A C 1
ATOM 2956 O O . ASP A 1 370 ? 0.632 -15.995 7.145 1.00 82.19 370 ASP A O 1
ATOM 2960 N N . VAL A 1 371 ? -1.475 -16.678 7.379 1.00 87.25 371 VAL A N 1
ATOM 2961 C CA . VAL A 1 371 ? -1.926 -16.151 6.088 1.00 87.25 371 VAL A CA 1
ATOM 2962 C C . VAL A 1 371 ? -1.954 -14.632 6.104 1.00 87.25 371 VAL A C 1
ATOM 2964 O O . VAL A 1 371 ? -1.505 -14.000 5.150 1.00 87.25 371 VAL A O 1
ATOM 2967 N N . CYS A 1 372 ? -2.418 -14.035 7.204 1.00 89.12 372 CYS A N 1
ATOM 2968 C CA . CYS A 1 372 ? -2.342 -12.588 7.393 1.00 89.12 372 CYS A CA 1
ATOM 2969 C C . CYS A 1 372 ? -0.886 -12.102 7.443 1.00 89.12 372 CYS A C 1
ATOM 2971 O O . CYS A 1 372 ? -0.574 -11.059 6.869 1.00 89.12 372 CYS A O 1
ATOM 2973 N N . ASP A 1 373 ? 0.009 -12.857 8.089 1.00 88.75 373 ASP A N 1
ATOM 2974 C CA . ASP A 1 373 ? 1.442 -12.550 8.125 1.00 88.75 373 ASP A CA 1
ATOM 2975 C C . ASP A 1 373 ? 2.067 -12.595 6.721 1.00 88.75 373 ASP A C 1
ATOM 2977 O O . ASP A 1 373 ? 2.669 -11.610 6.287 1.00 88.75 373 ASP A O 1
ATOM 2981 N N . ARG A 1 374 ? 1.813 -13.665 5.952 1.00 91.44 374 ARG A N 1
ATOM 2982 C CA . ARG A 1 374 ? 2.222 -13.771 4.541 1.00 91.44 374 ARG A CA 1
ATOM 2983 C C . ARG A 1 374 ? 1.680 -12.629 3.688 1.00 91.44 374 ARG A C 1
ATOM 2985 O O . ARG A 1 374 ? 2.411 -12.082 2.867 1.00 91.44 374 ARG A O 1
ATOM 2992 N N . ALA A 1 375 ? 0.427 -12.233 3.891 1.00 93.69 375 ALA A N 1
ATOM 2993 C CA . ALA A 1 375 ? -0.195 -11.143 3.147 1.00 93.69 375 ALA A CA 1
ATOM 2994 C C . ALA A 1 375 ? 0.448 -9.775 3.461 1.00 93.69 375 ALA A C 1
ATOM 2996 O O . ALA A 1 375 ? 0.674 -8.963 2.559 1.00 93.69 375 ALA A O 1
ATOM 2997 N N . LEU A 1 376 ? 0.799 -9.522 4.725 1.00 93.94 376 LEU A N 1
ATOM 2998 C CA . LEU A 1 376 ? 1.525 -8.316 5.137 1.00 93.94 376 LEU A CA 1
ATOM 2999 C C . LEU A 1 376 ? 2.954 -8.291 4.603 1.00 93.94 376 LEU A C 1
ATOM 3001 O O . LEU A 1 376 ? 3.427 -7.249 4.143 1.00 93.94 376 LEU A O 1
ATOM 3005 N N . GLU A 1 377 ? 3.635 -9.430 4.656 1.00 94.69 377 GLU A N 1
ATOM 3006 C CA . GLU A 1 377 ? 4.976 -9.597 4.113 1.00 94.69 377 GLU A CA 1
ATOM 3007 C C . GLU A 1 377 ? 4.988 -9.411 2.590 1.00 94.69 377 GLU A C 1
ATOM 3009 O O . GLU A 1 377 ? 5.851 -8.710 2.064 1.00 94.69 377 GLU A O 1
ATOM 3014 N N . PHE A 1 378 ? 3.972 -9.925 1.894 1.00 96.44 378 PHE A N 1
ATOM 3015 C CA . PHE A 1 378 ? 3.739 -9.689 0.471 1.00 96.44 378 PHE A CA 1
ATOM 3016 C C . PHE A 1 378 ? 3.555 -8.208 0.150 1.00 96.44 378 PHE A C 1
ATOM 3018 O O . PHE A 1 378 ? 4.226 -7.695 -0.747 1.00 96.44 378 PHE A O 1
ATOM 3025 N N . CYS A 1 379 ? 2.704 -7.496 0.898 1.00 96.62 379 CYS A N 1
ATOM 3026 C CA . CYS A 1 379 ? 2.507 -6.058 0.696 1.00 96.62 379 CYS A CA 1
ATOM 3027 C C . CYS A 1 379 ? 3.815 -5.281 0.893 1.00 96.62 379 CYS A C 1
ATOM 3029 O O . CYS A 1 379 ? 4.129 -4.391 0.104 1.00 96.62 379 CYS A O 1
ATOM 3031 N N . LEU A 1 380 ? 4.603 -5.638 1.913 1.00 97.00 380 LEU A N 1
ATOM 3032 C CA . LEU A 1 380 ? 5.893 -5.003 2.169 1.00 97.00 380 LEU A CA 1
ATOM 3033 C C . LEU A 1 380 ? 6.912 -5.308 1.064 1.00 97.00 380 LEU A C 1
ATOM 3035 O O . LEU A 1 380 ? 7.600 -4.398 0.605 1.00 97.00 380 LEU A O 1
ATOM 3039 N N . ARG A 1 381 ? 6.993 -6.563 0.603 1.00 97.62 381 ARG A N 1
ATOM 3040 C CA . ARG A 1 381 ? 7.867 -6.962 -0.510 1.00 97.62 381 ARG A CA 1
ATOM 3041 C C . ARG A 1 381 ? 7.516 -6.206 -1.788 1.00 97.62 381 ARG A C 1
ATOM 3043 O O . ARG A 1 381 ? 8.410 -5.742 -2.494 1.00 97.62 381 ARG A O 1
ATOM 3050 N N . LEU A 1 382 ? 6.224 -6.053 -2.069 1.00 97.88 382 LEU A N 1
ATOM 3051 C CA . LEU A 1 382 ? 5.734 -5.314 -3.226 1.00 97.88 382 LEU A CA 1
ATOM 3052 C C . LEU A 1 382 ? 6.067 -3.821 -3.140 1.00 97.88 382 LEU A C 1
ATOM 3054 O O . LEU A 1 382 ? 6.572 -3.262 -4.113 1.00 97.88 382 LEU A O 1
ATOM 3058 N N . ASP A 1 383 ? 5.865 -3.196 -1.976 1.00 97.25 383 ASP A N 1
ATOM 3059 C CA . ASP A 1 383 ? 6.270 -1.806 -1.743 1.00 97.25 383 ASP A CA 1
ATOM 3060 C C . ASP A 1 383 ? 7.782 -1.634 -1.961 1.00 97.25 383 ASP A C 1
ATOM 3062 O O . ASP A 1 383 ? 8.193 -0.746 -2.701 1.00 97.25 383 ASP A O 1
ATOM 3066 N N . LEU A 1 384 ? 8.622 -2.519 -1.414 1.00 98.12 384 LEU A N 1
ATOM 3067 C CA . LEU A 1 384 ? 10.076 -2.463 -1.611 1.00 98.12 384 LEU A CA 1
ATOM 3068 C C . LEU A 1 384 ? 10.498 -2.686 -3.070 1.00 98.12 384 LEU A C 1
ATOM 3070 O O . LEU A 1 384 ? 11.381 -1.978 -3.549 1.00 98.12 384 LEU A O 1
ATOM 3074 N N . THR A 1 385 ? 9.832 -3.589 -3.794 1.00 98.44 385 THR A N 1
ATOM 3075 C CA . THR A 1 385 ? 10.063 -3.802 -5.235 1.00 98.44 385 THR A CA 1
ATOM 3076 C C . THR A 1 385 ? 9.751 -2.528 -6.026 1.00 98.44 385 THR A C 1
ATOM 3078 O O . THR A 1 385 ? 10.530 -2.107 -6.881 1.00 98.44 385 THR A O 1
ATOM 3081 N N . TYR A 1 386 ? 8.650 -1.848 -5.692 1.00 97.69 386 TYR A N 1
ATOM 3082 C CA . TYR A 1 386 ? 8.318 -0.543 -6.265 1.00 97.69 386 TYR A CA 1
ATOM 3083 C C . TYR A 1 386 ? 9.360 0.530 -5.905 1.00 97.69 386 TYR A C 1
ATOM 3085 O O . TYR A 1 386 ? 9.736 1.347 -6.745 1.00 97.69 386 TYR A O 1
ATOM 3093 N N . LYS A 1 387 ? 9.882 0.542 -4.677 1.00 96.94 387 LYS A N 1
ATOM 3094 C CA . LYS A 1 387 ? 10.921 1.510 -4.301 1.00 96.94 387 LYS A CA 1
ATOM 3095 C C . LYS A 1 387 ? 12.245 1.240 -5.020 1.00 96.94 387 LYS A C 1
ATOM 3097 O O . LYS A 1 387 ? 12.871 2.198 -5.466 1.00 96.94 387 LYS A O 1
ATOM 3102 N N . LEU A 1 388 ? 12.634 -0.024 -5.212 1.00 97.81 388 LEU A N 1
ATOM 3103 C CA . LEU A 1 388 ? 13.785 -0.400 -6.044 1.00 97.81 388 LEU A CA 1
ATOM 3104 C C . LEU A 1 388 ? 13.616 0.079 -7.486 1.00 97.81 388 LEU A C 1
ATOM 3106 O O . LEU A 1 388 ? 14.540 0.688 -8.023 1.00 97.81 388 LEU A O 1
ATOM 3110 N N . TYR A 1 389 ? 12.425 -0.091 -8.071 1.00 97.50 389 TYR A N 1
ATOM 3111 C CA . TYR A 1 389 ? 12.094 0.458 -9.389 1.00 97.50 389 TYR A CA 1
ATOM 3112 C C . TYR A 1 389 ? 12.421 1.959 -9.482 1.00 97.50 389 TYR A C 1
ATOM 3114 O O . TYR A 1 389 ? 13.158 2.382 -10.373 1.00 97.50 389 TYR A O 1
ATOM 3122 N N . ILE A 1 390 ? 11.942 2.760 -8.523 1.00 95.81 390 ILE A N 1
ATOM 3123 C CA . ILE A 1 390 ? 12.201 4.208 -8.480 1.00 95.81 390 ILE A CA 1
ATOM 3124 C C . ILE A 1 390 ? 13.696 4.518 -8.314 1.00 95.81 390 ILE A C 1
ATOM 3126 O O . ILE A 1 390 ? 14.227 5.385 -9.010 1.00 95.81 390 ILE A O 1
ATOM 3130 N N . ILE A 1 391 ? 14.394 3.825 -7.409 1.00 95.25 391 ILE A N 1
ATOM 3131 C CA . ILE A 1 391 ? 15.818 4.077 -7.133 1.00 95.25 391 ILE A CA 1
ATOM 3132 C C . ILE A 1 391 ? 16.673 3.765 -8.361 1.00 95.25 391 ILE A C 1
ATOM 3134 O O . ILE A 1 391 ? 17.521 4.575 -8.744 1.00 95.25 391 ILE A O 1
ATOM 3138 N N . TYR A 1 392 ? 16.431 2.630 -9.016 1.00 96.06 392 TYR A N 1
ATOM 3139 C CA . TYR A 1 392 ? 17.137 2.266 -10.239 1.00 96.06 392 TYR A CA 1
ATOM 3140 C C . TYR A 1 392 ? 16.830 3.220 -11.390 1.00 96.06 392 TYR A C 1
ATOM 3142 O O . TYR A 1 392 ? 17.740 3.593 -12.133 1.00 96.06 392 TYR A O 1
ATOM 3150 N N . PHE A 1 393 ? 15.596 3.718 -11.488 1.00 93.12 393 PHE A N 1
ATOM 3151 C CA . PHE A 1 393 ? 15.259 4.748 -12.466 1.00 93.12 393 PHE A CA 1
ATOM 3152 C C . PHE A 1 393 ? 15.994 6.075 -12.204 1.00 93.12 393 PHE A C 1
ATOM 3154 O O . PHE A 1 393 ? 16.446 6.744 -13.138 1.00 93.12 393 PHE A O 1
ATOM 3161 N N . LEU A 1 394 ? 16.174 6.459 -10.938 1.00 90.94 394 LEU A N 1
ATOM 3162 C CA . LEU A 1 394 ? 16.963 7.635 -10.560 1.00 90.94 394 LEU A CA 1
ATOM 3163 C C . LEU A 1 394 ? 18.455 7.466 -10.866 1.00 90.94 394 LEU A C 1
ATOM 3165 O O . LEU A 1 394 ? 19.096 8.388 -11.381 1.00 90.94 394 LEU A O 1
ATOM 3169 N N . LEU A 1 395 ? 19.013 6.286 -10.599 1.00 92.19 395 LEU A N 1
ATOM 3170 C CA . LEU A 1 395 ? 20.385 5.940 -10.977 1.00 92.19 395 LEU A CA 1
ATOM 3171 C C . LEU A 1 395 ? 20.567 5.980 -12.502 1.00 92.19 395 LEU A C 1
ATOM 3173 O O . LEU A 1 395 ? 21.525 6.577 -12.989 1.00 92.19 395 LEU A O 1
ATOM 3177 N N . TYR A 1 396 ? 19.609 5.438 -13.259 1.00 91.81 396 TYR A N 1
ATOM 3178 C CA . TYR A 1 396 ? 19.561 5.530 -14.720 1.00 91.81 396 TYR A CA 1
ATOM 3179 C C . TYR A 1 396 ? 19.550 6.984 -15.208 1.00 91.81 396 TYR A C 1
ATOM 3181 O O . TYR A 1 396 ? 20.364 7.369 -16.050 1.00 91.81 396 TYR A O 1
ATOM 3189 N N . SER A 1 397 ? 18.645 7.798 -14.663 1.00 87.75 397 SER A N 1
ATOM 3190 C CA . SER A 1 397 ? 18.433 9.184 -15.097 1.00 87.75 397 SER A CA 1
ATOM 3191 C C . SER A 1 397 ? 19.622 10.083 -14.772 1.00 87.75 397 SER A C 1
ATOM 3193 O O . SER A 1 397 ? 19.895 11.035 -15.497 1.00 87.75 397 SER A O 1
ATOM 3195 N N . SER A 1 398 ? 20.346 9.773 -13.695 1.00 85.12 398 SER A N 1
ATOM 3196 C CA . SER A 1 398 ? 21.528 10.526 -13.281 1.00 85.12 398 SER A CA 1
ATOM 3197 C C . SER A 1 398 ? 22.829 10.033 -13.919 1.00 85.12 398 SER A C 1
ATOM 3199 O O . SER A 1 398 ? 23.826 10.746 -13.836 1.00 85.12 398 SER A O 1
ATOM 3201 N N . SER A 1 399 ? 22.878 8.837 -14.522 1.00 86.12 399 SER A N 1
ATOM 3202 C CA . SER A 1 399 ? 24.112 8.259 -15.075 1.00 86.12 399 SER A CA 1
ATOM 3203 C C . SER A 1 399 ? 24.504 8.852 -16.433 1.00 86.12 399 SER A C 1
ATOM 3205 O O . SER A 1 399 ? 23.704 8.870 -17.369 1.00 86.12 399 SER A O 1
ATOM 3207 N N . ASP A 1 400 ? 25.774 9.256 -16.547 1.00 84.12 400 ASP A N 1
ATOM 3208 C CA . ASP A 1 400 ? 26.397 9.729 -17.791 1.00 84.12 400 ASP A CA 1
ATOM 3209 C C . ASP A 1 400 ? 27.128 8.594 -18.529 1.00 84.12 400 ASP A C 1
ATOM 3211 O O . ASP A 1 400 ? 27.270 8.630 -19.748 1.00 84.12 400 ASP A O 1
ATOM 3215 N N . ASP A 1 401 ? 27.570 7.568 -17.791 1.00 88.56 401 ASP A N 1
ATOM 3216 C CA . ASP A 1 401 ? 28.206 6.376 -18.352 1.00 88.56 401 ASP A C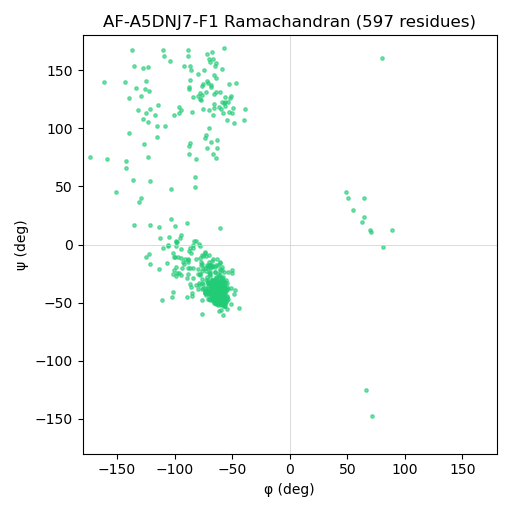A 1
ATOM 3217 C C . ASP A 1 401 ? 27.154 5.439 -18.952 1.00 88.56 401 ASP A C 1
ATOM 3219 O O . ASP A 1 401 ? 26.219 5.024 -18.257 1.00 88.56 401 ASP A O 1
ATOM 3223 N N . LEU A 1 402 ? 27.323 5.094 -20.231 1.00 84.56 402 LEU A N 1
ATOM 3224 C CA . LEU A 1 402 ? 26.354 4.322 -21.007 1.00 84.56 402 LEU A CA 1
ATOM 3225 C C . LEU A 1 402 ? 26.184 2.896 -20.466 1.00 84.56 402 LEU A C 1
ATOM 3227 O O . LEU A 1 402 ? 25.055 2.425 -20.352 1.00 84.56 402 LEU A O 1
ATOM 3231 N N . ALA A 1 403 ? 27.281 2.236 -20.080 1.00 86.00 403 ALA A N 1
ATOM 3232 C CA . ALA A 1 403 ? 27.244 0.862 -19.581 1.00 86.00 403 ALA A CA 1
ATOM 3233 C C . ALA A 1 403 ? 26.517 0.774 -18.229 1.00 86.00 403 ALA A C 1
ATOM 3235 O O . ALA A 1 403 ? 25.615 -0.046 -18.045 1.00 86.00 403 ALA A O 1
ATOM 3236 N N . SER A 1 404 ? 26.852 1.669 -17.296 1.00 89.12 404 SER A N 1
ATOM 3237 C CA . SER A 1 404 ? 26.163 1.773 -16.005 1.00 89.12 404 SER A CA 1
ATOM 3238 C C . SER A 1 404 ? 24.692 2.146 -16.185 1.00 89.12 404 SER A C 1
ATOM 3240 O O . SER A 1 404 ? 23.820 1.578 -15.528 1.00 89.12 404 SER A O 1
ATOM 3242 N N . LYS A 1 405 ? 24.398 3.061 -17.117 1.00 90.88 405 LYS A N 1
ATOM 3243 C CA . LYS A 1 405 ? 23.037 3.500 -17.431 1.00 90.88 405 LYS A CA 1
ATOM 3244 C C . LYS A 1 405 ? 22.170 2.340 -17.917 1.00 90.88 405 LYS A C 1
ATOM 3246 O O . LYS A 1 405 ? 21.059 2.167 -17.422 1.00 90.88 405 LYS A O 1
ATOM 3251 N N . GLU A 1 406 ? 22.680 1.520 -18.829 1.00 91.69 406 GLU A N 1
ATOM 3252 C CA . GLU A 1 406 ? 21.969 0.338 -19.320 1.00 91.69 406 GLU A CA 1
ATOM 3253 C C . GLU A 1 406 ? 21.694 -0.677 -18.198 1.00 91.69 406 GLU A C 1
ATOM 3255 O O . GLU A 1 406 ? 20.595 -1.229 -18.117 1.00 91.69 406 GLU A O 1
ATOM 3260 N N . ASN A 1 407 ? 22.658 -0.892 -17.296 1.00 94.12 407 ASN A N 1
ATOM 3261 C CA . ASN A 1 407 ? 22.494 -1.809 -16.166 1.00 94.12 407 ASN A CA 1
ATOM 3262 C C . ASN A 1 407 ? 21.424 -1.321 -15.180 1.00 94.12 407 ASN A C 1
ATOM 3264 O O . ASN A 1 407 ? 20.546 -2.096 -14.807 1.00 94.12 407 ASN A O 1
ATOM 3268 N N . TYR A 1 408 ? 21.437 -0.036 -14.810 1.00 95.56 408 TYR A N 1
ATOM 3269 C CA . TYR A 1 408 ? 20.411 0.529 -13.927 1.00 95.56 408 TYR A CA 1
ATOM 3270 C C . TYR A 1 408 ? 19.025 0.511 -14.564 1.00 95.56 408 TYR A C 1
ATOM 3272 O O . TYR A 1 408 ? 18.048 0.189 -13.895 1.00 95.56 408 TYR A O 1
ATOM 3280 N N . PHE A 1 409 ? 18.927 0.805 -15.863 1.00 95.50 409 PHE A N 1
ATOM 3281 C CA . PHE A 1 409 ? 17.649 0.698 -16.558 1.00 95.50 409 PHE A CA 1
ATOM 3282 C C . PHE A 1 409 ? 17.153 -0.748 -16.596 1.00 95.50 409 PHE A C 1
ATOM 3284 O O . PHE A 1 409 ? 15.984 -0.984 -16.326 1.00 95.50 409 PHE A O 1
ATOM 3291 N N . SER A 1 410 ? 18.035 -1.720 -16.848 1.00 96.62 410 SER A N 1
ATOM 3292 C CA . SER A 1 410 ? 17.677 -3.146 -16.842 1.00 96.62 410 SER A CA 1
ATOM 3293 C C . SER A 1 410 ? 17.152 -3.601 -15.474 1.00 96.62 410 SER A C 1
ATOM 3295 O O . SER A 1 410 ? 16.139 -4.290 -15.424 1.00 96.62 410 SER A O 1
ATOM 3297 N N . ALA A 1 411 ? 17.768 -3.156 -14.373 1.00 97.25 411 ALA A N 1
ATOM 3298 C CA . ALA A 1 411 ? 17.305 -3.452 -13.012 1.00 97.25 411 ALA A CA 1
ATOM 3299 C C . ALA A 1 411 ? 15.960 -2.771 -12.671 1.00 97.25 411 ALA A C 1
ATOM 3301 O O . ALA A 1 411 ? 15.097 -3.358 -12.009 1.00 97.25 411 ALA A O 1
ATOM 3302 N N . ALA A 1 412 ? 15.735 -1.545 -13.164 1.00 97.19 412 ALA A N 1
ATOM 3303 C CA . ALA A 1 412 ? 14.427 -0.897 -13.068 1.00 97.19 412 ALA A CA 1
ATOM 3304 C C . ALA A 1 412 ? 13.372 -1.692 -13.855 1.00 97.19 412 ALA A C 1
ATOM 3306 O O . ALA A 1 412 ? 12.318 -2.025 -13.321 1.00 97.19 412 ALA A O 1
ATOM 3307 N N . VAL A 1 413 ? 13.670 -2.062 -15.102 1.00 97.38 413 VAL A N 1
ATOM 3308 C CA . VAL A 1 413 ? 12.791 -2.868 -15.962 1.00 97.38 413 VAL A CA 1
ATOM 3309 C C . VAL A 1 413 ? 12.448 -4.202 -15.295 1.00 97.38 413 VAL A C 1
ATOM 3311 O O . VAL A 1 413 ? 11.277 -4.563 -15.255 1.00 97.38 413 VAL A O 1
ATOM 3314 N N . GLU A 1 414 ? 13.427 -4.894 -14.707 1.00 98.06 414 GLU A N 1
ATOM 3315 C CA . GLU A 1 414 ? 13.217 -6.126 -13.940 1.00 98.06 414 GLU A CA 1
ATOM 3316 C C . GLU A 1 414 ? 12.185 -5.930 -12.822 1.00 98.06 414 GLU A C 1
ATOM 3318 O O . GLU A 1 414 ? 11.159 -6.611 -12.792 1.00 98.06 414 GLU A O 1
ATOM 3323 N N . SER A 1 415 ? 12.411 -4.943 -11.948 1.00 98.31 415 SER A N 1
ATOM 3324 C CA . SER A 1 415 ? 11.505 -4.625 -10.835 1.00 98.31 415 SER A CA 1
ATOM 3325 C C . SER A 1 415 ? 10.097 -4.285 -11.331 1.00 98.31 415 SER A C 1
ATOM 3327 O O . SER A 1 415 ? 9.097 -4.720 -10.757 1.00 98.31 415 SER A O 1
ATOM 3329 N N . GLY A 1 416 ? 10.002 -3.532 -12.429 1.00 98.12 416 GLY A N 1
ATOM 3330 C CA . GLY A 1 416 ? 8.721 -3.146 -13.001 1.00 98.12 416 GLY A CA 1
ATOM 3331 C C . GLY A 1 416 ? 7.966 -4.303 -13.658 1.00 98.12 416 GLY A C 1
ATOM 3332 O O . GLY A 1 416 ? 6.749 -4.400 -13.502 1.00 98.12 416 GLY A O 1
ATOM 3333 N N . LEU A 1 417 ? 8.668 -5.221 -14.326 1.00 98.19 417 LEU A N 1
ATOM 3334 C CA . LEU A 1 417 ? 8.080 -6.429 -14.909 1.00 98.19 417 LEU A CA 1
ATOM 3335 C C . LEU A 1 417 ? 7.613 -7.422 -13.838 1.00 98.19 417 LEU A C 1
ATOM 3337 O O . LEU A 1 417 ? 6.580 -8.063 -14.027 1.00 98.19 417 LEU A O 1
ATOM 3341 N N . ILE A 1 418 ? 8.309 -7.514 -12.698 1.00 98.19 418 ILE A N 1
ATOM 3342 C CA . ILE A 1 418 ? 7.844 -8.290 -11.535 1.00 98.19 418 ILE A CA 1
ATOM 3343 C C . ILE A 1 418 ? 6.487 -7.755 -11.055 1.00 98.19 418 ILE A C 1
ATOM 3345 O O . ILE A 1 418 ? 5.535 -8.528 -10.928 1.00 98.19 418 ILE A O 1
ATOM 3349 N N . ILE A 1 419 ? 6.374 -6.436 -10.849 1.00 98.44 419 ILE A N 1
ATOM 3350 C CA . ILE A 1 419 ? 5.125 -5.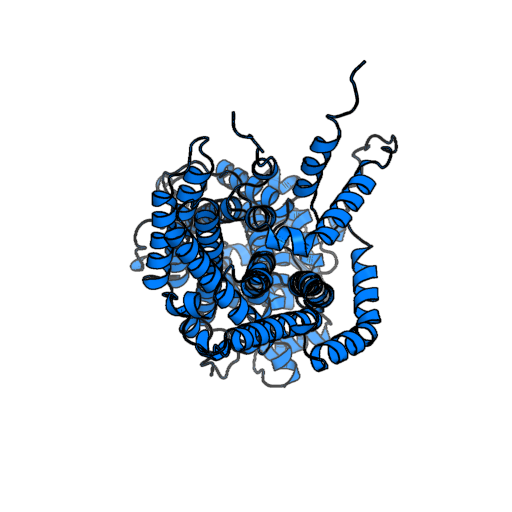776 -10.426 1.00 98.44 419 ILE A CA 1
ATOM 3351 C C . ILE A 1 419 ? 4.013 -5.998 -11.457 1.00 98.44 419 ILE A C 1
ATOM 3353 O O . ILE A 1 419 ? 2.892 -6.350 -11.091 1.00 98.44 419 ILE A O 1
ATOM 3357 N N . LEU A 1 420 ? 4.322 -5.832 -12.747 1.00 97.94 420 LEU A N 1
ATOM 3358 C CA . LEU A 1 420 ? 3.373 -6.035 -13.840 1.00 97.94 420 LEU A CA 1
ATOM 3359 C C . LEU A 1 420 ? 2.838 -7.472 -13.872 1.00 97.94 420 LEU A C 1
ATOM 3361 O O . LEU A 1 420 ? 1.628 -7.672 -13.961 1.00 97.94 420 LEU A O 1
ATOM 3365 N N . ARG A 1 421 ? 3.725 -8.469 -13.763 1.00 96.88 421 ARG A N 1
ATOM 3366 C CA . ARG A 1 421 ? 3.338 -9.883 -13.744 1.00 96.88 421 ARG A CA 1
ATOM 3367 C C . ARG A 1 421 ? 2.424 -10.194 -12.564 1.00 96.88 421 ARG A C 1
ATOM 3369 O O . ARG A 1 421 ? 1.427 -10.880 -12.752 1.00 96.88 421 ARG A O 1
ATOM 3376 N N . ILE A 1 422 ? 2.747 -9.686 -11.373 1.00 96.75 422 ILE A N 1
ATOM 3377 C CA . ILE A 1 422 ? 1.907 -9.846 -10.177 1.00 96.75 422 ILE A CA 1
ATOM 3378 C C . ILE A 1 422 ? 0.530 -9.218 -10.402 1.00 96.75 422 ILE A C 1
ATOM 3380 O O . ILE A 1 422 ? -0.479 -9.848 -10.102 1.00 96.75 422 ILE A O 1
ATOM 3384 N N . GLY A 1 423 ? 0.481 -8.008 -10.967 1.00 96.88 423 GLY A N 1
ATOM 3385 C CA . GLY A 1 423 ? -0.768 -7.321 -11.292 1.00 96.88 423 GLY A CA 1
ATOM 3386 C C . GLY A 1 423 ? -1.663 -8.117 -12.240 1.00 96.88 423 GLY A C 1
ATOM 3387 O O . GLY A 1 423 ? -2.850 -8.275 -11.967 1.00 96.88 423 GLY A O 1
ATOM 3388 N N . ILE A 1 424 ? -1.092 -8.654 -13.321 1.00 96.06 424 ILE A N 1
ATOM 3389 C CA . ILE A 1 424 ? -1.824 -9.472 -14.300 1.00 96.06 424 ILE A CA 1
ATOM 3390 C C . ILE A 1 424 ? -2.280 -10.793 -13.673 1.00 96.06 424 ILE A C 1
ATOM 3392 O O . ILE A 1 424 ? -3.457 -11.123 -13.752 1.00 96.06 424 ILE A O 1
ATOM 3396 N N . ALA A 1 425 ? -1.396 -11.499 -12.960 1.00 94.25 425 ALA A N 1
ATOM 3397 C CA . ALA A 1 425 ? -1.754 -12.744 -12.278 1.00 94.25 425 ALA A CA 1
ATOM 3398 C C . ALA A 1 425 ? -2.878 -12.542 -11.245 1.00 94.25 425 ALA A C 1
ATOM 3400 O O . ALA A 1 425 ? -3.760 -13.391 -11.104 1.00 94.25 425 ALA A O 1
ATOM 3401 N N . PHE A 1 426 ? -2.872 -11.407 -10.538 1.00 94.75 426 PHE A N 1
ATOM 3402 C CA . PHE A 1 426 ? -3.954 -11.055 -9.624 1.00 94.75 426 PHE A CA 1
ATOM 3403 C C . PHE A 1 426 ? -5.258 -10.780 -10.368 1.00 94.75 426 PHE A C 1
ATOM 3405 O O . PHE A 1 426 ? -6.306 -11.184 -9.887 1.00 94.75 426 PHE A O 1
ATOM 3412 N N . CYS A 1 427 ? -5.217 -10.138 -11.537 1.00 93.94 427 CYS A N 1
ATOM 3413 C CA . CYS A 1 427 ? -6.415 -9.928 -12.348 1.00 93.94 427 CYS A CA 1
ATOM 3414 C C . CYS A 1 427 ? -7.033 -11.245 -12.838 1.00 93.94 427 CYS A C 1
ATOM 3416 O O . CYS A 1 427 ? -8.254 -11.380 -12.828 1.00 93.94 427 CYS A O 1
ATOM 3418 N N . ASP A 1 428 ? -6.197 -12.200 -13.251 1.00 90.12 428 ASP A N 1
ATOM 3419 C CA . ASP A 1 428 ? -6.647 -13.484 -13.797 1.00 90.12 428 ASP A CA 1
ATOM 3420 C C . ASP A 1 428 ? -7.264 -14.372 -12.707 1.00 90.12 428 ASP A C 1
ATOM 3422 O O . ASP A 1 428 ? -8.297 -15.012 -12.914 1.00 90.12 428 ASP A O 1
ATOM 3426 N N . THR A 1 429 ? -6.643 -14.406 -11.523 1.00 87.12 429 THR A N 1
ATOM 3427 C CA . THR A 1 429 ? -7.076 -15.265 -10.411 1.00 87.12 429 THR A CA 1
ATOM 3428 C C . THR A 1 429 ? -6.930 -14.586 -9.037 1.00 87.12 429 THR A C 1
ATOM 3430 O O . THR A 1 429 ? -6.081 -15.000 -8.241 1.00 87.12 429 THR A O 1
ATOM 3433 N N . PRO A 1 430 ? -7.770 -13.584 -8.696 1.00 86.19 430 PRO A N 1
ATOM 3434 C CA . PRO A 1 430 ? -7.623 -12.806 -7.456 1.00 86.19 430 PRO A CA 1
ATOM 3435 C C . PRO A 1 430 ? -7.659 -13.666 -6.179 1.00 86.19 430 PRO A C 1
ATOM 3437 O O . PRO A 1 430 ? -6.828 -13.530 -5.276 1.00 86.19 430 PRO A O 1
ATOM 3440 N N . HIS A 1 431 ? -8.592 -14.619 -6.130 1.00 81.31 431 HIS A N 1
ATOM 3441 C CA . HIS A 1 431 ? -8.837 -15.477 -4.971 1.00 81.31 431 HIS A CA 1
ATOM 3442 C C . HIS A 1 431 ? -7.707 -16.480 -4.680 1.00 81.31 431 HIS A C 1
ATOM 3444 O O . HIS A 1 431 ? -7.641 -16.993 -3.563 1.00 81.31 431 HIS A O 1
ATOM 3450 N N . LEU A 1 432 ? -6.818 -16.766 -5.643 1.00 81.00 432 LEU A N 1
ATOM 3451 C CA . LEU A 1 432 ? -5.721 -17.728 -5.467 1.00 81.00 432 LEU A CA 1
ATOM 3452 C C . LEU A 1 432 ? -4.533 -17.169 -4.674 1.00 81.00 432 LEU A C 1
ATOM 3454 O O . LEU A 1 432 ? -3.681 -17.948 -4.272 1.00 81.00 432 LEU A O 1
ATOM 3458 N N . PHE A 1 433 ? -4.467 -15.858 -4.423 1.00 85.88 433 PHE A N 1
ATOM 3459 C CA . PHE A 1 433 ? -3.341 -15.257 -3.698 1.00 85.88 433 PHE A CA 1
ATOM 3460 C C . PHE A 1 433 ? -3.419 -15.511 -2.186 1.00 85.88 433 PHE A C 1
ATOM 3462 O O . PHE A 1 433 ? -2.529 -16.106 -1.588 1.00 85.88 433 PHE A O 1
ATOM 3469 N N . PHE A 1 434 ? -4.499 -15.047 -1.552 1.00 85.69 434 PHE A N 1
ATOM 3470 C CA . PHE A 1 434 ? -4.688 -15.114 -0.094 1.00 85.69 434 PHE A CA 1
ATOM 3471 C C . PHE A 1 434 ? -6.101 -15.579 0.293 1.00 85.69 434 PHE A C 1
ATOM 3473 O O . PHE A 1 434 ? -6.547 -15.376 1.423 1.00 85.69 434 PHE A O 1
ATOM 3480 N N . GLY A 1 435 ? -6.827 -16.182 -0.654 1.00 83.38 435 GLY A N 1
ATOM 3481 C CA . GLY A 1 435 ? -8.237 -16.522 -0.511 1.00 83.38 435 GLY A CA 1
ATOM 3482 C C . GLY A 1 435 ? -9.173 -15.330 -0.740 1.00 83.38 435 GLY A C 1
ATOM 3483 O O . GLY A 1 435 ? -8.797 -14.164 -0.604 1.00 83.38 435 GLY A O 1
ATOM 3484 N N . ALA A 1 436 ? -10.441 -15.635 -1.026 1.00 82.56 436 ALA A N 1
ATOM 3485 C CA . ALA A 1 436 ? -11.483 -14.638 -1.308 1.00 82.56 436 ALA A CA 1
ATOM 3486 C C . ALA A 1 436 ? -11.720 -13.632 -0.160 1.00 82.56 436 ALA A C 1
ATOM 3488 O O . ALA A 1 436 ? -12.248 -12.546 -0.378 1.00 82.56 436 ALA A O 1
ATOM 3489 N N . GLN A 1 437 ? -11.339 -13.982 1.073 1.00 85.25 437 GLN A N 1
ATOM 3490 C CA . GLN A 1 437 ? -11.535 -13.131 2.249 1.00 85.25 437 GLN A CA 1
ATOM 3491 C C . GLN A 1 437 ? -10.495 -11.999 2.350 1.00 85.25 437 GLN A C 1
ATOM 3493 O O . GLN A 1 437 ? -10.826 -10.915 2.815 1.00 85.25 437 GLN A O 1
ATOM 3498 N N . LEU A 1 438 ? -9.248 -12.203 1.908 1.00 90.00 438 LEU A N 1
ATOM 3499 C CA . LEU A 1 438 ? -8.212 -11.153 1.939 1.00 90.00 438 LEU A CA 1
ATOM 3500 C C . LEU A 1 438 ? -8.002 -10.465 0.588 1.00 90.00 438 LEU A C 1
ATOM 3502 O O . LEU A 1 438 ? -7.364 -9.416 0.531 1.00 90.00 438 LEU A O 1
ATOM 3506 N N . GLU A 1 439 ? -8.574 -11.008 -0.484 1.00 90.62 439 GLU A N 1
ATOM 3507 C CA . GLU A 1 439 ? -8.507 -10.467 -1.843 1.00 90.62 439 GLU A CA 1
ATOM 3508 C C . GLU A 1 439 ? -8.731 -8.945 -1.892 1.00 90.62 439 GLU A C 1
ATOM 3510 O O . GLU A 1 439 ? -7.868 -8.200 -2.357 1.00 90.62 439 GLU A O 1
ATOM 3515 N N . LYS A 1 440 ? -9.850 -8.461 -1.332 1.00 91.50 440 LYS A N 1
ATOM 3516 C CA . LYS A 1 440 ? -10.207 -7.030 -1.350 1.00 91.50 440 LYS A CA 1
ATOM 3517 C C . LYS A 1 440 ? -9.250 -6.146 -0.555 1.00 91.50 440 LYS A C 1
ATOM 3519 O O . LYS A 1 440 ? -9.084 -4.984 -0.905 1.00 91.50 440 LYS A O 1
ATOM 3524 N N . VAL A 1 441 ? -8.645 -6.688 0.500 1.00 92.38 441 VAL A N 1
ATOM 3525 C CA . VAL A 1 441 ? -7.692 -5.978 1.364 1.00 92.38 441 VAL A CA 1
ATOM 3526 C C . VAL A 1 441 ? -6.366 -5.787 0.625 1.00 92.38 441 VAL A C 1
ATOM 3528 O O . VAL A 1 441 ? -5.777 -4.710 0.653 1.00 92.38 441 VAL A O 1
ATOM 3531 N N . ILE A 1 442 ? -5.893 -6.820 -0.073 1.00 93.62 442 ILE A N 1
ATOM 3532 C CA . ILE A 1 442 ? -4.575 -6.813 -0.723 1.00 93.62 442 ILE A CA 1
ATOM 3533 C C . ILE A 1 442 ? -4.605 -6.142 -2.101 1.00 93.62 442 ILE A C 1
ATOM 3535 O O . ILE A 1 442 ? -3.608 -5.527 -2.493 1.00 93.62 442 ILE A O 1
ATOM 3539 N N . ALA A 1 443 ? -5.748 -6.180 -2.798 1.00 94.31 443 ALA A N 1
ATOM 3540 C CA . ALA A 1 443 ? -5.929 -5.595 -4.127 1.00 94.31 443 ALA A CA 1
ATOM 3541 C C . ALA A 1 443 ? -5.414 -4.149 -4.224 1.00 94.31 443 ALA A C 1
ATOM 3543 O O . ALA A 1 443 ? -4.719 -3.803 -5.180 1.00 94.31 443 ALA A O 1
ATOM 3544 N N . GLN A 1 444 ? -5.684 -3.320 -3.210 1.00 93.25 444 GLN A N 1
ATOM 3545 C CA . GLN A 1 444 ? -5.253 -1.921 -3.191 1.00 93.25 444 GLN A CA 1
ATOM 3546 C C . GLN A 1 444 ? -3.728 -1.775 -3.301 1.00 93.25 444 GLN A C 1
ATOM 3548 O O . GLN A 1 444 ? -3.243 -0.962 -4.084 1.00 93.25 444 GLN A O 1
ATOM 3553 N N . ASN A 1 445 ? -2.954 -2.582 -2.568 1.00 94.81 445 ASN A N 1
ATOM 3554 C CA . ASN A 1 445 ? -1.490 -2.518 -2.610 1.00 94.81 445 ASN A CA 1
ATOM 3555 C C . ASN A 1 445 ? -0.944 -2.996 -3.962 1.00 94.81 445 ASN A C 1
ATOM 3557 O O . ASN A 1 445 ? -0.022 -2.381 -4.502 1.00 94.81 445 ASN A O 1
ATOM 3561 N N . ILE A 1 446 ? -1.551 -4.044 -4.534 1.00 96.69 446 ILE A N 1
ATOM 3562 C CA . ILE A 1 446 ? -1.194 -4.568 -5.859 1.00 96.69 446 ILE A CA 1
ATOM 3563 C C . ILE A 1 446 ? -1.408 -3.504 -6.929 1.00 96.69 446 ILE A C 1
ATOM 3565 O O . ILE A 1 446 ? -0.465 -3.107 -7.618 1.00 96.69 446 ILE A O 1
ATOM 3569 N N . PHE A 1 447 ? -2.630 -2.987 -7.039 1.00 95.69 447 PHE A N 1
ATOM 3570 C CA . PHE A 1 447 ? -2.960 -2.029 -8.085 1.00 95.69 447 PHE A CA 1
ATOM 3571 C C . PHE A 1 447 ? -2.300 -0.671 -7.876 1.00 95.69 447 PHE A C 1
ATOM 3573 O O . PHE A 1 447 ? -2.047 0.020 -8.859 1.00 95.69 447 PHE A O 1
ATOM 3580 N N . LEU A 1 448 ? -1.950 -0.291 -6.644 1.00 93.81 448 LEU A N 1
ATOM 3581 C CA . LEU A 1 448 ? -1.185 0.931 -6.397 1.00 93.81 448 LEU A CA 1
ATOM 3582 C C . LEU A 1 448 ? 0.244 0.821 -6.927 1.00 93.81 448 LEU A C 1
ATOM 3584 O O . LEU A 1 448 ? 0.728 1.766 -7.553 1.00 93.81 448 LEU A O 1
ATOM 3588 N N . ALA A 1 449 ? 0.904 -0.321 -6.710 1.00 96.12 449 ALA A N 1
ATOM 3589 C CA . ALA A 1 449 ? 2.227 -0.582 -7.267 1.00 96.12 449 ALA A CA 1
ATOM 3590 C C . ALA A 1 449 ? 2.173 -0.624 -8.801 1.00 96.12 449 ALA A C 1
ATOM 3592 O O . ALA A 1 449 ? 2.943 0.076 -9.458 1.00 96.12 449 ALA A O 1
ATOM 3593 N N . VAL A 1 450 ? 1.204 -1.352 -9.374 1.00 96.81 450 VAL A N 1
ATOM 3594 C CA . VAL A 1 450 ? 0.992 -1.408 -10.830 1.00 96.81 450 VAL A CA 1
ATOM 3595 C C . VAL A 1 450 ? 0.759 -0.010 -11.388 1.00 96.81 450 VAL A C 1
ATOM 3597 O O . VAL A 1 450 ? 1.481 0.407 -12.285 1.00 96.81 450 VAL A O 1
ATOM 3600 N N . TYR A 1 451 ? -0.185 0.749 -10.828 1.00 93.50 451 TYR A N 1
ATOM 3601 C CA . TYR A 1 451 ? -0.516 2.099 -11.278 1.00 93.50 451 TYR A CA 1
ATOM 3602 C C . TYR A 1 451 ? 0.706 3.026 -11.306 1.00 93.50 451 TYR A C 1
ATOM 3604 O O . TYR A 1 451 ? 0.941 3.711 -12.300 1.00 93.50 451 TYR A O 1
ATOM 3612 N N . ARG A 1 452 ? 1.508 3.041 -10.235 1.00 91.81 452 ARG A N 1
ATOM 3613 C CA . ARG A 1 452 ? 2.677 3.931 -10.137 1.00 91.81 452 ARG A CA 1
ATOM 3614 C C . ARG A 1 452 ? 3.815 3.527 -11.074 1.00 91.81 452 ARG A C 1
ATOM 3616 O O . ARG A 1 452 ? 4.539 4.396 -11.555 1.00 91.81 452 ARG A O 1
ATOM 3623 N N . THR A 1 453 ? 3.975 2.233 -11.334 1.00 94.50 453 THR A N 1
ATOM 3624 C CA . THR A 1 453 ? 5.053 1.703 -12.174 1.00 94.50 453 THR A CA 1
ATOM 3625 C C . THR A 1 453 ? 4.696 1.732 -13.658 1.00 94.50 453 THR A C 1
ATOM 3627 O O . THR A 1 453 ? 5.510 2.154 -14.478 1.00 94.50 453 THR A O 1
ATOM 3630 N N . VAL A 1 454 ? 3.480 1.325 -14.027 1.00 91.75 454 VAL A N 1
ATOM 3631 C CA . VAL A 1 454 ? 3.108 1.033 -15.419 1.00 91.75 454 VAL A CA 1
ATOM 3632 C C . VAL A 1 454 ? 3.181 2.263 -16.331 1.00 91.75 454 VAL A C 1
ATOM 3634 O O . VAL A 1 454 ? 3.571 2.158 -17.492 1.00 91.75 454 VAL A O 1
ATOM 3637 N N . VAL A 1 455 ? 2.892 3.450 -15.789 1.00 83.31 455 VAL A N 1
ATOM 3638 C CA . VAL A 1 455 ? 2.909 4.716 -16.538 1.00 83.31 455 VAL A CA 1
ATOM 3639 C C . VAL A 1 455 ? 4.302 5.031 -17.093 1.00 83.31 455 VAL A C 1
ATOM 3641 O O . VAL A 1 455 ? 4.411 5.569 -18.187 1.00 83.31 455 VAL A O 1
ATOM 3644 N N . SER A 1 456 ? 5.369 4.676 -16.371 1.00 89.19 456 SER A N 1
ATOM 3645 C CA . SER A 1 456 ? 6.750 4.872 -16.842 1.00 89.19 456 SER A CA 1
ATOM 3646 C C . SER A 1 456 ? 7.371 3.604 -17.430 1.00 89.19 456 SER A C 1
ATOM 3648 O O . SER A 1 456 ? 8.200 3.689 -18.335 1.00 89.19 456 SER A O 1
ATOM 3650 N N . LEU A 1 457 ? 6.932 2.420 -16.993 1.00 94.19 457 LEU A N 1
ATOM 3651 C CA . LEU A 1 457 ? 7.387 1.136 -17.530 1.00 94.19 457 LEU A CA 1
ATOM 3652 C C . LEU A 1 457 ? 7.032 0.967 -19.013 1.00 94.19 457 LEU A C 1
ATOM 3654 O O . LEU A 1 457 ? 7.803 0.408 -19.786 1.00 94.19 457 LEU A O 1
ATOM 3658 N N . THR A 1 458 ? 5.882 1.486 -19.431 1.00 94.31 458 THR A N 1
ATOM 3659 C CA . THR A 1 458 ? 5.412 1.424 -20.825 1.00 94.31 458 THR A CA 1
ATOM 3660 C C . THR A 1 458 ? 6.325 2.152 -21.810 1.00 94.31 458 THR A C 1
ATOM 3662 O O . THR A 1 458 ? 6.328 1.817 -22.994 1.00 94.31 458 THR A O 1
ATOM 3665 N N . SER A 1 459 ? 7.201 3.044 -21.331 1.00 94.31 459 SER A N 1
ATOM 3666 C CA . SER A 1 459 ? 8.267 3.645 -22.141 1.00 94.31 459 SER A CA 1
ATOM 3667 C C . SER A 1 459 ? 9.234 2.630 -22.759 1.00 94.31 459 SER A C 1
ATOM 3669 O O . SER A 1 459 ? 9.907 2.955 -23.735 1.00 94.31 459 SER A O 1
ATOM 3671 N N . ILE A 1 460 ? 9.296 1.398 -22.239 1.00 95.06 460 ILE A N 1
ATOM 3672 C CA . ILE A 1 460 ? 10.096 0.313 -22.816 1.00 95.06 460 ILE A CA 1
ATOM 3673 C C . ILE A 1 460 ? 9.697 0.041 -24.271 1.00 95.06 460 ILE A C 1
ATOM 3675 O O . ILE A 1 460 ? 10.576 -0.192 -25.092 1.00 95.06 460 ILE A O 1
ATOM 3679 N N . VAL A 1 461 ? 8.406 0.111 -24.612 1.00 94.50 461 VAL A N 1
ATOM 3680 C CA . VAL A 1 461 ? 7.907 -0.195 -25.965 1.00 94.50 461 VAL A CA 1
ATOM 3681 C C . VAL A 1 461 ? 8.563 0.692 -27.027 1.00 94.50 461 VAL A C 1
ATOM 3683 O O . VAL A 1 461 ? 9.270 0.152 -27.878 1.00 94.50 461 VAL A O 1
ATOM 3686 N N . PRO A 1 462 ? 8.425 2.034 -26.987 1.00 93.56 462 PRO A N 1
ATOM 3687 C CA . PRO A 1 462 ? 9.074 2.882 -27.982 1.00 93.56 462 PRO A CA 1
ATOM 3688 C C . PRO A 1 462 ? 10.605 2.808 -27.901 1.00 93.56 462 PRO A C 1
ATOM 3690 O O . PRO A 1 462 ? 11.272 2.945 -28.918 1.00 93.56 462 PRO A O 1
ATOM 3693 N N . ARG A 1 463 ? 11.189 2.521 -26.728 1.00 94.75 463 ARG A N 1
ATOM 3694 C CA . ARG A 1 463 ? 12.645 2.341 -26.596 1.00 94.75 463 ARG A CA 1
ATOM 3695 C C . ARG A 1 463 ? 13.166 1.107 -27.331 1.00 94.75 463 ARG A C 1
ATOM 3697 O O . ARG A 1 463 ? 14.266 1.193 -27.877 1.00 94.75 463 ARG A O 1
ATOM 3704 N N . ILE A 1 464 ? 12.411 0.003 -27.326 1.00 94.12 464 ILE A N 1
ATOM 3705 C CA . ILE A 1 464 ? 12.717 -1.209 -28.102 1.00 94.12 464 ILE A CA 1
ATOM 3706 C C . ILE A 1 464 ? 12.581 -0.908 -29.594 1.00 94.12 464 ILE A C 1
ATOM 3708 O O . ILE A 1 464 ? 13.485 -1.219 -30.361 1.00 94.12 464 ILE A O 1
ATOM 3712 N N . ILE A 1 465 ? 11.486 -0.256 -30.000 1.00 92.12 465 ILE A N 1
ATOM 3713 C CA . ILE A 1 465 ? 11.230 0.065 -31.412 1.00 92.12 465 ILE A CA 1
ATOM 3714 C C . ILE A 1 465 ? 12.326 0.975 -31.985 1.00 92.12 465 ILE A C 1
ATOM 3716 O O . ILE A 1 465 ? 12.832 0.720 -33.076 1.00 92.12 465 ILE A O 1
ATOM 3720 N N . ASP A 1 466 ? 12.747 1.986 -31.224 1.00 92.62 466 ASP A N 1
ATOM 3721 C CA . ASP A 1 466 ? 13.806 2.918 -31.622 1.00 92.62 466 ASP A CA 1
ATOM 3722 C C . ASP A 1 466 ? 15.225 2.320 -31.435 1.00 92.62 466 ASP A C 1
ATOM 3724 O O . ASP A 1 466 ? 16.226 2.996 -31.686 1.00 92.62 466 ASP A O 1
ATOM 3728 N N . GLY A 1 467 ? 15.345 1.071 -30.961 1.00 91.31 467 GLY A N 1
ATOM 3729 C CA . GLY A 1 467 ? 16.617 0.359 -30.763 1.00 91.31 467 GLY A CA 1
ATOM 3730 C C . GLY A 1 467 ? 17.487 0.886 -29.614 1.00 91.31 467 GLY A C 1
ATOM 3731 O O . GLY A 1 467 ? 18.653 0.515 -29.486 1.00 91.31 467 GLY A O 1
ATOM 3732 N N . THR A 1 468 ? 16.948 1.763 -28.764 1.00 91.94 468 THR A N 1
ATOM 3733 C CA . THR A 1 468 ? 17.678 2.362 -27.627 1.00 91.94 468 THR A CA 1
ATOM 3734 C C . THR A 1 468 ? 17.745 1.458 -26.398 1.00 91.94 468 THR A C 1
ATOM 3736 O O . THR A 1 468 ? 18.496 1.736 -25.461 1.00 91.94 468 THR A O 1
ATOM 3739 N N . PHE A 1 469 ? 16.953 0.390 -26.385 1.00 94.00 469 PHE A N 1
ATOM 3740 C CA . PHE A 1 469 ? 16.921 -0.619 -25.339 1.00 94.00 469 PHE A CA 1
ATOM 3741 C C . PHE A 1 469 ? 16.690 -1.991 -25.961 1.00 94.00 469 PHE A C 1
ATOM 3743 O O . PHE A 1 469 ? 15.855 -2.110 -26.851 1.00 94.00 469 PHE A O 1
ATOM 3750 N N . SER A 1 470 ? 17.382 -3.015 -25.452 1.00 94.56 470 SER A N 1
ATOM 3751 C CA . SER A 1 470 ? 17.141 -4.399 -25.854 1.00 94.56 470 SER A CA 1
ATOM 3752 C C . SER A 1 470 ? 16.607 -5.229 -24.695 1.00 94.56 470 SER A C 1
ATOM 3754 O O . SER A 1 470 ? 17.287 -5.407 -23.678 1.00 94.56 470 SER A O 1
ATOM 3756 N N . LEU A 1 471 ? 15.403 -5.780 -24.867 1.00 94.06 471 LEU A N 1
ATOM 3757 C CA . LEU A 1 471 ? 14.769 -6.634 -23.860 1.00 94.06 471 LEU A CA 1
ATOM 3758 C C . LEU A 1 471 ? 15.559 -7.936 -23.680 1.00 94.06 471 LEU A C 1
ATOM 3760 O O . LEU A 1 471 ? 15.793 -8.370 -22.552 1.00 94.06 471 LEU A O 1
ATOM 3764 N N . ASN A 1 472 ? 16.052 -8.506 -24.782 1.00 94.00 472 ASN A N 1
ATOM 3765 C CA . ASN A 1 472 ? 16.851 -9.732 -24.785 1.00 94.00 472 ASN A CA 1
ATOM 3766 C C . ASN A 1 472 ? 18.142 -9.575 -23.970 1.00 94.00 472 ASN A C 1
ATOM 3768 O O . ASN A 1 472 ? 18.555 -10.498 -23.264 1.00 94.00 472 ASN A O 1
ATOM 3772 N N . ASN A 1 473 ? 18.782 -8.406 -24.045 1.00 93.56 473 ASN A N 1
ATOM 3773 C CA . ASN A 1 473 ? 19.983 -8.118 -23.263 1.00 93.56 473 ASN A CA 1
ATOM 3774 C C . ASN A 1 473 ? 19.664 -7.811 -21.800 1.00 93.56 473 ASN A C 1
ATOM 3776 O O . ASN A 1 473 ? 20.397 -8.261 -20.920 1.00 93.56 473 ASN A O 1
ATOM 3780 N N . ALA A 1 474 ? 18.573 -7.092 -21.529 1.00 95.06 474 ALA A N 1
ATOM 3781 C CA . ALA A 1 474 ? 18.158 -6.774 -20.168 1.00 95.06 474 ALA A CA 1
ATOM 3782 C C . ALA A 1 474 ? 17.820 -8.032 -19.362 1.00 95.06 474 ALA A C 1
ATOM 3784 O O . ALA A 1 474 ? 18.297 -8.187 -18.243 1.00 95.06 474 ALA A O 1
ATOM 3785 N N . VAL A 1 475 ? 17.082 -8.971 -19.958 1.00 94.38 475 VAL A N 1
ATOM 3786 C CA . VAL A 1 475 ? 16.666 -10.220 -19.304 1.00 94.38 475 VAL A CA 1
ATOM 3787 C C . VAL A 1 475 ? 17.860 -11.083 -18.877 1.00 94.38 475 VAL A C 1
ATOM 3789 O O . VAL A 1 475 ? 17.813 -11.730 -17.835 1.00 94.38 475 VAL A O 1
ATOM 3792 N N . LYS A 1 476 ? 18.973 -11.055 -19.623 1.00 93.88 476 LYS A N 1
ATOM 3793 C CA . LYS A 1 476 ? 20.221 -11.749 -19.240 1.00 93.88 476 LYS A CA 1
ATOM 3794 C C . LYS A 1 476 ? 20.881 -11.160 -17.990 1.00 93.88 476 LYS A C 1
ATOM 3796 O O . LYS A 1 476 ? 21.744 -11.806 -17.403 1.00 93.88 476 LYS A O 1
ATOM 3801 N N . LYS A 1 477 ? 20.522 -9.928 -17.624 1.00 94.88 477 LYS A N 1
ATOM 3802 C CA . LYS A 1 477 ? 21.061 -9.189 -16.477 1.00 94.88 477 LYS A CA 1
ATOM 3803 C C . LYS A 1 477 ? 20.150 -9.253 -15.252 1.00 94.88 477 LYS A C 1
ATOM 3805 O O . LYS A 1 477 ? 20.512 -8.666 -14.241 1.00 94.88 477 LYS A O 1
ATOM 3810 N N . PHE A 1 478 ? 18.997 -9.916 -15.336 1.00 95.56 478 PHE A N 1
ATOM 3811 C CA . PHE A 1 478 ? 18.081 -10.045 -14.205 1.00 95.56 478 PHE A CA 1
ATOM 3812 C C . PHE A 1 478 ? 18.726 -10.876 -13.094 1.00 95.56 478 PHE A C 1
ATOM 3814 O O . PHE A 1 478 ? 19.270 -11.953 -13.349 1.00 95.56 478 PHE A O 1
ATOM 3821 N N . THR A 1 479 ? 18.707 -10.352 -11.872 1.00 94.50 479 THR A N 1
ATOM 3822 C CA . THR A 1 479 ? 19.380 -10.957 -10.710 1.00 94.50 479 THR A CA 1
ATOM 3823 C C . THR A 1 479 ? 18.431 -11.279 -9.564 1.00 94.50 479 THR A C 1
ATOM 3825 O O . THR A 1 479 ? 18.791 -12.058 -8.679 1.00 94.50 479 THR A O 1
ATOM 3828 N N . SER A 1 480 ? 17.225 -10.713 -9.559 1.00 95.25 480 SER A N 1
ATOM 3829 C CA . SER A 1 480 ? 16.254 -10.916 -8.494 1.00 95.25 480 SER A CA 1
ATOM 3830 C C . SER A 1 480 ? 15.750 -12.358 -8.498 1.00 95.25 480 SER A C 1
ATOM 3832 O O . SER A 1 480 ? 15.388 -12.873 -9.558 1.00 95.25 480 SER A O 1
ATOM 3834 N N . PRO A 1 481 ? 15.612 -13.015 -7.333 1.00 94.44 481 PRO A N 1
ATOM 3835 C CA . PRO A 1 481 ? 14.969 -14.324 -7.268 1.00 94.44 481 PRO A CA 1
ATOM 3836 C C . PRO A 1 481 ? 13.503 -14.270 -7.728 1.00 94.44 481 PRO A C 1
ATOM 3838 O O . PRO A 1 481 ? 12.989 -15.247 -8.266 1.00 94.44 481 PRO A O 1
ATOM 3841 N N . ASP A 1 482 ? 12.838 -13.117 -7.598 1.00 96.12 482 ASP A N 1
ATOM 3842 C CA . ASP A 1 482 ? 11.459 -12.936 -8.061 1.00 96.12 482 ASP A CA 1
ATOM 3843 C C . ASP A 1 482 ? 11.350 -12.805 -9.588 1.00 96.12 482 ASP A C 1
ATOM 3845 O O . ASP A 1 482 ? 10.245 -12.855 -10.127 1.00 96.12 482 ASP A O 1
ATOM 3849 N N . SER A 1 483 ? 12.468 -12.659 -10.307 1.00 95.44 483 SER A N 1
ATOM 3850 C CA . SER A 1 483 ? 12.483 -12.649 -11.775 1.00 95.44 483 SER A CA 1
ATOM 3851 C C . SER A 1 483 ? 12.325 -14.046 -12.385 1.00 95.44 483 SER A C 1
ATOM 3853 O O . SER A 1 483 ? 12.099 -14.175 -13.593 1.00 95.44 483 SER A O 1
ATOM 3855 N N . ALA A 1 484 ? 12.389 -15.099 -11.560 1.00 93.12 484 ALA A N 1
ATOM 3856 C CA . ALA A 1 484 ? 12.219 -16.479 -11.993 1.00 93.12 484 ALA A CA 1
ATOM 3857 C C . ALA A 1 484 ? 10.924 -16.643 -12.804 1.00 93.12 484 ALA A C 1
ATOM 3859 O O . ALA A 1 484 ? 9.842 -16.242 -12.374 1.00 93.12 484 ALA A O 1
ATOM 3860 N N . GLY A 1 485 ? 11.041 -17.196 -14.013 1.00 92.31 485 GLY A N 1
ATOM 3861 C CA . GLY A 1 485 ? 9.922 -17.394 -14.939 1.00 92.31 485 GLY A CA 1
ATOM 3862 C C . GLY A 1 485 ? 9.510 -16.168 -15.767 1.00 92.31 485 GLY A C 1
ATOM 3863 O O . GLY A 1 485 ? 8.634 -16.312 -16.617 1.00 92.31 485 GLY A O 1
ATOM 3864 N N . LEU A 1 486 ? 10.121 -14.983 -15.596 1.00 94.12 486 LEU A N 1
ATOM 3865 C CA . LEU A 1 486 ? 9.810 -13.812 -16.437 1.00 94.12 486 LEU A CA 1
ATOM 3866 C C . LEU A 1 486 ? 10.153 -14.038 -17.911 1.00 94.12 486 LEU A C 1
ATOM 3868 O O . LEU A 1 486 ? 9.379 -13.634 -18.771 1.00 94.12 486 LEU A O 1
ATOM 3872 N N . VAL A 1 487 ? 11.270 -14.710 -18.203 1.00 92.88 487 VAL A N 1
ATOM 3873 C CA . VAL A 1 487 ? 11.705 -15.018 -19.581 1.00 92.88 487 VAL A CA 1
ATOM 3874 C C . VAL A 1 487 ? 10.632 -15.815 -20.322 1.00 92.88 487 VAL A C 1
ATOM 3876 O O . VAL A 1 487 ? 10.230 -15.454 -21.425 1.00 92.88 487 VAL A O 1
ATOM 3879 N N . THR A 1 488 ? 10.124 -16.865 -19.672 1.00 94.50 488 THR A N 1
ATOM 3880 C CA . THR A 1 488 ? 9.046 -17.709 -20.192 1.00 94.50 488 THR A CA 1
ATOM 3881 C C . THR A 1 488 ? 7.730 -16.939 -20.280 1.00 94.50 488 THR A C 1
ATOM 3883 O O . THR A 1 488 ? 7.038 -17.030 -21.287 1.00 94.50 488 THR A O 1
ATOM 3886 N N . TRP A 1 489 ? 7.390 -16.143 -19.261 1.00 94.81 489 TRP A N 1
ATOM 3887 C CA . TRP A 1 489 ? 6.152 -15.355 -19.232 1.00 94.81 489 TRP A CA 1
ATOM 3888 C C . TRP A 1 489 ? 6.090 -14.284 -20.332 1.00 94.81 489 TRP A C 1
ATOM 3890 O O . TRP A 1 489 ? 5.021 -14.045 -20.896 1.00 94.81 489 TRP A O 1
ATOM 3900 N N . LEU A 1 490 ? 7.235 -13.675 -20.655 1.00 92.75 490 LEU A N 1
ATOM 3901 C CA . LEU A 1 490 ? 7.397 -12.718 -21.749 1.00 92.75 490 LEU A CA 1
ATOM 3902 C C . LEU A 1 490 ? 7.626 -13.386 -23.106 1.00 92.75 490 LEU A C 1
ATOM 3904 O O . LEU A 1 490 ? 7.689 -12.669 -24.097 1.00 92.75 490 LEU A O 1
ATOM 3908 N N . ASN A 1 491 ? 7.713 -14.716 -23.185 1.00 92.19 491 ASN A N 1
ATOM 3909 C CA . ASN A 1 491 ? 8.002 -15.440 -24.424 1.00 92.19 491 ASN A CA 1
ATOM 3910 C C . ASN A 1 491 ? 9.218 -14.854 -25.176 1.00 92.19 491 ASN A C 1
ATOM 3912 O O . ASN A 1 491 ? 9.157 -14.579 -26.374 1.00 92.19 491 ASN A O 1
ATOM 3916 N N . VAL A 1 492 ? 10.298 -14.576 -24.436 1.00 89.44 492 VAL A N 1
ATOM 3917 C CA . VAL A 1 492 ? 11.500 -13.940 -24.988 1.00 89.44 492 VAL A CA 1
ATOM 3918 C C . VAL A 1 492 ? 12.213 -14.918 -25.912 1.00 89.44 492 VAL A C 1
ATOM 3920 O O . VAL A 1 492 ? 12.733 -15.940 -25.461 1.00 89.44 492 VAL A O 1
ATOM 3923 N N . ASP A 1 493 ? 12.275 -14.566 -27.191 1.00 88.88 493 ASP A N 1
ATOM 3924 C CA . ASP A 1 493 ? 13.114 -15.229 -28.179 1.00 88.88 493 ASP A CA 1
ATOM 3925 C C . ASP A 1 493 ? 14.424 -14.443 -28.326 1.00 88.88 493 ASP A C 1
ATOM 3927 O O . ASP A 1 493 ? 14.437 -13.299 -28.790 1.00 88.88 493 ASP A O 1
ATOM 3931 N N . PHE A 1 494 ? 15.541 -15.049 -27.914 1.00 89.25 494 PHE A N 1
ATOM 3932 C CA . PHE A 1 494 ? 16.853 -14.406 -27.981 1.00 89.25 494 PHE A CA 1
ATOM 3933 C C . PHE A 1 494 ? 17.324 -14.137 -29.416 1.00 89.25 494 PHE A C 1
ATOM 3935 O O . PHE A 1 494 ? 18.169 -13.257 -29.595 1.00 89.25 494 PHE A O 1
ATOM 3942 N N . ASP A 1 495 ? 16.749 -14.829 -30.404 1.00 87.19 495 ASP A N 1
ATOM 3943 C CA . ASP A 1 495 ? 17.037 -14.650 -31.826 1.00 87.19 495 ASP A CA 1
ATOM 3944 C C . ASP A 1 495 ? 16.076 -13.646 -32.495 1.00 87.19 495 ASP A C 1
ATOM 3946 O O . ASP A 1 495 ? 16.371 -13.133 -33.576 1.00 87.19 495 ASP A O 1
ATOM 3950 N N . ASN A 1 496 ? 14.952 -13.310 -31.845 1.00 88.56 496 ASN A N 1
ATOM 3951 C CA . ASN A 1 496 ? 13.934 -12.401 -32.372 1.00 88.56 496 ASN A CA 1
ATOM 3952 C C . ASN A 1 496 ? 13.366 -11.447 -31.302 1.00 88.56 496 ASN A C 1
ATOM 3954 O O . ASN A 1 496 ? 12.387 -11.744 -30.617 1.00 88.56 496 ASN A O 1
ATOM 3958 N N . GLU A 1 497 ? 13.918 -10.234 -31.228 1.00 86.94 497 GLU A N 1
ATOM 3959 C CA . GLU A 1 497 ? 13.469 -9.190 -30.293 1.00 86.94 497 GLU A CA 1
ATOM 3960 C C . GLU A 1 497 ? 11.997 -8.770 -30.489 1.00 86.94 497 GLU A C 1
ATOM 3962 O O . GLU A 1 497 ? 11.329 -8.379 -29.528 1.00 86.94 497 GLU A O 1
ATOM 3967 N N . GLN A 1 498 ? 11.448 -8.925 -31.702 1.00 87.56 498 GLN A N 1
ATOM 3968 C CA . GLN A 1 498 ? 10.038 -8.621 -31.971 1.00 87.56 498 GLN A CA 1
ATOM 3969 C C . GLN A 1 498 ? 9.095 -9.563 -31.217 1.00 87.56 498 GLN A C 1
ATOM 3971 O O . GLN A 1 498 ? 8.033 -9.132 -30.777 1.00 87.56 498 GLN A O 1
ATOM 3976 N N . ALA A 1 499 ? 9.479 -10.826 -30.996 1.00 88.50 499 ALA A N 1
ATOM 3977 C CA . ALA A 1 499 ? 8.642 -11.777 -30.265 1.00 88.50 499 ALA A CA 1
ATOM 3978 C C . ALA A 1 499 ? 8.396 -11.319 -28.815 1.00 88.50 499 ALA A C 1
ATOM 3980 O O . ALA A 1 499 ? 7.257 -11.322 -28.341 1.00 88.50 499 ALA A O 1
ATOM 3981 N N . GLY A 1 500 ? 9.450 -10.845 -28.140 1.00 89.62 500 GLY A N 1
ATOM 3982 C CA . GLY A 1 500 ? 9.348 -10.291 -26.788 1.00 89.62 500 GLY A CA 1
ATOM 3983 C C . GLY A 1 500 ? 8.523 -9.001 -26.743 1.00 89.62 500 GLY A C 1
ATOM 3984 O O . GLY A 1 500 ? 7.718 -8.816 -25.828 1.00 89.62 500 GLY A O 1
ATOM 3985 N N . LEU A 1 501 ? 8.666 -8.133 -27.752 1.00 91.81 501 LEU A N 1
ATOM 3986 C CA . LEU A 1 501 ? 7.875 -6.906 -27.876 1.00 91.81 501 LEU A CA 1
ATOM 3987 C C . LEU A 1 501 ? 6.377 -7.196 -28.063 1.00 91.81 501 LEU A C 1
ATOM 3989 O O . LEU A 1 501 ? 5.554 -6.639 -27.335 1.00 91.81 501 LEU A O 1
ATOM 3993 N N . HIS A 1 502 ? 6.017 -8.088 -28.991 1.00 91.00 502 HIS A N 1
ATOM 3994 C CA . HIS A 1 502 ? 4.624 -8.480 -29.231 1.00 91.00 502 HIS A CA 1
ATOM 3995 C C . HIS A 1 502 ? 3.990 -9.120 -27.994 1.00 91.00 502 HIS A C 1
ATOM 3997 O O . HIS A 1 502 ? 2.859 -8.794 -27.622 1.00 91.00 502 HIS A O 1
ATOM 4003 N N . SER A 1 503 ? 4.738 -9.983 -27.308 1.00 93.06 503 SER A N 1
ATOM 4004 C CA . SER A 1 503 ? 4.297 -10.579 -26.050 1.00 93.06 503 SER A CA 1
ATOM 4005 C C . SER A 1 503 ? 4.042 -9.515 -24.978 1.00 93.06 503 SER A C 1
ATOM 4007 O O . SER A 1 503 ? 2.976 -9.510 -24.363 1.00 93.06 503 SER A O 1
ATOM 4009 N N . LEU A 1 504 ? 4.953 -8.548 -24.804 1.00 94.50 504 LEU A N 1
ATOM 4010 C CA . LEU A 1 504 ? 4.782 -7.446 -23.851 1.00 94.50 504 LEU A CA 1
ATOM 4011 C C . LEU A 1 504 ? 3.540 -6.592 -24.160 1.00 94.50 504 LEU A C 1
ATOM 4013 O O . LEU A 1 504 ? 2.773 -6.283 -23.248 1.00 94.50 504 LEU A O 1
ATOM 4017 N N . LEU A 1 505 ? 3.302 -6.252 -25.430 1.00 93.81 505 LEU A N 1
ATOM 4018 C CA . LEU A 1 505 ? 2.099 -5.521 -25.847 1.00 93.81 505 LEU A CA 1
ATOM 4019 C C . LEU A 1 505 ? 0.819 -6.310 -25.560 1.00 93.81 505 LEU A C 1
ATOM 4021 O O . LEU A 1 505 ? -0.140 -5.750 -25.031 1.00 93.81 505 LEU A O 1
ATOM 4025 N N . THR A 1 506 ? 0.834 -7.620 -25.811 1.00 92.88 506 THR A N 1
ATOM 4026 C CA . THR A 1 506 ? -0.279 -8.517 -25.464 1.00 92.88 506 THR A CA 1
ATOM 4027 C C . THR A 1 506 ? -0.541 -8.513 -23.952 1.00 92.88 506 THR A C 1
ATOM 4029 O O . THR A 1 506 ? -1.691 -8.500 -23.514 1.00 92.88 506 THR A O 1
ATOM 4032 N N . LYS A 1 507 ? 0.510 -8.462 -23.118 1.00 95.38 507 LYS A N 1
ATOM 4033 C CA . LYS A 1 507 ? 0.362 -8.326 -21.658 1.00 95.38 507 LYS A CA 1
ATOM 4034 C C . LYS A 1 507 ? -0.226 -6.974 -21.251 1.00 95.38 507 LYS A C 1
ATOM 4036 O O . LYS A 1 507 ? -1.060 -6.942 -20.352 1.00 95.38 507 LYS A O 1
ATOM 4041 N N . PHE A 1 508 ? 0.152 -5.874 -21.902 1.00 95.12 508 PHE A N 1
ATOM 4042 C CA . PHE A 1 508 ? -0.459 -4.564 -21.639 1.00 95.12 508 PHE A CA 1
ATOM 4043 C C . PHE A 1 508 ? -1.936 -4.511 -22.031 1.00 95.12 508 PHE A C 1
ATOM 4045 O O . PHE A 1 508 ? -2.736 -3.941 -21.293 1.00 95.12 508 PHE A O 1
ATOM 4052 N N . GLN A 1 509 ? -2.316 -5.152 -23.134 1.00 91.94 509 GLN A N 1
ATOM 4053 C CA . GLN A 1 509 ? -3.719 -5.290 -23.526 1.00 91.94 509 GLN A CA 1
ATOM 4054 C C . GLN A 1 509 ? -4.505 -6.132 -22.527 1.00 91.94 509 GLN A C 1
ATOM 4056 O O . GLN A 1 509 ? -5.541 -5.694 -22.039 1.00 91.94 509 GLN A O 1
ATOM 4061 N N . SER A 1 510 ? -3.978 -7.299 -22.154 1.00 93.56 510 SER A N 1
ATOM 4062 C CA . SER A 1 510 ? -4.578 -8.136 -21.113 1.00 93.56 510 SER A CA 1
ATOM 4063 C C . SER A 1 510 ? -4.765 -7.353 -19.810 1.00 93.56 510 SER A C 1
ATOM 4065 O O . SER A 1 510 ? -5.852 -7.377 -19.239 1.00 93.56 510 SER A O 1
ATOM 4067 N N . LEU A 1 511 ? -3.765 -6.571 -19.385 1.00 95.62 511 LEU A N 1
ATOM 4068 C CA . LEU A 1 511 ? -3.898 -5.700 -18.219 1.00 95.62 511 LEU A CA 1
ATOM 4069 C C . LEU A 1 511 ? -5.013 -4.662 -18.405 1.00 95.62 511 LEU A C 1
ATOM 4071 O O . LEU A 1 511 ? -5.817 -4.475 -17.494 1.00 95.62 511 LEU A O 1
ATOM 4075 N N . TYR A 1 512 ? -5.073 -3.985 -19.554 1.00 94.19 512 TYR A N 1
ATOM 4076 C CA . TYR A 1 512 ? -6.122 -3.011 -19.863 1.00 94.19 512 TYR A CA 1
ATOM 4077 C C . TYR A 1 512 ? -7.521 -3.631 -19.761 1.00 94.19 512 TYR A C 1
ATOM 4079 O O . TYR A 1 512 ? -8.374 -3.097 -19.047 1.00 94.19 512 TYR A O 1
ATOM 4087 N N . PHE A 1 513 ? -7.743 -4.778 -20.401 1.00 90.81 513 PHE A N 1
ATOM 4088 C CA . PHE A 1 513 ? -9.038 -5.457 -20.393 1.00 90.81 513 PHE A CA 1
ATOM 4089 C C . PHE A 1 513 ? -9.417 -5.940 -18.997 1.00 90.81 513 PHE A C 1
ATOM 4091 O O . PHE A 1 513 ? -10.496 -5.614 -18.496 1.00 90.81 513 PHE A O 1
ATOM 4098 N N . SER A 1 514 ? -8.515 -6.650 -18.318 1.00 93.81 514 SER A N 1
ATOM 4099 C CA . SER A 1 514 ? -8.823 -7.196 -17.001 1.00 93.81 514 SER A CA 1
ATOM 4100 C C . SER A 1 514 ? -9.045 -6.094 -15.961 1.00 93.81 514 SER A C 1
ATOM 4102 O O . SER A 1 514 ? -9.959 -6.193 -15.145 1.00 93.81 514 SER A O 1
ATOM 4104 N N . THR A 1 515 ? -8.284 -4.995 -16.012 1.00 93.06 515 THR A N 1
ATOM 4105 C CA . THR A 1 515 ? -8.510 -3.857 -15.103 1.00 93.06 515 THR A CA 1
ATOM 4106 C C . THR A 1 515 ? -9.767 -3.061 -15.450 1.00 93.06 515 THR A C 1
ATOM 4108 O O . THR A 1 515 ? -10.429 -2.569 -14.542 1.00 93.06 515 THR A O 1
ATOM 4111 N N . THR A 1 516 ? -10.177 -2.990 -16.716 1.00 88.44 516 THR A N 1
ATOM 4112 C CA . THR A 1 516 ? -11.475 -2.396 -17.083 1.00 88.44 516 THR A CA 1
ATOM 4113 C C . THR A 1 516 ? -12.630 -3.198 -16.475 1.00 88.44 516 THR A C 1
ATOM 4115 O O . THR A 1 516 ? -13.513 -2.622 -15.842 1.00 88.44 516 THR A O 1
ATOM 4118 N N . ASN A 1 517 ? -12.572 -4.531 -16.554 1.00 88.81 517 ASN A N 1
ATOM 4119 C CA . ASN A 1 517 ? -13.584 -5.417 -15.965 1.00 88.81 517 ASN A CA 1
ATOM 4120 C C . ASN A 1 517 ? -13.656 -5.301 -14.435 1.00 88.81 517 ASN A C 1
ATOM 4122 O O . ASN A 1 517 ? -14.734 -5.353 -13.843 1.00 88.81 517 ASN A O 1
ATOM 4126 N N . LEU A 1 518 ? -12.505 -5.119 -13.786 1.00 90.19 518 LEU A N 1
ATOM 4127 C CA . LEU A 1 518 ? -12.396 -5.028 -12.331 1.00 90.19 518 LEU A CA 1
ATOM 4128 C C . LEU A 1 518 ? -12.587 -3.604 -11.774 1.00 90.19 518 LEU A C 1
ATOM 4130 O O . LEU A 1 518 ? -12.647 -3.431 -10.555 1.00 90.19 518 LEU A O 1
ATOM 4134 N N . ALA A 1 519 ? -12.718 -2.584 -12.629 1.00 86.62 519 ALA A N 1
ATOM 4135 C CA . ALA A 1 519 ? -12.825 -1.175 -12.232 1.00 86.62 519 ALA A CA 1
ATOM 4136 C C . ALA A 1 519 ? -14.038 -0.870 -11.337 1.00 86.62 519 ALA A C 1
ATOM 4138 O O . ALA A 1 519 ? -13.973 0.020 -10.492 1.00 86.62 519 ALA A O 1
ATOM 4139 N N . SER A 1 520 ? -15.125 -1.633 -11.484 1.00 82.06 520 SER A N 1
ATOM 4140 C CA . SER A 1 520 ? -16.322 -1.526 -10.638 1.00 82.06 520 SER A CA 1
ATOM 4141 C C . SER A 1 520 ? -16.086 -1.992 -9.197 1.00 82.06 520 SER A C 1
ATOM 4143 O O . SER A 1 520 ? -16.800 -1.582 -8.284 1.00 82.06 520 SER A O 1
ATOM 4145 N N . THR A 1 521 ? -15.087 -2.854 -8.989 1.00 86.06 521 THR A N 1
ATOM 4146 C CA . THR A 1 521 ? -14.766 -3.452 -7.688 1.00 86.06 521 THR A CA 1
ATOM 4147 C C . THR A 1 521 ? -13.575 -2.765 -7.031 1.00 86.06 521 THR A C 1
ATOM 4149 O O . THR A 1 521 ? -13.609 -2.520 -5.825 1.00 86.06 521 THR A O 1
ATOM 4152 N N . TYR A 1 522 ? -12.539 -2.432 -7.807 1.00 90.50 522 TYR A N 1
ATOM 4153 C CA . TYR A 1 522 ? -11.329 -1.775 -7.316 1.00 90.50 522 TYR A CA 1
ATOM 4154 C C . TYR A 1 522 ? -11.108 -0.446 -8.039 1.00 90.50 522 TYR A C 1
ATOM 4156 O O . TYR A 1 522 ? -10.807 -0.407 -9.231 1.00 90.50 522 TYR A O 1
ATOM 4164 N N . PHE A 1 523 ? -11.154 0.658 -7.299 1.00 88.69 523 PHE A N 1
ATOM 4165 C CA . PHE A 1 523 ? -10.983 2.003 -7.845 1.00 88.69 523 PHE A CA 1
ATOM 4166 C C . PHE A 1 523 ? -9.644 2.181 -8.581 1.00 88.69 523 PHE A C 1
ATOM 4168 O O . PHE A 1 523 ? -9.569 2.849 -9.610 1.00 88.69 523 PHE A O 1
ATOM 4175 N N . LEU A 1 524 ? -8.559 1.568 -8.102 1.00 89.81 524 LEU A N 1
ATOM 4176 C CA . LEU A 1 524 ? -7.266 1.679 -8.783 1.00 89.81 524 LEU A CA 1
ATOM 4177 C C . LEU A 1 524 ? -7.218 0.950 -10.132 1.00 89.81 524 LEU A C 1
ATOM 4179 O O . LEU A 1 524 ? -6.463 1.383 -11.001 1.00 89.81 524 LEU A O 1
ATOM 4183 N N . CYS A 1 525 ? -8.044 -0.079 -10.353 1.00 92.56 525 CYS A N 1
ATOM 4184 C CA . CYS A 1 525 ? -8.159 -0.722 -11.664 1.00 92.56 525 CYS A CA 1
ATOM 4185 C C . CYS A 1 525 ? -8.650 0.265 -12.728 1.00 92.56 525 CYS A C 1
ATOM 4187 O O . CYS A 1 525 ? -8.095 0.301 -13.824 1.00 92.56 525 CYS A O 1
ATOM 4189 N N . TYR A 1 526 ? -9.588 1.152 -12.379 1.00 88.56 526 TYR A N 1
ATOM 4190 C CA . TYR A 1 526 ? -9.986 2.250 -13.259 1.00 88.56 526 TYR A CA 1
ATOM 4191 C C . TYR A 1 526 ? -8.775 3.102 -13.673 1.00 88.56 526 TYR A C 1
ATOM 4193 O O . TYR A 1 526 ? -8.537 3.305 -14.861 1.00 88.56 526 TYR A O 1
ATOM 4201 N N . ARG A 1 527 ? -7.933 3.530 -12.720 1.00 87.44 527 ARG A N 1
ATOM 4202 C CA . ARG A 1 527 ? -6.750 4.357 -13.030 1.00 87.44 527 ARG A CA 1
ATOM 4203 C C . ARG A 1 527 ? -5.721 3.627 -13.893 1.00 87.44 527 ARG A C 1
ATOM 4205 O O . ARG A 1 527 ? -5.116 4.252 -14.763 1.00 87.44 527 ARG A O 1
ATOM 4212 N N . VAL A 1 528 ? -5.513 2.332 -13.649 1.00 92.31 528 VAL A N 1
ATOM 4213 C CA . VAL A 1 528 ? -4.616 1.500 -14.464 1.00 92.31 528 VAL A CA 1
ATOM 4214 C C . VAL A 1 528 ? -5.164 1.363 -15.882 1.00 92.31 528 VAL A C 1
ATOM 4216 O O . VAL A 1 528 ? -4.432 1.656 -16.824 1.00 92.31 528 VAL A O 1
ATOM 4219 N N . SER A 1 529 ? -6.441 1.000 -16.038 1.00 91.19 529 SER A N 1
ATOM 4220 C CA . SER A 1 529 ? -7.079 0.845 -17.352 1.00 91.19 529 SER A CA 1
ATOM 4221 C C . SER A 1 529 ? -6.993 2.130 -18.172 1.00 91.19 529 SER A C 1
ATOM 4223 O O . SER A 1 529 ? -6.608 2.115 -19.337 1.00 91.19 529 SER A O 1
ATOM 4225 N N . TRP A 1 530 ? -7.240 3.272 -17.536 1.00 86.12 530 TRP A N 1
ATOM 4226 C CA . TRP A 1 530 ? -7.203 4.560 -18.202 1.00 86.12 530 TRP A CA 1
ATOM 4227 C C . TRP A 1 530 ? -5.783 4.951 -18.619 1.00 86.12 530 TRP A C 1
ATOM 4229 O O . TRP A 1 530 ? -5.569 5.387 -19.746 1.00 86.12 530 TRP A O 1
ATOM 4239 N N . GLY A 1 531 ? -4.789 4.712 -17.756 1.00 88.00 531 GLY A N 1
ATOM 4240 C CA . GLY A 1 531 ? -3.381 4.872 -18.117 1.00 88.00 531 GLY A CA 1
ATOM 4241 C C . GLY A 1 531 ? -2.966 3.970 -19.282 1.00 88.00 531 GLY A C 1
ATOM 4242 O O . GLY A 1 531 ? -2.263 4.424 -20.179 1.00 88.00 531 GLY A O 1
ATOM 4243 N N . MET A 1 532 ? -3.427 2.715 -19.303 1.00 91.31 532 MET A N 1
ATOM 4244 C CA . MET A 1 532 ? -3.131 1.773 -20.390 1.00 91.31 532 MET A CA 1
ATOM 4245 C C . MET A 1 532 ? -3.816 2.135 -21.698 1.00 91.31 532 MET A C 1
ATOM 4247 O O . MET A 1 532 ? -3.211 1.941 -22.746 1.00 91.31 532 MET A O 1
ATOM 4251 N N . LYS A 1 533 ? -5.013 2.723 -21.660 1.00 89.06 533 LYS A N 1
ATOM 4252 C CA . LYS A 1 533 ? -5.682 3.209 -22.866 1.00 89.06 533 LYS A CA 1
ATOM 4253 C C . LYS A 1 533 ? -4.806 4.202 -23.637 1.00 89.06 533 LYS A C 1
ATOM 4255 O O . LYS A 1 533 ? -4.517 3.957 -24.800 1.00 89.06 533 LYS A O 1
ATOM 4260 N N . TYR A 1 534 ? -4.272 5.232 -22.974 1.00 87.19 534 TYR A N 1
ATOM 4261 C CA . TYR A 1 534 ? -3.362 6.191 -23.626 1.00 87.19 534 TYR A CA 1
ATOM 4262 C C . TYR A 1 534 ? -2.113 5.536 -24.213 1.00 87.19 534 TYR A C 1
ATOM 4264 O O . TYR A 1 534 ? -1.645 5.940 -25.273 1.00 87.19 534 TYR A O 1
ATOM 4272 N N . VAL A 1 535 ? -1.563 4.534 -23.525 1.00 90.06 535 VAL A N 1
ATOM 4273 C CA . VAL A 1 535 ? -0.395 3.791 -24.011 1.00 90.06 535 VAL A CA 1
ATOM 4274 C C . VAL A 1 535 ? -0.749 3.048 -25.296 1.00 90.06 535 VAL A C 1
ATOM 4276 O O . VAL A 1 535 ? -0.017 3.144 -26.278 1.00 90.06 535 VAL A O 1
ATOM 4279 N N . LEU A 1 536 ? -1.861 2.312 -25.296 1.00 91.00 536 LEU A N 1
ATOM 4280 C CA . LEU A 1 536 ? -2.295 1.508 -26.436 1.00 91.00 536 LEU A CA 1
ATOM 4281 C C . LEU A 1 536 ? -2.683 2.386 -27.631 1.00 91.00 536 LEU A C 1
ATOM 4283 O O . LEU A 1 536 ? -2.254 2.090 -28.744 1.00 91.00 536 LEU A O 1
ATOM 4287 N N . ASP A 1 537 ? -3.403 3.484 -27.396 1.00 89.12 537 ASP A N 1
ATOM 4288 C CA . ASP A 1 537 ? -3.774 4.461 -28.426 1.00 89.12 537 ASP A CA 1
ATOM 4289 C C . ASP A 1 537 ? -2.516 5.097 -29.042 1.00 89.12 537 ASP A C 1
ATOM 4291 O O . ASP A 1 537 ? -2.354 5.125 -30.263 1.00 89.12 537 ASP A O 1
ATOM 4295 N N . TYR A 1 538 ? -1.546 5.501 -28.211 1.00 90.88 538 TYR A N 1
ATOM 4296 C CA . TYR A 1 538 ? -0.272 6.042 -28.687 1.00 90.88 538 TYR A CA 1
ATOM 4297 C C . TYR A 1 538 ? 0.491 5.047 -29.573 1.00 90.88 538 TYR A C 1
ATOM 4299 O O . TYR A 1 538 ? 1.017 5.429 -30.623 1.00 90.88 538 TYR A O 1
ATOM 4307 N N . VAL A 1 539 ? 0.565 3.772 -29.171 1.00 90.81 539 VAL A N 1
ATOM 4308 C CA . VAL A 1 539 ? 1.237 2.732 -29.966 1.00 90.81 539 VAL A CA 1
ATOM 4309 C C . VAL A 1 539 ? 0.482 2.476 -31.276 1.00 90.81 539 VAL A C 1
ATOM 4311 O O . VAL A 1 539 ? 1.128 2.342 -32.313 1.00 90.81 539 VAL A O 1
ATOM 4314 N N . ALA A 1 540 ? -0.855 2.481 -31.264 1.00 90.06 540 ALA A N 1
ATOM 4315 C CA . ALA A 1 540 ? -1.691 2.334 -32.460 1.00 90.06 540 ALA A CA 1
ATOM 4316 C C . ALA A 1 540 ? -1.473 3.453 -33.478 1.00 90.06 540 ALA A C 1
ATOM 4318 O O . ALA A 1 540 ? -1.336 3.181 -34.672 1.00 90.06 540 ALA A O 1
ATOM 4319 N N . GLU A 1 541 ? -1.385 4.695 -33.010 1.00 90.56 541 GLU A N 1
ATOM 4320 C CA . GLU A 1 541 ? -1.184 5.861 -33.868 1.00 90.56 541 GLU A CA 1
ATOM 4321 C C . GLU A 1 541 ? 0.242 5.950 -34.427 1.00 90.56 541 GLU A C 1
ATOM 4323 O O . GLU A 1 541 ? 0.430 6.273 -35.600 1.00 90.56 541 GLU A O 1
ATOM 4328 N N . ASN A 1 542 ? 1.257 5.673 -33.602 1.00 90.81 542 ASN A N 1
ATOM 4329 C CA . ASN A 1 542 ? 2.658 5.940 -33.953 1.00 90.81 542 ASN A CA 1
ATOM 4330 C C . ASN A 1 542 ? 3.390 4.713 -34.515 1.00 90.81 542 ASN A C 1
ATOM 4332 O O . ASN A 1 542 ? 4.358 4.869 -35.258 1.00 90.81 542 ASN A O 1
ATOM 4336 N N . TYR A 1 543 ? 2.936 3.501 -34.187 1.00 89.19 543 TYR A N 1
ATOM 4337 C CA . TYR A 1 543 ? 3.592 2.244 -34.555 1.00 89.19 543 TYR A CA 1
ATOM 4338 C C . TYR A 1 543 ? 2.586 1.180 -35.046 1.00 89.19 543 TYR A C 1
ATOM 4340 O O . TYR A 1 543 ? 2.575 0.049 -34.549 1.00 89.19 543 TYR A O 1
ATOM 4348 N N . PRO A 1 544 ? 1.759 1.487 -36.065 1.00 85.12 544 PRO A N 1
ATOM 4349 C CA . PRO A 1 544 ? 0.659 0.621 -36.499 1.00 85.12 544 PRO A CA 1
ATOM 4350 C C . PRO A 1 544 ? 1.106 -0.741 -37.048 1.00 85.12 544 PRO A C 1
ATOM 4352 O O . PRO A 1 544 ? 0.282 -1.643 -37.150 1.00 85.12 544 PRO A O 1
ATOM 4355 N N . SER A 1 545 ? 2.380 -0.898 -37.425 1.00 83.25 545 SER A N 1
ATOM 4356 C CA . SER A 1 545 ? 2.954 -2.163 -37.905 1.00 83.25 545 SER A CA 1
ATOM 4357 C C . SER A 1 545 ? 3.229 -3.176 -36.793 1.00 83.25 545 SER A C 1
ATOM 4359 O O . SER A 1 545 ? 3.460 -4.342 -37.088 1.00 83.25 545 SER A O 1
ATOM 4361 N N . VAL A 1 546 ? 3.262 -2.731 -35.533 1.00 81.12 546 VAL A N 1
ATOM 4362 C CA . VAL A 1 546 ? 3.563 -3.578 -34.366 1.00 81.12 546 VAL A CA 1
ATOM 4363 C C . VAL A 1 546 ? 2.277 -4.160 -33.755 1.00 81.12 546 VAL A C 1
ATOM 4365 O O . VAL A 1 546 ? 2.325 -5.132 -33.004 1.00 81.12 546 VAL A O 1
ATOM 4368 N N . ILE A 1 547 ? 1.118 -3.593 -34.101 1.00 77.94 547 ILE A N 1
ATOM 4369 C CA . ILE A 1 547 ? -0.202 -4.033 -33.640 1.00 77.94 547 ILE A CA 1
ATOM 4370 C C . ILE A 1 547 ? -0.822 -4.958 -34.691 1.00 77.94 547 ILE A C 1
ATOM 4372 O O . ILE A 1 547 ? -1.062 -4.545 -35.827 1.00 77.94 547 ILE A O 1
ATOM 4376 N N . GLU A 1 548 ? -1.078 -6.211 -34.305 1.00 67.88 548 GLU A N 1
ATOM 4377 C CA . GLU A 1 548 ? -1.712 -7.224 -35.160 1.00 67.88 548 GLU A CA 1
ATOM 4378 C C . GLU A 1 548 ? -3.166 -6.849 -35.512 1.00 67.88 548 GLU A C 1
ATOM 4380 O O . GLU A 1 548 ? -3.850 -6.184 -34.736 1.00 67.88 548 GLU A O 1
ATOM 4385 N N . ASP A 1 549 ? -3.693 -7.321 -36.649 1.00 58.41 549 ASP A N 1
ATOM 4386 C CA . ASP A 1 549 ? -5.078 -7.027 -37.068 1.00 58.41 549 ASP A CA 1
ATOM 4387 C C . ASP A 1 549 ? -6.129 -7.493 -36.040 1.00 58.41 549 ASP A C 1
ATOM 4389 O O . ASP A 1 549 ? -7.102 -6.781 -35.790 1.00 58.41 549 ASP A O 1
ATOM 4393 N N . LYS A 1 550 ? -5.880 -8.610 -35.339 1.00 55.91 550 LYS A N 1
ATOM 4394 C CA . LYS A 1 550 ? -6.717 -9.071 -34.212 1.00 55.91 550 LYS A CA 1
ATOM 4395 C C . LYS A 1 550 ? -6.809 -8.056 -33.071 1.00 55.91 550 LYS A C 1
ATOM 4397 O O . LYS A 1 550 ? -7.870 -7.895 -32.479 1.00 55.91 550 LYS A O 1
ATOM 4402 N N . MET A 1 551 ? -5.712 -7.354 -32.782 1.00 56.56 551 MET A N 1
ATOM 4403 C CA . MET A 1 551 ? -5.676 -6.337 -31.728 1.00 56.56 551 MET A CA 1
ATOM 4404 C C . MET A 1 551 ? -6.553 -5.127 -32.083 1.00 56.56 551 MET A C 1
ATOM 4406 O O . MET A 1 551 ? -7.126 -4.501 -31.194 1.00 56.56 551 MET A O 1
ATOM 4410 N N . ARG A 1 552 ? -6.681 -4.811 -33.379 1.00 59.06 552 ARG A N 1
ATOM 4411 C CA . ARG A 1 552 ? -7.555 -3.742 -33.885 1.00 59.06 552 ARG A CA 1
ATOM 4412 C C . ARG A 1 552 ? -9.033 -4.128 -33.821 1.00 59.06 552 ARG A C 1
ATOM 4414 O O . ARG A 1 552 ? -9.857 -3.297 -33.452 1.00 59.06 552 ARG A O 1
ATOM 4421 N N . GLU A 1 553 ? -9.365 -5.375 -34.152 1.00 56.94 553 GLU A N 1
ATOM 4422 C CA . GLU A 1 553 ? -10.744 -5.882 -34.096 1.00 56.94 553 GLU A CA 1
ATOM 4423 C C . GLU A 1 553 ? -11.293 -5.910 -32.663 1.00 56.94 553 GLU A C 1
ATOM 4425 O O . GLU A 1 553 ? -12.408 -5.441 -32.433 1.00 56.94 553 GLU A O 1
ATOM 4430 N N . GLU A 1 554 ? -10.501 -6.372 -31.689 1.00 55.84 554 GLU A N 1
ATOM 4431 C CA . GLU A 1 554 ? -10.891 -6.360 -30.273 1.00 55.84 554 GLU A CA 1
ATOM 4432 C C . GLU A 1 554 ? -11.085 -4.920 -29.762 1.00 55.84 554 GLU A C 1
ATOM 4434 O O . GLU A 1 554 ? -12.122 -4.612 -29.177 1.00 55.84 554 GLU A O 1
ATOM 4439 N N . GLN A 1 555 ? -10.166 -3.990 -30.058 1.00 54.91 555 GLN A N 1
ATOM 4440 C CA . GLN A 1 555 ? -10.307 -2.576 -29.665 1.00 54.91 555 GLN A CA 1
ATOM 4441 C C . GLN A 1 555 ? -11.598 -1.913 -30.181 1.00 54.91 555 GLN A C 1
ATOM 4443 O O . GLN A 1 555 ? -12.218 -1.140 -29.448 1.00 54.91 555 GLN A O 1
ATOM 4448 N N . ILE A 1 556 ? -12.014 -2.210 -31.418 1.00 56.56 556 ILE A N 1
ATOM 4449 C CA . ILE A 1 556 ? -13.233 -1.646 -32.018 1.00 56.56 556 ILE A CA 1
ATOM 4450 C C . ILE A 1 556 ? -14.483 -2.224 -31.344 1.00 56.56 556 ILE A C 1
ATOM 4452 O O . ILE A 1 556 ? -15.351 -1.455 -30.931 1.00 56.56 556 ILE A O 1
ATOM 4456 N N . LEU A 1 557 ? -14.543 -3.549 -31.161 1.00 51.59 557 LEU A N 1
ATOM 4457 C CA . LEU A 1 557 ? -15.681 -4.234 -30.534 1.00 51.59 557 LEU A CA 1
ATOM 4458 C C . LEU A 1 557 ? -15.947 -3.725 -29.104 1.00 51.59 557 LEU A C 1
ATOM 4460 O O . LEU A 1 557 ? -17.092 -3.546 -28.693 1.00 51.59 557 LEU A O 1
ATOM 4464 N N . PHE A 1 558 ? -14.878 -3.441 -28.356 1.00 47.66 558 PHE A N 1
ATOM 4465 C CA . PHE A 1 558 ? -14.972 -2.995 -26.967 1.00 47.66 558 PHE A CA 1
ATOM 4466 C C . PHE A 1 558 ? -15.312 -1.512 -26.805 1.00 47.66 558 PHE A C 1
ATOM 4468 O O . PHE A 1 558 ? -15.886 -1.135 -25.780 1.00 47.66 558 PHE A O 1
ATOM 4475 N N . SER A 1 559 ? -14.996 -0.668 -27.794 1.00 53.16 559 SER A N 1
ATOM 4476 C CA . SER A 1 559 ? -15.431 0.734 -27.778 1.00 53.16 559 SER A CA 1
ATOM 4477 C C . SER A 1 559 ? -16.961 0.862 -27.761 1.00 53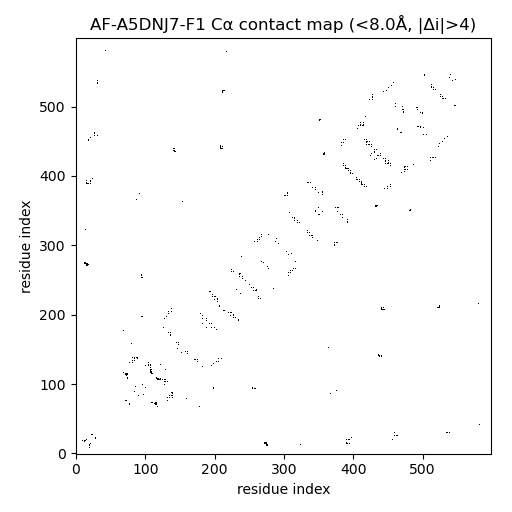.16 559 SER A C 1
ATOM 4479 O O . SER A 1 559 ? -17.479 1.776 -27.116 1.00 53.16 559 SER A O 1
ATOM 4481 N N . ASP A 1 560 ? -17.656 -0.110 -28.363 1.00 50.44 560 ASP A N 1
ATOM 4482 C CA . ASP A 1 560 ? -19.115 -0.195 -28.410 1.00 50.44 560 ASP A CA 1
ATOM 4483 C C . ASP A 1 560 ? -19.718 -0.876 -27.161 1.00 50.44 560 ASP A C 1
ATOM 4485 O O . ASP A 1 560 ? -20.710 -0.387 -26.630 1.00 50.44 560 ASP A O 1
ATOM 4489 N N . GLU A 1 561 ? -19.135 -1.963 -26.628 1.00 49.38 561 GLU A N 1
ATOM 4490 C CA . GLU A 1 561 ? -19.685 -2.657 -25.437 1.00 49.38 561 GLU A CA 1
ATOM 4491 C C . GLU A 1 561 ? -19.531 -1.866 -24.130 1.00 49.38 561 GLU A C 1
ATOM 4493 O O . GLU A 1 561 ? -20.375 -1.947 -23.234 1.00 49.38 561 GLU A O 1
ATOM 4498 N N . PHE A 1 562 ? -18.450 -1.098 -23.998 1.00 47.66 562 PHE A N 1
ATOM 4499 C CA . PHE A 1 562 ? -18.155 -0.365 -22.771 1.00 47.66 562 PHE A CA 1
ATOM 4500 C C . PHE A 1 562 ? -18.563 1.105 -22.843 1.00 47.66 562 PHE A C 1
ATOM 4502 O O . PHE A 1 562 ? -18.350 1.812 -21.861 1.00 47.66 562 PHE A O 1
ATOM 4509 N N . SER A 1 563 ? -19.184 1.588 -23.927 1.00 55.03 563 SER A N 1
ATOM 4510 C CA . SER A 1 563 ? -19.696 2.968 -23.990 1.00 55.03 563 SER A CA 1
ATOM 4511 C C . SER A 1 563 ? -20.667 3.271 -22.846 1.00 55.03 563 SER A C 1
ATOM 4513 O O . SER A 1 563 ? -20.661 4.375 -22.304 1.00 55.03 563 SER A O 1
ATOM 4515 N N . ASP A 1 564 ? -21.444 2.273 -22.422 1.00 51.62 564 ASP A N 1
ATOM 4516 C CA . ASP A 1 564 ? -22.395 2.368 -21.311 1.00 51.62 564 ASP A CA 1
ATOM 4517 C C . ASP A 1 564 ? -21.695 2.352 -19.944 1.00 51.62 564 ASP A C 1
ATOM 4519 O O . ASP A 1 564 ? -22.056 3.098 -19.035 1.00 51.62 564 ASP A O 1
ATOM 4523 N N . ILE A 1 565 ? -20.624 1.569 -19.796 1.00 52.22 565 ILE A N 1
ATOM 4524 C CA . ILE A 1 565 ? -19.802 1.558 -18.577 1.00 52.22 565 ILE A CA 1
ATOM 4525 C C . ILE A 1 565 ? -18.998 2.857 -18.471 1.00 52.22 565 ILE A C 1
ATOM 4527 O O . ILE A 1 565 ? -18.936 3.448 -17.399 1.00 52.22 565 ILE A O 1
ATOM 4531 N N . TYR A 1 566 ? -18.434 3.349 -19.573 1.00 50.44 566 TYR A N 1
ATOM 4532 C CA . TYR A 1 566 ? -17.713 4.618 -19.639 1.00 50.44 566 TYR A CA 1
ATOM 4533 C C . TYR A 1 566 ? -18.635 5.833 -19.515 1.00 50.44 566 TYR A C 1
ATOM 4535 O O . TYR A 1 566 ? -18.196 6.837 -18.965 1.00 50.44 566 TYR A O 1
ATOM 4543 N N . SER A 1 567 ? -19.893 5.766 -19.961 1.00 53.84 567 SER A N 1
ATOM 4544 C CA . SER A 1 567 ? -20.879 6.826 -19.710 1.00 53.84 567 SER A CA 1
ATOM 4545 C C . SER A 1 567 ? -21.348 6.815 -18.257 1.00 53.84 567 SER A C 1
ATOM 4547 O O . SER A 1 567 ? -21.350 7.868 -17.633 1.00 53.84 567 SER A O 1
ATOM 4549 N N . THR A 1 568 ? -21.597 5.645 -17.660 1.00 50.88 568 THR A N 1
ATOM 4550 C CA . THR A 1 568 ? -21.948 5.518 -16.231 1.00 50.88 568 THR A CA 1
ATOM 4551 C C . THR A 1 568 ? -20.785 5.929 -15.313 1.00 50.88 568 THR A C 1
ATOM 4553 O O . THR A 1 568 ? -20.977 6.646 -14.331 1.00 50.88 568 THR A O 1
ATOM 4556 N N . LEU A 1 569 ? -19.550 5.532 -15.642 1.00 48.69 569 LEU A N 1
ATOM 4557 C CA . LEU A 1 569 ? -18.331 5.991 -14.964 1.00 48.69 569 LEU A CA 1
ATOM 4558 C C . LEU A 1 569 ? -18.057 7.475 -15.252 1.00 48.69 569 LEU A C 1
ATOM 4560 O O . LEU A 1 569 ? -17.613 8.196 -14.371 1.00 48.69 569 LEU A O 1
ATOM 4564 N N . GLY A 1 570 ? -18.354 7.964 -16.455 1.00 45.19 570 GLY A N 1
ATOM 4565 C CA . GLY A 1 570 ? -18.233 9.376 -16.820 1.00 45.19 570 GLY A CA 1
ATOM 4566 C C . GLY A 1 570 ? -19.204 10.267 -16.041 1.00 45.19 570 GLY A C 1
ATOM 4567 O O . GLY A 1 570 ? -18.807 11.308 -15.526 1.00 45.19 570 GLY A O 1
ATOM 4568 N N . GLU A 1 571 ? -20.456 9.840 -15.877 1.00 48.34 571 GLU A N 1
ATOM 4569 C CA . GLU A 1 571 ? -21.471 10.510 -15.056 1.00 48.34 571 GLU A CA 1
ATOM 4570 C C . GLU A 1 571 ? -21.107 10.495 -13.568 1.00 48.34 571 GLU A C 1
ATOM 4572 O O . GLU A 1 571 ? -21.206 11.524 -12.900 1.00 48.34 571 GLU A O 1
ATO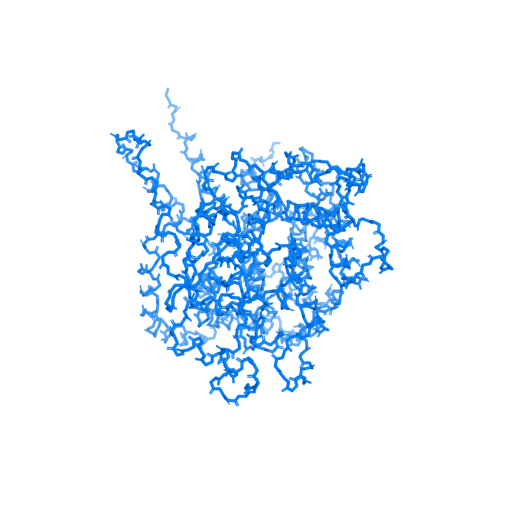M 4577 N N . MET A 1 572 ? -20.613 9.364 -13.060 1.00 44.50 572 MET A N 1
ATOM 4578 C CA . MET A 1 572 ? -20.185 9.226 -11.666 1.00 44.50 572 MET A CA 1
ATOM 4579 C C . MET A 1 572 ? -18.904 10.040 -11.351 1.00 44.50 572 MET A C 1
ATOM 4581 O O . MET A 1 572 ? -18.646 10.349 -10.190 1.00 44.50 572 MET A O 1
ATOM 4585 N N . TRP A 1 573 ? -18.109 10.424 -12.360 1.00 49.06 573 TRP A N 1
ATOM 4586 C CA . TRP A 1 573 ? -16.864 11.195 -12.194 1.00 49.06 573 TRP A CA 1
ATOM 4587 C C . TRP A 1 573 ? -17.029 12.684 -12.506 1.00 49.06 573 TRP A C 1
ATOM 4589 O O . TRP A 1 573 ? -16.316 13.507 -11.935 1.00 49.06 573 TRP A O 1
ATOM 4599 N N . ASN A 1 574 ? -18.000 13.057 -13.341 1.00 42.62 574 ASN A N 1
ATOM 4600 C CA . ASN A 1 574 ? -18.389 14.456 -13.522 1.00 42.62 574 ASN A CA 1
ATOM 4601 C C . ASN A 1 574 ? -19.031 15.056 -12.257 1.00 42.62 574 ASN A C 1
ATOM 4603 O O . ASN A 1 574 ? -19.196 16.274 -12.185 1.00 42.62 574 ASN A O 1
ATOM 4607 N N . SER A 1 575 ? -19.392 14.236 -11.259 1.00 35.69 575 SER A N 1
ATOM 4608 C CA . SER A 1 575 ? -20.051 14.710 -10.042 1.00 35.69 575 SER A CA 1
ATOM 4609 C C . SER A 1 575 ? -19.120 15.153 -8.912 1.00 35.69 575 SER A C 1
ATOM 4611 O O . SER A 1 575 ? -19.623 15.801 -8.006 1.00 35.69 575 SER A O 1
ATOM 4613 N N . GLU A 1 576 ? -17.808 14.873 -8.919 1.00 33.81 576 GLU A N 1
ATOM 4614 C CA . GLU A 1 576 ? -16.891 15.393 -7.885 1.00 33.81 576 GLU A CA 1
ATOM 4615 C C . GLU A 1 576 ? -15.408 15.342 -8.326 1.00 33.81 576 GLU A C 1
ATOM 4617 O O . GLU A 1 576 ? -14.934 14.398 -8.953 1.00 33.81 576 GLU A O 1
ATOM 4622 N N . SER A 1 577 ? -14.661 16.396 -7.994 1.00 45.00 577 SER A N 1
ATOM 4623 C CA . SER A 1 577 ? -13.274 16.710 -8.374 1.00 45.00 577 SER A CA 1
ATOM 4624 C C . SER A 1 577 ? -12.221 15.703 -7.863 1.00 45.00 577 SER A C 1
ATOM 4626 O O . SER A 1 577 ? -11.586 15.935 -6.833 1.00 45.00 577 SER A O 1
ATOM 4628 N N . VAL A 1 578 ? -12.013 14.575 -8.556 1.00 38.84 578 VAL A N 1
ATOM 4629 C CA . VAL A 1 578 ? -11.233 13.436 -8.004 1.00 38.84 578 VAL A CA 1
ATOM 4630 C C . VAL A 1 578 ? -9.897 13.149 -8.710 1.00 38.84 578 VAL A C 1
ATOM 4632 O O . VAL A 1 578 ? -9.231 12.152 -8.422 1.00 38.84 578 VAL A O 1
ATOM 4635 N N . ILE A 1 579 ? -9.378 14.075 -9.520 1.00 40.69 579 ILE A N 1
ATOM 4636 C CA . ILE A 1 579 ? -7.927 14.102 -9.755 1.00 40.69 579 ILE A CA 1
ATOM 4637 C C . ILE A 1 579 ? -7.346 15.396 -9.209 1.00 40.69 579 ILE A C 1
ATOM 4639 O O . ILE A 1 579 ? -7.287 16.414 -9.887 1.00 40.69 579 ILE A O 1
ATOM 4643 N N . ASN A 1 580 ? -6.903 15.334 -7.952 1.00 40.16 580 ASN A N 1
ATOM 4644 C CA . ASN A 1 580 ? -6.119 16.398 -7.346 1.00 40.16 580 ASN A CA 1
ATOM 4645 C C . ASN A 1 580 ? -4.710 16.381 -7.964 1.00 40.16 580 ASN A C 1
ATOM 4647 O O . ASN A 1 580 ? -3.772 15.766 -7.455 1.00 40.16 580 ASN A O 1
ATOM 4651 N N . PHE A 1 581 ? -4.609 17.018 -9.126 1.00 41.97 581 PHE A N 1
ATOM 4652 C CA . PHE A 1 581 ? -3.366 17.450 -9.743 1.00 41.97 581 PHE A CA 1
ATOM 4653 C C . PHE A 1 581 ? -2.980 18.864 -9.286 1.00 41.97 581 PHE A C 1
ATOM 4655 O O . PHE A 1 581 ? -2.146 19.497 -9.935 1.00 41.97 581 PHE A O 1
ATOM 4662 N N . ASP A 1 582 ? -3.537 19.360 -8.173 1.00 39.16 582 ASP A N 1
ATOM 4663 C CA . ASP A 1 582 ? -3.353 20.749 -7.737 1.00 39.16 582 ASP A CA 1
ATOM 4664 C C . ASP A 1 582 ? -1.866 21.100 -7.613 1.00 39.16 582 ASP A C 1
ATOM 4666 O O . ASP A 1 582 ? -1.440 22.193 -7.965 1.00 39.16 582 ASP A O 1
ATOM 4670 N N . TYR A 1 583 ? -1.037 20.127 -7.226 1.00 37.91 583 TYR A N 1
ATOM 4671 C CA . TYR A 1 583 ? 0.417 20.283 -7.148 1.00 37.91 583 TYR A CA 1
ATOM 4672 C C . TYR A 1 583 ? 1.164 20.210 -8.492 1.00 37.91 583 TYR A C 1
ATOM 4674 O O . TYR A 1 583 ? 2.271 20.733 -8.606 1.00 37.91 583 TYR A O 1
ATOM 4682 N N . ILE A 1 584 ? 0.603 19.535 -9.497 1.00 41.69 584 ILE A N 1
ATOM 4683 C CA . ILE A 1 584 ? 1.254 19.277 -10.793 1.00 41.69 584 ILE A CA 1
ATOM 4684 C C . ILE A 1 584 ? 1.036 20.449 -11.753 1.00 41.69 584 ILE A C 1
ATOM 4686 O O . ILE A 1 584 ? 1.955 20.808 -12.483 1.00 41.69 584 ILE A O 1
ATOM 4690 N N . PHE A 1 585 ? -0.141 21.081 -11.729 1.00 44.19 585 PHE A N 1
ATOM 4691 C CA . PHE A 1 585 ? -0.484 22.144 -12.683 1.00 44.19 585 PHE A CA 1
ATOM 4692 C C . PHE A 1 585 ? -0.353 23.567 -12.139 1.00 44.19 585 PHE A C 1
ATOM 4694 O O . PHE A 1 585 ? -0.111 24.479 -12.932 1.00 44.19 585 PHE A O 1
ATOM 4701 N N . ALA A 1 586 ? -0.383 23.762 -10.814 1.00 43.19 586 ALA A N 1
ATOM 4702 C CA . ALA A 1 586 ? -0.051 25.053 -10.203 1.00 43.19 586 ALA A CA 1
ATOM 4703 C C . ALA A 1 586 ? 1.349 25.554 -10.602 1.00 43.19 586 ALA A C 1
ATOM 4705 O O . ALA A 1 586 ? 1.572 26.755 -10.735 1.00 43.19 586 ALA A O 1
ATOM 4706 N N . SER A 1 587 ? 2.297 24.640 -10.823 1.00 37.50 587 SER A N 1
ATOM 4707 C CA . SER A 1 587 ? 3.688 24.961 -11.156 1.00 37.50 587 SER A CA 1
ATOM 4708 C C . SER A 1 587 ? 3.949 25.166 -12.646 1.00 37.50 587 SER A C 1
ATOM 4710 O O . SER A 1 587 ? 4.753 26.015 -13.023 1.00 37.50 587 SER A O 1
ATOM 4712 N N . LEU A 1 588 ? 3.238 24.431 -13.500 1.00 40.22 588 LEU A N 1
ATOM 4713 C CA . LEU A 1 588 ? 3.317 24.534 -14.958 1.00 40.22 588 LEU A CA 1
ATOM 4714 C C . LEU A 1 588 ? 2.730 25.848 -15.510 1.00 40.22 588 LEU A C 1
ATOM 4716 O O . LEU A 1 588 ? 3.003 26.222 -16.649 1.00 40.22 588 LEU A O 1
ATOM 4720 N N . GLY A 1 589 ? 1.921 26.563 -14.720 1.00 40.03 589 GLY A N 1
ATOM 4721 C CA . GLY A 1 589 ? 1.368 27.872 -15.083 1.00 40.03 589 GLY A CA 1
ATOM 4722 C C . GLY A 1 589 ? 2.371 29.033 -15.037 1.00 40.03 589 GLY A C 1
ATOM 4723 O O . GLY A 1 589 ? 2.144 30.054 -15.681 1.00 40.03 589 GLY A O 1
ATOM 4724 N N . VAL A 1 590 ? 3.493 28.891 -14.322 1.00 40.53 590 VAL A N 1
ATOM 4725 C CA . VAL A 1 590 ? 4.437 30.003 -14.090 1.00 40.53 590 VAL A CA 1
ATOM 4726 C C . VAL A 1 590 ? 5.363 30.250 -15.292 1.00 40.53 590 VAL A C 1
ATOM 4728 O O . VAL A 1 590 ? 5.866 31.358 -15.466 1.00 40.53 590 VAL A O 1
ATOM 4731 N N . GLU A 1 591 ? 5.546 29.270 -16.183 1.00 40.06 591 GLU A N 1
ATOM 4732 C CA . GLU A 1 591 ? 6.500 29.379 -17.301 1.00 40.06 591 GLU A CA 1
ATOM 4733 C C . GLU A 1 591 ? 6.019 30.241 -18.483 1.00 40.06 591 GLU A C 1
ATOM 4735 O O . GLU A 1 591 ? 6.844 30.683 -19.280 1.00 40.06 591 GLU A O 1
ATOM 4740 N N . ASN A 1 592 ? 4.725 30.573 -18.573 1.00 35.97 592 ASN A N 1
ATOM 4741 C CA . ASN A 1 592 ? 4.185 31.373 -19.686 1.00 35.97 592 ASN A CA 1
ATOM 4742 C C . ASN A 1 592 ? 4.000 32.872 -19.381 1.00 35.97 592 ASN A C 1
ATOM 4744 O O . ASN A 1 592 ? 3.558 33.613 -20.254 1.00 35.97 592 ASN A O 1
ATOM 4748 N N . LEU A 1 593 ? 4.369 33.350 -18.186 1.00 31.92 593 LEU A N 1
ATOM 4749 C CA . LEU A 1 593 ? 4.251 34.771 -17.806 1.00 31.92 593 LEU A CA 1
ATOM 4750 C C . LEU A 1 593 ? 5.543 35.591 -18.015 1.00 31.92 593 LEU A C 1
ATOM 4752 O O . LEU A 1 593 ? 5.593 36.762 -17.652 1.00 31.92 593 LEU A O 1
ATOM 4756 N N . GLY A 1 594 ? 6.585 35.006 -18.615 1.00 31.64 594 GLY A N 1
ATOM 4757 C CA . GLY A 1 594 ? 7.913 35.626 -18.736 1.00 31.64 594 GLY A CA 1
ATOM 4758 C C . GLY A 1 594 ? 8.314 36.184 -20.108 1.00 31.64 594 GLY A C 1
ATOM 4759 O O . GLY A 1 594 ? 9.471 36.557 -20.265 1.00 31.64 594 GLY A O 1
ATOM 4760 N N . THR A 1 595 ? 7.432 36.222 -21.115 1.00 34.22 595 THR A N 1
ATOM 4761 C CA . THR A 1 595 ? 7.792 36.681 -22.482 1.00 34.22 595 THR A CA 1
ATOM 4762 C C . THR A 1 595 ? 6.826 37.709 -23.071 1.00 34.22 595 THR A C 1
ATOM 4764 O O . THR A 1 595 ? 6.565 37.734 -24.270 1.00 34.22 595 THR A O 1
ATOM 4767 N N . GLY A 1 596 ? 6.312 38.609 -22.237 1.00 32.19 596 GLY A N 1
ATOM 4768 C CA . GLY A 1 596 ? 5.478 39.702 -22.722 1.00 32.19 596 GLY A CA 1
ATOM 4769 C C . GLY A 1 596 ? 5.429 40.857 -21.745 1.00 32.19 596 GLY A C 1
ATOM 4770 O O . GLY A 1 596 ? 4.419 41.010 -21.078 1.00 32.19 596 GLY A O 1
ATOM 4771 N N . LEU A 1 597 ? 6.522 41.618 -21.645 1.00 31.12 597 LEU A N 1
ATOM 4772 C CA . LEU A 1 597 ? 6.561 43.028 -21.227 1.00 31.12 597 LEU A CA 1
ATOM 4773 C C . LEU A 1 597 ? 8.001 43.551 -21.409 1.00 31.12 597 LEU A C 1
ATOM 4775 O O . LEU A 1 597 ? 8.753 43.711 -20.455 1.00 31.12 597 LEU A O 1
ATOM 4779 N N . GLU A 1 598 ? 8.379 43.796 -22.665 1.00 30.17 598 GLU A N 1
ATOM 4780 C CA . GLU A 1 598 ? 9.394 44.796 -23.013 1.00 30.17 598 GLU A CA 1
ATOM 4781 C C . GLU A 1 598 ? 8.709 45.893 -23.837 1.00 30.17 598 GLU A C 1
ATOM 4783 O O . GLU A 1 598 ? 8.422 45.715 -25.021 1.00 30.17 598 GLU A O 1
ATOM 4788 N N . THR A 1 599 ? 8.434 47.014 -23.170 1.00 32.84 599 THR A N 1
ATOM 4789 C CA . THR A 1 599 ? 8.595 48.382 -23.688 1.00 32.84 599 THR A CA 1
ATOM 4790 C C . THR A 1 599 ? 9.103 49.243 -22.554 1.00 32.84 599 THR A C 1
ATOM 4792 O O . THR A 1 599 ? 8.475 49.159 -21.471 1.00 32.84 599 THR A O 1
#